Protein AF-A0A1V9Z8K2-F1 (afdb_monomer_lite)

Organism: NCBI:txid74557

Sequence (659 aa):
MKGGQYEQCNQAESNDASEEGISCDDGEYVPLKTPRMVLSVDTNVHLRDEDPQDEQINNQEADTSPLKNSQLEIEASDDVATSSHHYPEVIVQHDFIHRQPSQRDIDMMYTLTWRELLQKHMTSRFGVYLELLNTTFSVMCCVFYLIQLYLPEEYAACHFRNVEMALTCFFAFHYLLQVYTEEDVNQFIISMAGIIDLITIIPSFIMVFFDTHSSKVLTIFRVFRVFRALRILRLYRLIRSRKHGYNYEWFVFTFSIGAVIFAAAGIFQALEDYPDRDRPIYFHDSLYFILVTLATIGYGDIVATTILSELFVMALIVAVVTVVPTQLSRLNALRKPHYSYDDAFHSNPHRGHVIVCGYVAHESFSDFLAEFYHPSRGVVNFDVVVLSSEPPSGSITRLLSNVIYSAKTTYLKGSLFNEKDRTRVQLENAEAVFVLANRNNVSSDAEDASTLLQALSVRNYADSTGRRIRTYLQMISDSHNELSHIIGASQTINASKMKDDIVARGTVCPGACALILNLIQSADEMKYKKYVAGPSQWMQEYVGGMSRQIYAMMFSSSFDGHLYQDVARRVFDGFEVILLAVYRREKDDRHTRVCLCPFGKPILEGDIGFFIAASSHLMHKVLKDYSEFAQNDVIIRARSTSFRQMPLISTMNLLHRQS

pLDDT: mean 72.4, std 22.84, range [22.36, 96.38]

Radius of gyration: 44.29 Å; chains: 1; bounding box: 108×111×128 Å

Secondary structure (DSSP, 8-state):
----------------------------PPP-PPPPPPP------------------------------PPPP--------------------------PPPTTTTTTS----HHHHHHHHHHSHHHHHHHHHHHHHHHHHHHHHHHHHH-HHHHHHSSHHHHHHHHHHHHHHHHHHHHHH-S-HHHHHHSHHHHHHHHHHHHHHHHHHS-S-SSTTHHHHHHGGGGGGGGGGGHHHHTTSS--SHHHHHHHHHHHHHHHHHHHHHHHHHHH--TT-SSPPPHHHHHHHHHHHHTT---SSS---SHHHHHHHHHHHHHHHHHHHHHHHHHHHH-PPP-GGGS-----TT-EEEEEEE---HHHHHHHHHHHT-GGG----EEEEEEESSPPPHHHHHHHHSHHHHTTEEEEE--TTSHHHHHHTTGGGEEEEEEE--TT-S-HHHHHHHHHHHHHHHHHHHHHHT---EEEEEES-STTHHHHHHHT-SEEEEHHHHHHHHHHHHHHSTTHHHHHHHHHSPP-HHHHHHH--SS-HHHHHHHHHHT-EEEEEEPPGGGTT-BHHHHHHHHHHHH--EEEEEE---SS-SS--EEES-TTPBP-TT-EEEEEES-HHHHHHHHHHHHHHHHHHHHHHHHHTTS-PPPPP--TTS-----

Foldseek 3Di:
DDDDDDDDDDDDDDDDDDDDDDDDDDDDDDDDDDDDDDDDDDDDDDDDDDDDDDDDDDDDDDDDDDDDDDDDDDDDDDDDDDDDDDDDDDDDDPDDDPPDDPPVVVVPPDDDDPLNVLLVCCPDVNVLVLLVVLLVLLVVLLVVLQCCQPPVPVCVPDDVLVVLVVNLVSLVVVLVSVCSNDPDNVVCCPDPLNVLSCLLNVLSVVPVPDDDDDDDVVLVSQLSSLSSLSSLQSVLVSLVPDDDALVSLVVSLVSNVVSLLSSQLSNLLSQVCDPPDPDRDGSVNSSVQSVCVLVVNCPVPDDRPDPVSVVSSVVSNVVSVPPNVVSVVVSVVRDDDDDQQAFFDDDDPQAAEEEEEADDDLVVVVQVCCQQCPCQVPDHRYAYEYEYQDDDDPSVVVVCPDPVRVVRYHYHHDALLDPVVCVRHVLVRHQAYEHDFDLPDPDQVVRQVVSLVRLLSSLVVCVVVVHDHAYEYEGADPPCVVVCVVSVHNYYDHPPVVVVVLVVVCVVPPCSNVLVVLQVGADDLVVVVVVPPDDDPVSVVVSVSSLKYKDKDFAAPLQAFPFLVVLQVLCCVPQVKGWFWKFDPDPPDPDGDIGGRPGPDGDHGRIMIIMIDNHPVSVVVCRPCVNVSVVVVVVVCVVPVVDDDDPDDPPPPPDDDDD

InterPro domains:
  IPR003148 Regulator of K+ conductance, N-terminal lobe [PF22614] (351-464)
  IPR003929 Calcium-activated potassium channel BK, alpha subunit [PF03493] (491-582)
  IPR005821 Ion transport domain [PF00520] (129-323)
  IPR027359 Voltage-dependent channel domain superfamily [G3DSA:1.20.120.350] (103-236)
  IPR047871 Calcium-activated potassium channel slowpoke-like [PTHR10027] (84-624)

Structure (mmCIF, N/CA/C/O backbone):
data_AF-A0A1V9Z8K2-F1
#
_entry.id   AF-A0A1V9Z8K2-F1
#
loop_
_atom_site.group_PDB
_atom_site.id
_atom_site.type_symbol
_atom_site.label_atom_id
_atom_site.label_alt_id
_atom_site.label_comp_id
_atom_site.label_asym_id
_atom_site.label_entity_id
_atom_site.label_seq_id
_atom_site.pdbx_PDB_ins_code
_atom_site.Cartn_x
_atom_site.Cartn_y
_atom_site.Cartn_z
_atom_site.occupancy
_atom_site.B_iso_or_equiv
_atom_site.auth_seq_id
_atom_site.auth_comp_id
_atom_site.auth_asym_id
_atom_site.auth_atom_id
_atom_site.pdbx_PDB_model_num
ATOM 1 N N . MET A 1 1 ? -0.582 -59.188 -7.270 1.00 31.53 1 MET A N 1
ATOM 2 C CA . MET A 1 1 ? 0.124 -60.022 -8.266 1.00 31.53 1 MET A CA 1
ATOM 3 C C . MET A 1 1 ? 1.142 -59.143 -8.981 1.00 31.53 1 MET A C 1
ATOM 5 O O . MET A 1 1 ? 0.701 -58.159 -9.547 1.00 31.53 1 MET A O 1
ATOM 9 N N . LYS A 1 2 ? 2.437 -59.505 -8.862 1.00 30.41 2 LYS A N 1
ATOM 10 C CA . LYS A 1 2 ? 3.650 -59.148 -9.654 1.00 30.41 2 LYS A CA 1
ATOM 11 C C . LYS A 1 2 ? 3.784 -57.676 -10.115 1.00 30.41 2 LYS A C 1
ATOM 13 O O . LYS A 1 2 ? 2.966 -57.225 -10.895 1.00 30.41 2 LYS A O 1
ATOM 18 N N . GLY A 1 3 ? 4.762 -56.867 -9.690 1.00 28.16 3 GLY A N 1
ATOM 19 C CA . GLY A 1 3 ? 6.206 -57.101 -9.472 1.00 28.16 3 GLY A CA 1
ATOM 20 C C . GLY A 1 3 ? 6.965 -56.344 -10.581 1.00 28.16 3 GLY A C 1
ATOM 21 O O . GLY A 1 3 ? 6.781 -56.696 -11.737 1.00 28.16 3 GLY A O 1
ATOM 22 N N . GLY A 1 4 ? 7.594 -55.191 -10.320 1.00 30.64 4 GLY A N 1
ATOM 23 C CA . GLY A 1 4 ? 9.021 -54.997 -9.968 1.00 30.64 4 GLY A CA 1
ATOM 24 C C . GLY A 1 4 ? 9.628 -53.953 -10.947 1.00 30.64 4 GLY A C 1
ATOM 25 O O . GLY A 1 4 ? 9.051 -53.766 -12.010 1.00 30.64 4 GLY A O 1
ATOM 26 N N . GLN A 1 5 ? 10.737 -53.236 -10.726 1.00 31.86 5 GLN A N 1
ATOM 27 C CA . GLN A 1 5 ? 11.708 -53.175 -9.631 1.00 31.86 5 GLN A CA 1
ATOM 28 C C . GLN A 1 5 ? 12.801 -52.116 -9.977 1.00 31.86 5 GLN A C 1
ATOM 30 O O . GLN A 1 5 ? 13.122 -51.975 -11.153 1.00 31.86 5 GLN A O 1
ATOM 35 N N . TYR A 1 6 ? 13.396 -51.500 -8.937 1.00 30.08 6 TYR A N 1
ATOM 36 C CA . TYR A 1 6 ? 14.713 -50.805 -8.842 1.00 30.08 6 TYR A CA 1
ATOM 37 C C . TYR A 1 6 ? 14.889 -49.367 -9.394 1.00 30.08 6 TYR A C 1
ATOM 39 O O . TYR A 1 6 ? 14.372 -49.037 -10.448 1.00 30.08 6 TYR A O 1
ATOM 47 N N . GLU A 1 7 ? 15.576 -48.437 -8.701 1.00 26.56 7 GLU A N 1
ATOM 48 C CA . GLU A 1 7 ? 16.835 -48.597 -7.940 1.00 26.56 7 GLU A CA 1
ATOM 49 C C . GLU A 1 7 ? 17.000 -47.592 -6.763 1.00 26.56 7 GLU A C 1
ATOM 51 O O . GLU A 1 7 ? 16.542 -46.452 -6.825 1.00 26.56 7 GLU A O 1
ATOM 56 N N . GLN A 1 8 ? 17.654 -48.045 -5.682 1.00 28.14 8 GLN A N 1
ATOM 57 C CA . GLN A 1 8 ? 18.071 -47.299 -4.480 1.00 28.14 8 GLN A CA 1
ATOM 58 C C . GLN A 1 8 ? 19.543 -46.871 -4.598 1.00 28.14 8 GLN A C 1
ATOM 60 O O . GLN A 1 8 ? 20.333 -47.587 -5.204 1.00 28.14 8 GLN A O 1
ATOM 65 N N . CYS A 1 9 ? 19.949 -45.828 -3.865 1.00 23.80 9 CYS A N 1
ATOM 66 C CA . CYS A 1 9 ? 21.296 -45.771 -3.294 1.00 23.80 9 CYS A CA 1
ATOM 67 C C . CYS A 1 9 ? 21.236 -45.200 -1.866 1.00 23.80 9 CYS A C 1
ATOM 69 O O . CYS A 1 9 ? 20.602 -44.175 -1.625 1.00 23.80 9 CYS A O 1
ATOM 71 N N . ASN A 1 10 ? 21.852 -45.928 -0.936 1.00 26.73 10 ASN A N 1
ATOM 72 C CA . ASN A 1 10 ? 21.879 -45.743 0.515 1.00 26.73 10 ASN A CA 1
ATOM 73 C C . ASN A 1 10 ? 23.349 -45.838 0.959 1.00 26.73 10 ASN A C 1
ATOM 75 O O . ASN A 1 10 ? 24.040 -46.732 0.479 1.00 26.73 10 ASN A O 1
ATOM 79 N N . GLN A 1 11 ? 23.779 -45.000 1.903 1.00 26.41 11 GLN A N 1
ATOM 80 C CA . GLN A 1 11 ? 24.905 -45.184 2.847 1.00 26.41 11 GLN A CA 1
ATOM 81 C C . GLN A 1 11 ? 24.751 -44.028 3.863 1.00 26.41 11 GLN A C 1
ATOM 83 O O . GLN A 1 11 ? 24.782 -42.877 3.449 1.00 26.41 11 GLN A O 1
ATOM 88 N N . ALA A 1 12 ? 24.297 -44.181 5.113 1.00 28.78 12 ALA A N 1
ATOM 89 C CA . ALA A 1 12 ? 24.692 -45.023 6.250 1.00 28.78 12 ALA A CA 1
ATOM 90 C C . ALA A 1 12 ? 26.042 -44.626 6.871 1.00 28.78 12 ALA A C 1
ATOM 92 O O . ALA A 1 12 ? 27.083 -45.013 6.359 1.00 28.78 12 ALA A O 1
ATOM 93 N N . GLU A 1 13 ? 25.985 -43.947 8.022 1.00 25.23 13 GLU A N 1
ATOM 94 C CA . GLU A 1 13 ? 26.882 -44.203 9.153 1.00 25.23 13 GLU A CA 1
ATOM 95 C C . GLU A 1 13 ? 26.180 -43.846 10.476 1.00 25.23 13 GLU A C 1
ATOM 97 O O . GLU A 1 13 ? 25.515 -42.819 10.605 1.00 25.23 13 GLU A O 1
ATOM 102 N N . SER A 1 14 ? 26.273 -44.781 11.415 1.00 26.05 14 SER A N 1
ATOM 103 C CA . SER A 1 14 ? 25.700 -44.817 12.760 1.00 26.05 14 SER A CA 1
ATOM 104 C C . SER A 1 14 ? 26.799 -44.646 13.807 1.00 26.05 14 SER A C 1
ATOM 106 O O . SER A 1 14 ? 27.940 -44.979 13.505 1.00 26.05 14 SER A O 1
ATOM 108 N N . ASN A 1 15 ? 26.426 -44.194 15.012 1.00 26.11 15 ASN A N 1
ATOM 109 C CA . ASN A 1 15 ? 27.003 -44.456 16.353 1.00 26.11 15 ASN A CA 1
ATOM 110 C C . ASN A 1 15 ? 26.541 -43.301 17.274 1.00 26.11 15 ASN A C 1
ATOM 112 O O . ASN A 1 15 ? 26.486 -42.162 16.827 1.00 26.11 15 ASN A O 1
ATOM 116 N N . ASP A 1 16 ? 26.202 -43.438 18.549 1.00 25.72 16 ASP A N 1
ATOM 117 C CA . ASP A 1 16 ? 25.948 -44.570 19.434 1.00 25.72 16 ASP A CA 1
ATOM 118 C C . ASP A 1 16 ? 25.204 -43.999 20.664 1.00 25.72 16 ASP A C 1
ATOM 120 O O . ASP A 1 16 ? 25.170 -42.782 20.871 1.00 25.72 16 ASP A O 1
ATOM 124 N N . ALA A 1 17 ? 24.578 -44.867 21.450 1.00 27.58 17 ALA A N 1
ATOM 125 C CA . ALA A 1 17 ? 23.657 -44.534 22.537 1.00 27.58 17 ALA A CA 1
ATOM 126 C C . ALA A 1 17 ? 24.321 -44.173 23.884 1.00 27.58 17 ALA A C 1
ATOM 128 O O . ALA A 1 17 ? 25.367 -44.719 24.226 1.00 27.58 17 ALA A O 1
ATOM 129 N N . SER A 1 18 ? 23.619 -43.389 24.715 1.00 25.44 18 SER A N 1
ATOM 130 C CA . SER A 1 18 ? 23.522 -43.639 26.166 1.00 25.44 18 SER A CA 1
ATOM 131 C C . SER A 1 18 ? 22.337 -42.896 26.805 1.00 25.44 18 SER A C 1
ATOM 133 O O . SER A 1 18 ? 22.269 -41.669 26.843 1.00 25.44 18 SER A O 1
ATOM 135 N N . GLU A 1 19 ? 21.383 -43.688 27.297 1.00 28.89 19 GLU A N 1
ATOM 136 C CA . GLU A 1 19 ? 20.380 -43.317 28.298 1.00 28.89 19 GLU A CA 1
ATOM 137 C C . GLU A 1 19 ? 21.032 -43.235 29.685 1.00 28.89 19 GLU A C 1
ATOM 139 O O . GLU A 1 19 ? 21.831 -44.100 30.027 1.00 28.89 19 GLU A O 1
ATOM 144 N N . GLU A 1 20 ? 20.609 -42.278 30.512 1.00 25.66 20 GLU A N 1
ATOM 145 C CA . GLU A 1 20 ? 20.488 -42.448 31.966 1.00 25.66 20 GLU A CA 1
ATOM 146 C C . GLU A 1 20 ? 19.433 -41.454 32.486 1.00 25.66 20 GLU A C 1
ATOM 148 O O . GLU A 1 20 ? 19.430 -40.277 32.123 1.00 25.66 20 GLU A O 1
ATOM 153 N N . GLY A 1 21 ? 18.471 -41.958 33.263 1.00 24.28 21 GLY A N 1
ATOM 154 C CA . GLY A 1 21 ? 17.349 -41.196 33.811 1.00 24.28 21 GLY A CA 1
ATOM 155 C C . GLY A 1 21 ? 17.413 -41.008 35.329 1.00 24.28 21 GLY A C 1
ATOM 156 O O . GLY A 1 21 ? 18.352 -41.466 35.972 1.00 24.28 21 GLY A O 1
ATOM 157 N N . ILE A 1 22 ? 16.302 -40.462 35.863 1.00 25.39 22 ILE A N 1
ATOM 158 C CA . ILE A 1 22 ? 15.890 -40.386 37.290 1.00 25.39 22 ILE A CA 1
ATOM 159 C C . ILE A 1 22 ? 16.549 -39.190 38.031 1.00 25.39 22 ILE A C 1
ATOM 161 O O . ILE A 1 22 ? 17.728 -38.946 37.840 1.00 25.39 22 ILE A O 1
ATOM 165 N N . SER A 1 23 ? 15.915 -38.334 38.848 1.00 23.72 23 SER A N 1
ATOM 166 C CA . SER A 1 23 ? 14.653 -38.300 39.618 1.00 23.72 23 SER A CA 1
ATOM 167 C C . SER A 1 23 ? 14.243 -36.847 39.936 1.00 23.72 23 SER A C 1
ATOM 169 O O . SER A 1 23 ? 15.076 -35.943 39.947 1.00 23.72 23 SER A O 1
ATOM 171 N N . CYS A 1 24 ? 12.969 -36.651 40.285 1.00 27.89 24 CYS A N 1
ATOM 172 C CA . CYS A 1 24 ? 12.459 -35.502 41.039 1.00 27.89 24 CYS A CA 1
ATOM 173 C C . CYS A 1 24 ? 12.974 -35.492 42.494 1.00 27.89 24 CYS A C 1
ATOM 175 O O . CYS A 1 24 ? 13.081 -36.568 43.075 1.00 27.89 24 CYS A O 1
ATOM 177 N N . ASP A 1 25 ? 13.227 -34.307 43.065 1.00 25.89 25 ASP A N 1
ATOM 178 C CA . ASP A 1 25 ? 12.671 -33.879 44.365 1.00 25.89 25 ASP A CA 1
ATOM 179 C C . ASP A 1 25 ? 12.976 -32.397 44.691 1.00 25.89 25 ASP A C 1
ATOM 181 O O . ASP A 1 25 ? 14.058 -31.882 44.419 1.00 25.89 25 ASP A O 1
ATOM 185 N N . ASP A 1 26 ? 11.943 -31.747 45.236 1.00 27.23 26 ASP A N 1
ATOM 186 C CA . ASP A 1 26 ? 11.886 -30.703 46.270 1.00 27.23 26 ASP A CA 1
ATOM 187 C C . ASP A 1 26 ? 12.775 -29.435 46.251 1.00 27.23 26 ASP A C 1
ATOM 189 O O . ASP A 1 26 ? 13.940 -29.417 46.625 1.00 27.23 26 ASP A O 1
ATOM 193 N N . GLY A 1 27 ? 12.103 -28.310 45.960 1.00 25.62 27 GLY A N 1
ATOM 194 C CA . GLY A 1 27 ? 11.914 -27.185 46.889 1.00 25.62 27 GLY A CA 1
ATOM 195 C C . GLY A 1 27 ? 13.117 -26.374 47.387 1.00 25.62 27 GLY A C 1
ATOM 196 O O . GLY A 1 27 ? 13.742 -26.746 48.366 1.00 25.62 27 GLY A O 1
ATOM 197 N N . GLU A 1 28 ? 13.260 -25.136 46.891 1.00 24.59 28 GLU A N 1
ATOM 198 C CA . GLU A 1 28 ? 13.550 -23.980 47.759 1.00 24.59 28 GLU A CA 1
ATOM 199 C C . GLU A 1 28 ? 13.182 -22.641 47.086 1.00 24.59 28 GLU A C 1
ATOM 201 O O . GLU A 1 28 ? 13.656 -22.285 46.007 1.00 24.59 28 GLU A O 1
ATOM 206 N N . TYR A 1 29 ? 12.291 -21.891 47.741 1.00 27.69 29 TYR A N 1
ATOM 207 C CA . TYR A 1 29 ? 11.930 -20.513 47.407 1.00 27.69 29 TYR A CA 1
ATOM 208 C C . TYR A 1 29 ? 13.050 -19.563 47.858 1.00 27.69 29 TYR A C 1
ATOM 210 O O . TYR A 1 29 ? 13.294 -19.428 49.056 1.00 27.69 29 TYR A O 1
ATOM 218 N N . VAL A 1 30 ? 13.663 -18.825 46.928 1.00 28.16 30 VAL A N 1
ATOM 219 C CA . VAL A 1 30 ? 14.567 -17.705 47.247 1.00 28.16 30 VAL A CA 1
ATOM 220 C C . VAL A 1 30 ? 13.834 -16.375 47.007 1.00 28.16 30 VAL A C 1
ATOM 222 O O . VAL A 1 30 ? 13.406 -16.114 45.881 1.00 28.16 30 VAL A O 1
ATOM 225 N N . PRO A 1 31 ? 13.668 -15.502 48.021 1.00 27.95 31 PRO A N 1
ATOM 226 C CA . PRO A 1 31 ? 12.997 -14.220 47.849 1.00 27.95 31 PRO A CA 1
ATOM 227 C C . PRO A 1 31 ? 13.953 -13.191 47.228 1.00 27.95 31 PRO A C 1
ATOM 229 O O . PRO A 1 31 ? 14.976 -12.826 47.813 1.00 27.95 31 PRO A O 1
ATOM 232 N N . LEU A 1 32 ? 13.601 -12.677 46.048 1.00 26.80 32 LEU A N 1
ATOM 233 C CA . LEU A 1 32 ? 14.286 -11.546 45.420 1.00 26.80 32 LEU A CA 1
ATOM 234 C C . LEU A 1 32 ? 14.001 -10.256 46.207 1.00 26.80 32 LEU A C 1
ATOM 236 O O . LEU A 1 32 ? 12.885 -9.738 46.227 1.00 26.80 32 LEU A O 1
ATOM 240 N N . LYS A 1 33 ? 15.044 -9.751 46.874 1.00 25.17 33 LYS A N 1
ATOM 241 C CA . LYS A 1 33 ? 15.081 -8.457 47.567 1.00 25.17 33 LYS A CA 1
ATOM 242 C C . LYS A 1 33 ? 14.959 -7.301 46.569 1.00 25.17 33 LYS A C 1
ATOM 244 O O . LYS A 1 33 ? 15.766 -7.171 45.655 1.00 25.17 33 LYS A O 1
ATOM 249 N N . THR A 1 34 ? 14.011 -6.406 46.822 1.00 26.98 34 THR A N 1
ATOM 250 C CA . THR A 1 34 ? 13.931 -5.067 46.224 1.00 26.98 34 THR A CA 1
ATOM 251 C C . THR A 1 34 ? 15.068 -4.165 46.729 1.00 26.98 34 THR A C 1
ATOM 253 O O . THR A 1 34 ? 15.231 -4.066 47.951 1.00 26.98 34 THR A O 1
ATOM 256 N N . PRO A 1 35 ? 15.796 -3.425 45.874 1.00 26.67 35 PRO A N 1
ATOM 257 C CA . PRO A 1 35 ? 16.621 -2.319 46.334 1.00 26.67 35 PRO A CA 1
ATOM 258 C C . PRO A 1 35 ? 15.809 -1.015 46.372 1.00 26.67 35 PRO A C 1
ATOM 260 O O . PRO A 1 35 ? 15.220 -0.587 45.381 1.00 26.67 35 PRO A O 1
ATOM 263 N N . ARG A 1 36 ? 15.793 -0.385 47.552 1.00 23.69 36 ARG A N 1
ATOM 264 C CA . ARG A 1 36 ? 15.383 1.009 47.770 1.00 23.69 36 ARG A CA 1
ATOM 265 C C . ARG A 1 36 ? 16.377 1.940 47.071 1.00 23.69 36 ARG A C 1
ATOM 267 O O . ARG A 1 36 ? 17.574 1.821 47.312 1.00 23.69 36 ARG A O 1
ATOM 274 N N . MET A 1 37 ? 15.882 2.895 46.289 1.00 24.00 37 MET A N 1
ATOM 275 C CA . MET A 1 37 ? 16.680 4.008 45.774 1.00 24.00 37 MET A CA 1
ATOM 276 C C . MET A 1 37 ? 16.507 5.204 46.723 1.00 24.00 37 MET A C 1
ATOM 278 O O . MET A 1 37 ? 15.391 5.674 46.944 1.00 24.00 37 MET A O 1
ATOM 282 N N . VAL A 1 38 ? 17.608 5.626 47.345 1.00 25.42 38 VAL A N 1
ATOM 283 C CA . VAL A 1 38 ? 17.715 6.812 48.204 1.00 25.42 38 VAL A CA 1
ATOM 284 C C . VAL A 1 38 ? 18.303 7.941 47.360 1.00 25.42 38 VAL A C 1
ATOM 286 O O . VAL A 1 38 ? 19.292 7.737 46.662 1.00 25.42 38 VAL A O 1
ATOM 289 N N . LEU A 1 39 ? 17.668 9.111 47.421 1.00 24.95 39 LEU A N 1
ATOM 290 C CA . LEU A 1 39 ? 18.152 10.371 46.860 1.00 24.95 39 LEU A CA 1
ATOM 291 C C . LEU A 1 39 ? 19.426 10.820 47.596 1.00 24.95 39 LEU A C 1
ATOM 293 O O . LEU A 1 39 ? 19.397 10.964 48.818 1.00 24.95 39 LEU A O 1
ATOM 297 N N . SER A 1 40 ? 20.485 11.155 46.864 1.00 23.55 40 SER A N 1
ATOM 298 C CA . SER A 1 40 ? 21.493 12.109 47.336 1.00 23.55 40 SER A CA 1
ATOM 299 C C . SER A 1 40 ? 22.116 12.849 46.156 1.00 23.55 40 SER A C 1
ATOM 301 O O . SER A 1 40 ? 22.647 12.241 45.229 1.00 23.55 40 SER A O 1
ATOM 303 N N . VAL A 1 41 ? 21.987 14.169 46.226 1.00 27.02 41 VAL A N 1
ATOM 304 C CA . VAL A 1 41 ? 22.645 15.195 45.418 1.00 27.02 41 VAL A CA 1
ATOM 305 C C . VAL A 1 41 ? 24.140 15.198 45.748 1.00 27.02 41 VAL A C 1
ATOM 307 O O . VAL A 1 41 ? 24.475 15.042 46.916 1.00 27.02 41 VAL A O 1
ATOM 310 N N . ASP A 1 42 ? 24.998 15.322 44.732 1.00 23.25 42 ASP A N 1
ATOM 311 C CA . ASP A 1 42 ? 26.187 16.197 44.709 1.00 23.25 42 ASP A CA 1
ATOM 312 C C . ASP A 1 42 ? 27.075 15.848 43.501 1.00 23.25 42 ASP A C 1
ATOM 314 O O . ASP A 1 42 ? 27.708 14.795 43.436 1.00 23.25 42 ASP A O 1
ATOM 318 N N . THR A 1 43 ? 27.134 16.757 42.528 1.00 26.59 43 THR A N 1
ATOM 319 C CA . THR A 1 43 ? 28.112 16.742 41.432 1.00 26.59 43 THR A CA 1
ATOM 320 C C . THR A 1 43 ? 29.069 17.911 41.610 1.00 26.59 43 THR A C 1
ATOM 322 O O . THR A 1 43 ? 28.690 19.057 41.389 1.00 26.59 43 THR A O 1
ATOM 325 N N . ASN A 1 44 ? 30.317 17.600 41.958 1.00 22.36 44 ASN A N 1
ATOM 326 C CA . ASN A 1 44 ? 31.488 18.446 41.745 1.00 22.36 44 ASN A CA 1
ATOM 327 C C . ASN A 1 44 ? 32.516 17.586 41.007 1.00 22.36 44 ASN A C 1
ATOM 329 O O . ASN A 1 44 ? 32.987 16.592 41.558 1.00 22.36 44 ASN A O 1
ATOM 333 N N . VAL A 1 45 ? 32.860 17.947 39.769 1.00 27.08 45 VAL A N 1
ATOM 334 C CA . VAL A 1 45 ? 33.974 17.327 39.042 1.00 27.08 45 VAL A CA 1
ATOM 335 C C . VAL A 1 45 ? 34.944 18.415 38.606 1.00 27.08 45 VAL A C 1
ATOM 337 O O . VAL A 1 45 ? 34.590 19.358 37.904 1.00 27.08 45 VAL A O 1
ATOM 340 N N . HIS A 1 46 ? 36.166 18.249 39.105 1.00 25.09 46 HIS A N 1
ATOM 341 C CA . HIS A 1 46 ? 37.358 19.042 38.864 1.00 25.09 46 HIS A CA 1
ATOM 342 C C . HIS A 1 46 ? 37.939 18.816 37.460 1.00 25.09 46 HIS A C 1
ATOM 344 O O . HIS A 1 46 ? 37.971 17.694 36.958 1.00 25.09 46 HIS A O 1
ATOM 350 N N . LEU A 1 47 ? 38.477 19.905 36.912 1.00 25.38 47 LEU A N 1
ATOM 351 C CA . LEU A 1 47 ? 39.395 19.994 35.776 1.00 25.38 47 LEU A CA 1
ATOM 352 C C . LEU A 1 47 ? 40.719 19.250 36.025 1.00 25.38 47 LEU A C 1
ATOM 354 O O . LEU A 1 47 ? 41.233 19.262 37.148 1.00 25.38 47 LEU A O 1
ATOM 358 N N . ARG A 1 48 ? 41.320 18.714 34.954 1.00 23.61 48 ARG A N 1
ATOM 359 C CA . ARG A 1 48 ? 42.773 18.521 34.853 1.00 23.61 48 ARG A CA 1
ATOM 360 C C . ARG A 1 48 ? 43.236 18.485 33.393 1.00 23.61 48 ARG A C 1
ATOM 362 O O . ARG A 1 48 ? 42.708 17.708 32.603 1.00 23.61 48 ARG A O 1
ATOM 369 N N . ASP A 1 49 ? 44.210 19.344 33.114 1.00 25.61 49 ASP A N 1
ATOM 370 C CA . ASP A 1 49 ? 44.954 19.526 31.868 1.00 25.61 49 ASP A CA 1
ATOM 371 C C . ASP A 1 49 ? 46.131 18.537 31.711 1.00 25.61 49 ASP A C 1
ATOM 373 O O . ASP A 1 49 ? 46.532 17.879 32.674 1.00 25.61 49 ASP A O 1
ATOM 377 N N . GLU A 1 50 ? 46.698 18.578 30.495 1.00 25.80 50 GLU A N 1
ATOM 378 C CA . GLU A 1 50 ? 48.079 18.275 30.056 1.00 25.80 50 GLU A CA 1
ATOM 379 C C . GLU A 1 50 ? 48.358 16.984 29.234 1.00 25.80 50 GLU A C 1
ATOM 381 O O . GLU A 1 50 ? 48.610 15.913 29.780 1.00 25.80 50 GLU A O 1
ATOM 386 N N . ASP A 1 51 ? 48.352 17.158 27.896 1.00 25.12 51 ASP A N 1
ATOM 387 C CA . ASP A 1 51 ? 49.539 17.232 26.998 1.00 25.12 51 ASP A CA 1
ATOM 388 C C . ASP A 1 51 ? 50.345 15.967 26.544 1.00 25.12 51 ASP A C 1
ATOM 390 O O . ASP A 1 51 ? 50.174 14.881 27.093 1.00 25.12 51 ASP A O 1
ATOM 394 N N . PRO A 1 52 ? 51.147 16.044 25.442 1.00 48.28 52 PRO A N 1
ATOM 395 C CA . PRO A 1 52 ? 50.891 15.316 24.178 1.00 48.28 52 PRO A CA 1
ATOM 396 C C . PRO A 1 52 ? 52.085 14.468 23.677 1.00 48.28 52 PRO A C 1
ATOM 398 O O . PRO A 1 52 ? 53.191 14.671 24.163 1.00 48.28 52 PRO A O 1
ATOM 401 N N . GLN A 1 53 ? 51.922 13.601 22.654 1.00 25.69 53 GLN A N 1
ATOM 402 C CA . GLN A 1 53 ? 53.043 13.105 21.814 1.00 25.69 53 GLN A CA 1
ATOM 403 C C . GLN A 1 53 ? 52.647 12.740 20.366 1.00 25.69 53 GLN A C 1
ATOM 405 O O . GLN A 1 53 ? 51.544 12.270 20.092 1.00 25.69 53 GLN A O 1
ATOM 410 N N . ASP A 1 54 ? 53.615 13.001 19.486 1.00 25.50 54 ASP A N 1
ATOM 411 C CA . ASP A 1 54 ? 53.670 13.009 18.020 1.00 25.50 54 ASP A CA 1
ATOM 412 C C . ASP A 1 54 ? 53.589 11.648 17.298 1.00 25.50 54 ASP A C 1
ATOM 414 O O . ASP A 1 54 ? 54.049 10.643 17.825 1.00 25.50 54 ASP A O 1
ATOM 418 N N . GLU A 1 55 ? 53.169 11.662 16.018 1.00 27.42 55 GLU A N 1
ATOM 419 C CA . GLU A 1 55 ? 53.914 11.013 14.911 1.00 27.42 55 GLU A CA 1
ATOM 420 C C . GLU A 1 55 ? 53.473 11.517 13.509 1.00 27.42 55 GLU A C 1
ATOM 422 O O . GLU A 1 55 ? 52.542 11.039 12.868 1.00 27.42 55 GLU A O 1
ATOM 427 N N . GLN A 1 56 ? 54.121 12.602 13.084 1.00 24.80 56 GLN A N 1
ATOM 428 C CA . GLN A 1 56 ? 54.857 12.810 11.823 1.00 24.80 56 GLN A CA 1
ATOM 429 C C . GLN A 1 56 ? 54.793 11.764 10.665 1.00 24.80 56 GLN A C 1
ATOM 431 O O . GLN A 1 56 ? 55.236 10.636 10.838 1.00 24.80 56 GLN A O 1
ATOM 436 N N . ILE A 1 57 ? 54.421 12.197 9.435 1.00 27.97 57 ILE A N 1
ATOM 437 C CA . ILE A 1 57 ? 55.304 12.361 8.229 1.00 27.97 57 ILE A CA 1
ATOM 438 C C . ILE A 1 57 ? 54.531 12.470 6.884 1.00 27.97 57 ILE A C 1
ATOM 440 O O . ILE A 1 57 ? 53.881 11.526 6.450 1.00 27.97 57 ILE A O 1
ATOM 444 N N . ASN A 1 58 ? 54.716 13.645 6.244 1.00 25.44 58 ASN A N 1
ATOM 445 C CA . ASN A 1 58 ? 54.997 13.986 4.825 1.00 25.44 58 ASN A CA 1
ATOM 446 C C . ASN A 1 58 ? 54.189 13.386 3.652 1.00 25.44 58 ASN A C 1
ATOM 448 O O . ASN A 1 58 ? 53.880 12.208 3.625 1.00 25.44 58 ASN A O 1
ATOM 452 N N . ASN A 1 59 ? 53.995 14.073 2.519 1.00 25.98 59 ASN A N 1
ATOM 453 C CA . ASN A 1 59 ? 54.241 15.456 2.084 1.00 25.98 59 ASN A CA 1
ATOM 454 C C . ASN A 1 59 ? 53.571 15.650 0.706 1.00 25.98 59 ASN A C 1
ATOM 456 O O . ASN A 1 59 ? 53.560 14.706 -0.076 1.00 25.98 59 ASN A O 1
ATOM 460 N N . GLN A 1 60 ? 53.108 16.886 0.461 1.00 25.69 60 GLN A N 1
ATOM 461 C CA . GLN A 1 60 ? 53.294 17.756 -0.730 1.00 25.69 60 GLN A CA 1
ATOM 462 C C . GLN A 1 60 ? 53.039 17.160 -2.140 1.00 25.69 60 GLN A C 1
ATOM 464 O O . GLN A 1 60 ? 53.491 16.077 -2.469 1.00 25.69 60 GLN A O 1
ATOM 469 N N . GLU A 1 61 ? 52.363 17.845 -3.071 1.00 28.12 61 GLU A N 1
ATOM 470 C CA . GLU A 1 61 ? 52.644 19.223 -3.500 1.00 28.12 61 GLU A CA 1
ATOM 471 C C . GLU A 1 61 ? 51.529 19.794 -4.422 1.00 28.12 61 GLU A C 1
ATOM 473 O O . GLU A 1 61 ? 50.961 19.049 -5.216 1.00 28.12 61 GLU A O 1
ATOM 478 N N . ALA A 1 62 ? 51.282 21.111 -4.270 1.00 26.41 62 ALA A N 1
ATOM 479 C CA . ALA A 1 62 ? 50.896 22.180 -5.227 1.00 26.41 62 ALA A CA 1
ATOM 480 C C . ALA A 1 62 ? 49.788 21.958 -6.312 1.00 26.41 62 ALA A C 1
ATOM 482 O O . ALA A 1 62 ? 49.705 20.914 -6.936 1.00 26.41 62 ALA A O 1
ATOM 483 N N . ASP A 1 63 ? 48.924 22.909 -6.711 1.00 24.20 63 ASP A N 1
ATOM 484 C CA . ASP A 1 63 ? 48.909 24.370 -6.552 1.00 24.20 63 ASP A CA 1
ATOM 485 C C . ASP A 1 63 ? 47.561 25.009 -7.013 1.00 24.20 63 ASP A C 1
ATOM 487 O O . ASP A 1 63 ? 46.861 24.465 -7.866 1.00 24.20 63 ASP A O 1
ATOM 491 N N . THR A 1 64 ? 47.291 26.239 -6.537 1.00 26.98 64 THR A N 1
ATOM 492 C CA . THR A 1 64 ? 46.432 27.328 -7.108 1.00 26.98 64 THR A CA 1
ATOM 493 C C . THR A 1 64 ? 44.875 27.322 -7.035 1.00 26.98 64 THR A C 1
ATOM 495 O O . THR A 1 64 ? 44.186 27.000 -7.992 1.00 26.98 64 THR A O 1
ATOM 498 N N . SER A 1 65 ? 44.331 27.727 -5.869 1.00 29.00 65 SER A N 1
ATOM 499 C CA . SER A 1 65 ? 43.552 28.964 -5.518 1.00 29.00 65 SER A CA 1
ATOM 500 C C . SER A 1 65 ? 42.462 29.60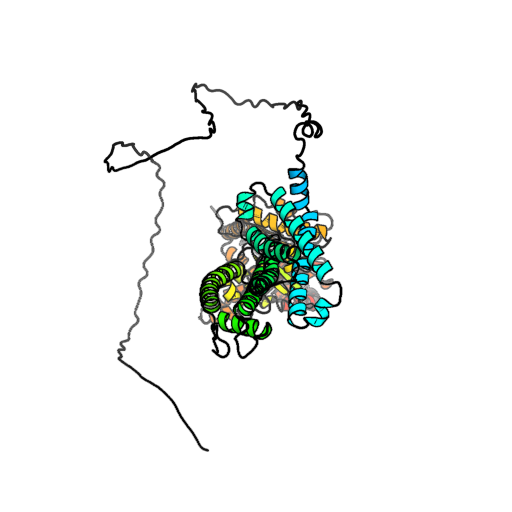8 -6.462 1.00 29.00 65 SER A C 1
ATOM 502 O O . SER A 1 65 ? 42.352 29.264 -7.629 1.00 29.00 65 SER A O 1
ATOM 504 N N . PRO A 1 66 ? 41.608 30.565 -5.990 1.00 41.09 66 PRO A N 1
ATOM 505 C CA . PRO A 1 66 ? 40.322 30.279 -5.322 1.00 41.09 66 PRO A CA 1
ATOM 506 C C . PRO A 1 66 ? 39.128 31.199 -5.734 1.00 41.09 66 PRO A C 1
ATOM 508 O O . PRO A 1 66 ? 39.299 32.260 -6.332 1.00 41.09 66 PRO A O 1
ATOM 511 N N . LEU A 1 67 ? 37.900 30.866 -5.303 1.00 25.72 67 LEU A N 1
ATOM 512 C CA . LEU A 1 67 ? 36.746 31.787 -5.273 1.00 25.72 67 LEU A CA 1
ATOM 513 C C . LEU A 1 67 ? 36.279 32.003 -3.824 1.00 25.72 67 LEU A C 1
ATOM 515 O O . LEU A 1 67 ? 35.973 31.059 -3.100 1.00 25.72 67 LEU A O 1
ATOM 519 N N . LYS A 1 68 ? 36.281 33.277 -3.418 1.00 28.08 68 LYS A N 1
ATOM 520 C CA . LYS A 1 68 ? 35.925 33.811 -2.096 1.00 28.08 68 LYS A CA 1
ATOM 521 C C . LYS A 1 68 ? 34.443 33.595 -1.770 1.00 28.08 68 LYS A C 1
ATOM 523 O O . LYS A 1 68 ? 33.596 34.058 -2.524 1.00 28.08 68 LYS A O 1
ATOM 528 N N . ASN A 1 69 ? 34.156 33.059 -0.585 1.00 27.70 69 ASN A N 1
ATOM 529 C CA . ASN A 1 69 ? 32.935 33.356 0.163 1.00 27.70 69 ASN A CA 1
ATOM 530 C C . ASN A 1 69 ? 33.338 33.921 1.528 1.00 27.70 69 ASN A C 1
ATOM 532 O O . ASN A 1 69 ? 34.049 33.282 2.297 1.00 27.70 69 ASN A O 1
ATOM 536 N N . SER A 1 70 ? 32.915 35.155 1.775 1.00 27.47 70 SER A N 1
ATOM 537 C CA . SER A 1 70 ? 33.119 35.922 2.999 1.00 27.47 70 SER A CA 1
ATOM 538 C C . SER A 1 70 ? 32.177 35.440 4.102 1.00 27.47 70 SER A C 1
ATOM 540 O O . SER A 1 70 ? 30.959 35.572 3.973 1.00 27.47 70 SER A O 1
ATOM 542 N N . GLN A 1 71 ? 32.748 34.920 5.187 1.00 26.11 71 GLN A N 1
ATOM 543 C CA . GLN A 1 71 ? 32.102 34.834 6.495 1.00 26.11 71 GLN A CA 1
ATOM 544 C C . GLN A 1 71 ? 32.222 36.198 7.191 1.00 26.11 71 GLN A C 1
ATOM 546 O O . GLN A 1 71 ? 33.268 36.839 7.120 1.00 26.11 71 GLN A O 1
ATOM 551 N N . LEU A 1 72 ? 31.135 36.646 7.820 1.00 25.11 72 LEU A N 1
ATOM 552 C CA . LEU A 1 72 ? 31.106 37.798 8.719 1.00 25.11 72 LEU A CA 1
ATOM 553 C C . LEU A 1 72 ? 31.268 37.281 10.152 1.00 25.11 72 LEU A C 1
ATOM 555 O O . LEU A 1 72 ? 30.443 36.497 10.621 1.00 25.11 72 LEU A O 1
ATOM 559 N N . GLU A 1 73 ? 32.346 37.711 10.803 1.00 25.42 73 GLU A N 1
ATOM 560 C CA . GLU A 1 73 ? 32.599 37.565 12.236 1.00 25.42 73 GLU A CA 1
ATOM 561 C C . GLU A 1 73 ? 31.641 38.449 13.047 1.00 25.42 73 GLU A C 1
ATOM 563 O O . GLU A 1 73 ? 31.322 39.573 12.658 1.00 25.42 73 GLU A O 1
ATOM 568 N N . ILE A 1 74 ? 31.196 37.927 14.190 1.00 25.84 74 ILE A N 1
ATOM 569 C CA . ILE A 1 74 ? 30.482 38.665 15.232 1.00 25.84 74 ILE A CA 1
ATOM 570 C C . ILE A 1 74 ? 31.438 38.739 16.423 1.00 25.84 74 ILE A C 1
ATOM 572 O O . ILE A 1 74 ? 31.707 37.722 17.059 1.00 25.84 74 ILE A O 1
ATOM 576 N N . GLU A 1 75 ? 31.958 39.933 16.706 1.00 25.62 75 GLU A N 1
ATOM 577 C CA . GLU A 1 75 ? 32.653 40.235 17.958 1.00 25.62 75 GLU A CA 1
ATOM 578 C C . GLU A 1 75 ? 31.630 40.456 19.079 1.00 25.62 75 GLU A C 1
ATOM 580 O O . GLU A 1 75 ? 30.647 41.184 18.924 1.00 25.62 75 GLU A O 1
ATOM 585 N N . ALA A 1 76 ? 31.879 39.807 20.215 1.00 26.56 76 ALA A N 1
ATOM 586 C CA . ALA A 1 76 ? 31.166 40.007 21.465 1.00 26.56 76 ALA A CA 1
ATOM 587 C C . ALA A 1 76 ? 31.861 41.098 22.291 1.00 26.56 76 ALA A C 1
ATOM 589 O O . ALA A 1 76 ? 33.083 41.090 22.436 1.00 26.56 76 ALA A O 1
ATOM 590 N N . SER A 1 77 ? 31.074 41.995 22.882 1.00 25.59 77 SER A N 1
ATOM 591 C CA . SER A 1 77 ? 31.513 42.886 23.954 1.00 25.59 77 SER A CA 1
ATOM 592 C C . SER A 1 77 ? 30.547 42.753 25.127 1.00 25.59 77 SER A C 1
ATOM 594 O O . SER A 1 77 ? 29.358 43.047 24.984 1.00 25.59 77 SER A O 1
ATOM 596 N N . ASP A 1 78 ? 31.074 42.290 26.256 1.00 29.14 78 ASP A N 1
ATOM 597 C CA . ASP A 1 78 ? 30.402 42.237 27.551 1.00 29.14 78 ASP A CA 1
ATOM 598 C C . ASP A 1 78 ? 30.210 43.647 28.120 1.00 29.14 78 ASP A C 1
ATOM 600 O O . ASP A 1 78 ? 31.151 44.436 28.119 1.00 29.14 78 ASP A O 1
ATOM 604 N N . ASP A 1 79 ? 29.024 43.934 28.665 1.00 27.31 79 ASP A N 1
ATOM 605 C CA . ASP A 1 79 ? 28.909 44.722 29.895 1.00 27.31 79 ASP A CA 1
ATOM 606 C C . ASP A 1 79 ? 27.547 44.528 30.588 1.00 27.31 79 ASP A C 1
ATOM 608 O O . ASP A 1 79 ? 26.482 44.405 29.981 1.00 27.31 79 ASP A O 1
ATOM 612 N N . VAL A 1 80 ? 27.632 44.458 31.913 1.00 31.64 80 VAL A N 1
ATOM 613 C CA . VAL A 1 80 ? 26.631 44.024 32.895 1.00 31.64 80 VAL A CA 1
ATOM 614 C C . VAL A 1 80 ? 25.739 45.189 33.346 1.00 31.64 80 VAL A C 1
ATOM 616 O O . VAL A 1 80 ? 26.275 46.223 33.724 1.00 31.64 80 VAL A O 1
ATOM 619 N N . ALA A 1 81 ? 24.410 44.999 33.442 1.00 29.11 81 ALA A N 1
ATOM 620 C CA . ALA A 1 81 ? 23.586 45.434 34.593 1.00 29.11 81 ALA A CA 1
ATOM 621 C C . ALA A 1 81 ? 22.074 45.153 34.432 1.00 29.11 81 ALA A C 1
ATOM 623 O O . ALA A 1 81 ? 21.455 45.347 33.393 1.00 29.11 81 ALA A O 1
ATOM 624 N N . THR A 1 82 ? 21.490 44.741 35.552 1.00 31.59 82 THR A N 1
ATOM 625 C CA . THR A 1 82 ? 20.085 44.468 35.894 1.00 31.59 82 THR A CA 1
ATOM 626 C C . THR A 1 82 ? 19.067 45.578 35.575 1.00 31.59 82 THR A C 1
ATOM 628 O O . THR A 1 82 ? 19.312 46.724 35.941 1.00 31.59 82 THR A O 1
ATOM 631 N N . SER A 1 83 ? 17.862 45.238 35.077 1.00 28.05 83 SER A N 1
ATOM 632 C CA . SER A 1 83 ? 16.554 45.683 35.636 1.00 28.05 83 SER A CA 1
ATOM 633 C C . SER A 1 83 ? 15.320 45.310 34.779 1.00 28.05 83 SER A C 1
ATOM 635 O O . SER A 1 83 ? 15.302 45.471 33.568 1.00 28.05 83 SER A O 1
ATOM 637 N N . SER A 1 84 ? 14.285 44.818 35.476 1.00 29.22 84 SER A N 1
ATOM 638 C CA . SER A 1 84 ? 12.824 44.896 35.237 1.00 29.22 84 SER A CA 1
ATOM 639 C C . SER A 1 84 ? 12.206 44.720 33.835 1.00 29.22 84 SER A C 1
ATOM 641 O O . SER A 1 84 ? 12.365 45.539 32.937 1.00 29.22 84 SER A O 1
ATOM 643 N N . HIS A 1 85 ? 11.306 43.732 33.752 1.00 33.94 85 HIS A N 1
ATOM 644 C CA . HIS A 1 85 ? 10.323 43.522 32.687 1.00 33.94 85 HIS A CA 1
ATOM 645 C C . HIS A 1 85 ? 9.416 44.743 32.419 1.00 33.94 85 HIS A C 1
ATOM 647 O O . HIS A 1 85 ? 8.578 45.119 33.243 1.00 33.94 85 HIS A O 1
ATOM 653 N N . HIS A 1 86 ? 9.499 45.266 31.198 1.00 27.28 86 HIS A N 1
ATOM 654 C CA . HIS A 1 86 ? 8.416 45.959 30.500 1.00 27.28 86 HIS A CA 1
ATOM 655 C C . HIS A 1 86 ? 8.513 45.566 29.024 1.00 27.28 86 HIS A C 1
ATOM 657 O O . HIS A 1 86 ? 9.545 45.790 28.400 1.00 27.28 86 HIS A O 1
ATOM 663 N N . TYR A 1 87 ? 7.474 44.936 28.477 1.00 28.17 87 TYR A N 1
ATOM 664 C CA . TYR A 1 87 ? 7.380 44.685 27.039 1.00 28.17 87 TYR A CA 1
ATOM 665 C C . TYR A 1 87 ? 6.859 45.960 26.363 1.00 28.17 87 TYR A C 1
ATOM 667 O O . TYR A 1 87 ? 5.745 46.369 26.698 1.00 28.17 87 TYR A O 1
ATOM 675 N N . PRO A 1 88 ? 7.587 46.594 25.425 1.00 30.94 88 PRO A N 1
ATOM 676 C CA . PRO A 1 88 ? 6.978 47.552 24.526 1.00 30.94 88 PRO A CA 1
ATOM 677 C C . PRO A 1 88 ? 6.463 46.827 23.279 1.00 30.94 88 PRO A C 1
ATOM 679 O O . PRO A 1 88 ? 7.174 46.094 22.592 1.00 30.94 88 PRO A O 1
ATOM 682 N N . GLU A 1 89 ? 5.186 47.057 23.019 1.00 30.52 89 GLU A N 1
ATOM 683 C CA . GLU A 1 89 ? 4.459 46.757 21.796 1.00 30.52 89 GLU A CA 1
ATOM 684 C C . GLU A 1 89 ? 5.137 47.473 20.611 1.00 30.52 89 GLU A C 1
ATOM 686 O O . GLU A 1 89 ? 5.133 48.701 20.522 1.00 30.52 89 GLU A O 1
ATOM 691 N N . VAL A 1 90 ? 5.772 46.715 19.711 1.00 27.59 90 VAL A N 1
ATOM 692 C CA . VAL A 1 90 ? 6.343 47.265 18.475 1.00 27.59 90 VAL A CA 1
ATOM 693 C C . VAL A 1 90 ? 5.253 47.281 17.410 1.00 27.59 90 VAL A C 1
ATOM 695 O O . VAL A 1 90 ? 4.928 46.265 16.798 1.00 27.59 90 VAL A O 1
ATOM 698 N N . ILE A 1 91 ? 4.699 48.470 17.190 1.00 32.78 91 ILE A N 1
ATOM 699 C CA . ILE A 1 91 ? 3.904 48.810 16.012 1.00 32.78 91 ILE A CA 1
ATOM 700 C C . ILE A 1 91 ? 4.838 48.730 14.797 1.00 32.78 91 ILE A C 1
ATOM 702 O O . ILE A 1 91 ? 5.693 49.593 14.600 1.00 32.78 91 ILE A O 1
ATOM 706 N N . VAL A 1 92 ? 4.690 47.687 13.980 1.00 29.64 92 VAL A N 1
ATOM 707 C CA . VAL A 1 92 ? 5.372 47.598 12.683 1.00 29.64 92 VAL A CA 1
ATOM 708 C C . VAL A 1 92 ? 4.549 48.373 11.657 1.00 29.64 92 VAL A C 1
ATOM 710 O O . VAL A 1 92 ? 3.507 47.921 11.184 1.00 29.64 92 VAL A O 1
ATOM 713 N N . GLN A 1 93 ? 5.025 49.571 11.333 1.00 29.89 93 GLN A N 1
ATOM 714 C CA . GLN A 1 93 ? 4.539 50.396 10.233 1.00 29.89 93 GLN A CA 1
ATOM 715 C C . GLN A 1 93 ? 4.902 49.721 8.900 1.00 29.89 93 GLN A C 1
ATOM 717 O O . GLN A 1 93 ? 6.073 49.613 8.539 1.00 29.89 93 GLN A O 1
ATOM 722 N N . HIS A 1 94 ? 3.895 49.243 8.168 1.00 35.84 94 HIS A N 1
ATOM 723 C CA . HIS A 1 94 ? 4.052 48.756 6.799 1.00 35.84 94 HIS A CA 1
ATOM 724 C C . HIS A 1 94 ? 4.156 49.952 5.843 1.00 35.84 94 HIS A C 1
ATOM 726 O O . HIS A 1 94 ? 3.153 50.393 5.300 1.00 35.84 94 HIS A O 1
ATOM 732 N N . ASP A 1 95 ? 5.367 50.456 5.620 1.00 39.56 95 ASP A N 1
ATOM 733 C CA . ASP A 1 95 ? 5.660 51.349 4.496 1.00 39.56 95 ASP A CA 1
ATOM 734 C C . ASP A 1 95 ? 7.009 50.978 3.877 1.00 39.56 95 ASP A C 1
ATOM 736 O O . ASP A 1 95 ? 8.041 51.580 4.148 1.00 39.56 95 ASP A O 1
ATOM 740 N N . PHE A 1 96 ? 6.993 49.965 3.010 1.00 35.16 96 PHE A N 1
ATOM 741 C CA . PHE A 1 96 ? 7.982 49.840 1.943 1.00 35.16 96 PHE A CA 1
ATOM 742 C C . PHE A 1 96 ? 7.291 49.367 0.666 1.00 35.16 96 PHE A C 1
ATOM 744 O O . PHE A 1 96 ? 6.867 48.221 0.518 1.00 35.16 96 PHE A O 1
ATOM 751 N N . ILE A 1 97 ? 7.178 50.306 -0.269 1.00 37.91 97 ILE A N 1
ATOM 752 C CA . ILE A 1 97 ? 6.771 50.093 -1.652 1.00 37.91 97 ILE A CA 1
ATOM 753 C C . ILE A 1 97 ? 7.825 49.196 -2.313 1.00 37.91 97 ILE A C 1
ATOM 755 O O . ILE A 1 97 ? 8.864 49.671 -2.771 1.00 37.91 97 ILE A O 1
ATOM 759 N N . HIS A 1 98 ? 7.552 47.896 -2.414 1.00 35.72 98 HIS A N 1
ATOM 760 C CA . HIS A 1 98 ? 8.225 47.050 -3.394 1.00 35.72 98 HIS A CA 1
ATOM 761 C C . HIS A 1 98 ? 7.686 47.405 -4.785 1.00 35.72 98 HIS A C 1
ATOM 763 O O . HIS A 1 98 ? 6.726 46.816 -5.280 1.00 35.72 98 HIS A O 1
ATOM 769 N N . ARG A 1 99 ? 8.319 48.381 -5.446 1.00 38.34 99 ARG A N 1
ATOM 770 C CA . ARG A 1 99 ? 8.283 48.454 -6.910 1.00 38.34 99 ARG A CA 1
ATOM 771 C C . ARG A 1 99 ? 8.981 47.197 -7.425 1.00 38.34 99 ARG A C 1
ATOM 773 O O . ARG A 1 99 ? 10.206 47.117 -7.397 1.00 38.34 99 ARG A O 1
ATOM 780 N N . GLN A 1 100 ? 8.207 46.209 -7.868 1.00 39.06 100 GLN A N 1
ATOM 781 C CA . GLN A 1 100 ? 8.739 45.161 -8.734 1.00 39.06 100 GLN A CA 1
ATOM 782 C C . GLN A 1 100 ? 9.342 45.848 -9.969 1.00 39.06 100 GLN A C 1
ATOM 784 O O . GLN A 1 100 ? 8.651 46.674 -10.578 1.00 39.06 100 GLN A O 1
ATOM 789 N N . PRO A 1 101 ? 10.603 45.570 -10.344 1.00 37.34 101 PRO A N 1
ATOM 790 C CA . PRO A 1 101 ? 11.108 46.041 -11.620 1.00 37.34 101 PRO A CA 1
ATOM 791 C C . PRO A 1 101 ? 10.228 45.424 -12.706 1.00 37.34 101 PRO A C 1
ATOM 793 O O . PRO A 1 101 ? 9.953 44.222 -12.702 1.00 37.34 101 PRO A O 1
ATOM 796 N N . SER A 1 102 ? 9.710 46.273 -13.590 1.00 41.00 102 SER A N 1
ATOM 797 C CA . SER A 1 102 ? 8.864 45.815 -14.678 1.00 41.00 102 SER A CA 1
ATOM 798 C C . SER A 1 102 ? 9.684 44.873 -15.558 1.00 41.00 102 SER A C 1
ATOM 800 O O . SER A 1 102 ? 10.821 45.165 -15.920 1.00 41.00 102 SER A O 1
ATOM 802 N N . GLN A 1 103 ? 9.102 43.733 -15.914 1.00 44.19 103 GLN A N 1
ATOM 803 C CA . GLN A 1 103 ? 9.744 42.670 -16.693 1.00 44.19 103 GLN A CA 1
ATOM 804 C C . GLN A 1 103 ? 10.257 43.134 -18.076 1.00 44.19 103 GLN A C 1
ATOM 806 O O . GLN A 1 103 ? 10.964 42.397 -18.750 1.00 44.19 103 GLN A O 1
ATOM 811 N N . ARG A 1 104 ? 9.932 44.370 -18.480 1.00 45.19 104 ARG A N 1
ATOM 812 C CA . ARG A 1 104 ? 10.386 45.024 -19.711 1.00 45.19 104 ARG A CA 1
ATOM 813 C C . ARG A 1 104 ? 11.804 45.595 -19.631 1.00 45.19 104 ARG A C 1
ATOM 815 O O . ARG A 1 104 ? 12.435 45.715 -20.673 1.00 45.19 104 ARG A O 1
ATOM 822 N N . ASP A 1 105 ? 12.316 45.905 -18.440 1.00 39.47 105 ASP A N 1
ATOM 823 C CA . ASP A 1 105 ? 13.639 46.538 -18.301 1.00 39.47 105 ASP A CA 1
ATOM 824 C C . ASP A 1 105 ? 14.796 45.519 -18.303 1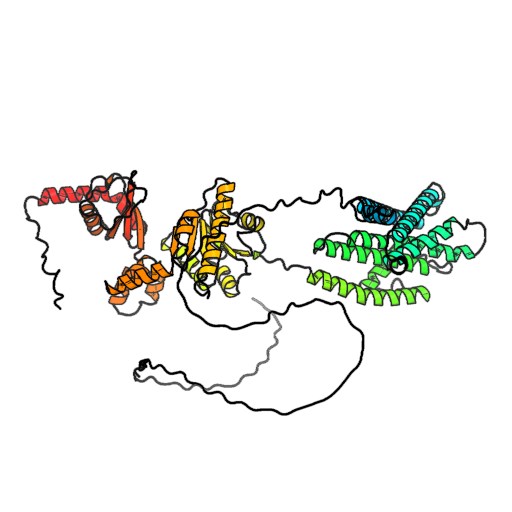.00 39.47 105 ASP A C 1
ATOM 826 O O . ASP A 1 105 ? 15.944 45.884 -18.542 1.00 39.47 105 ASP A O 1
ATOM 830 N N . ILE A 1 106 ? 14.501 44.228 -18.102 1.00 45.31 106 ILE A N 1
ATOM 831 C CA . ILE A 1 106 ? 15.489 43.130 -18.157 1.00 45.31 106 ILE A CA 1
ATOM 832 C C . ILE A 1 106 ? 15.654 42.591 -19.593 1.00 45.31 106 ILE A C 1
ATOM 834 O O . ILE A 1 106 ? 16.725 42.105 -19.952 1.00 45.31 106 ILE A O 1
ATOM 838 N N . ASP A 1 107 ? 14.639 42.744 -20.452 1.00 42.38 107 ASP A N 1
ATOM 839 C CA . ASP A 1 107 ? 14.662 42.281 -21.852 1.00 42.38 107 ASP A CA 1
ATOM 840 C C . ASP A 1 107 ? 15.610 43.097 -22.756 1.00 42.38 107 ASP A C 1
ATOM 842 O O . ASP A 1 107 ? 15.930 42.676 -23.866 1.00 42.38 107 ASP A O 1
ATOM 846 N N . MET A 1 108 ? 16.090 44.260 -22.301 1.00 47.38 108 MET A N 1
ATOM 847 C CA . MET A 1 108 ? 16.845 45.208 -23.132 1.00 47.38 108 MET A CA 1
ATOM 848 C C . MET A 1 108 ? 18.377 45.134 -22.950 1.00 47.38 108 MET A C 1
ATOM 850 O O . MET A 1 108 ? 19.076 46.095 -23.262 1.00 47.38 108 MET A O 1
ATOM 854 N N . MET A 1 109 ? 18.913 44.010 -22.451 1.00 45.97 109 MET A N 1
ATOM 855 C CA . MET A 1 109 ? 20.367 43.796 -22.274 1.00 45.97 109 MET A CA 1
ATOM 856 C C . MET A 1 109 ? 20.917 42.497 -22.893 1.00 45.97 109 MET A C 1
ATOM 858 O O . MET A 1 109 ? 22.129 42.307 -22.899 1.00 45.97 109 MET A O 1
ATOM 862 N N . TYR A 1 110 ? 20.078 41.637 -23.483 1.00 50.91 110 TYR A N 1
ATOM 863 C CA . TYR A 1 110 ? 20.532 40.435 -24.197 1.00 50.91 110 TYR A CA 1
ATOM 864 C C . TYR A 1 110 ? 19.836 40.323 -25.555 1.00 50.91 110 TYR A C 1
ATOM 866 O O . TYR A 1 110 ? 18.727 39.803 -25.669 1.00 50.91 110 TYR A O 1
ATOM 874 N N . THR A 1 111 ? 20.482 40.799 -26.621 1.00 52.19 111 THR A N 1
ATOM 875 C CA . THR A 1 111 ? 20.057 40.442 -27.978 1.00 52.19 111 THR A CA 1
ATOM 876 C C . THR A 1 111 ? 20.436 38.986 -28.215 1.00 52.19 111 THR A C 1
ATOM 878 O O . THR A 1 111 ? 21.618 38.689 -28.374 1.00 52.19 111 THR A O 1
ATOM 881 N N . LEU A 1 112 ? 19.450 38.083 -28.217 1.00 57.09 112 LEU A N 1
ATOM 882 C CA . LEU A 1 112 ? 19.680 36.671 -28.524 1.00 57.09 112 LEU A CA 1
ATOM 883 C C . LEU A 1 112 ? 20.384 36.532 -29.876 1.00 57.09 112 LEU A C 1
ATOM 885 O O . LEU A 1 112 ? 19.882 36.980 -30.912 1.00 57.09 112 LEU A O 1
ATOM 889 N N . THR A 1 113 ? 21.536 35.877 -29.866 1.00 73.38 113 THR A N 1
ATOM 890 C CA . THR A 1 113 ? 22.290 35.571 -31.079 1.00 73.38 113 THR A CA 1
ATOM 891 C C . THR A 1 113 ? 21.490 34.584 -31.947 1.00 73.38 113 THR A C 1
ATOM 893 O O . THR A 1 113 ? 20.786 33.719 -31.422 1.00 73.38 113 THR A O 1
ATOM 896 N N . TRP A 1 114 ? 21.600 34.640 -33.284 1.00 72.00 114 TRP A N 1
ATOM 897 C CA . TRP A 1 114 ? 20.908 33.689 -34.185 1.00 72.00 114 TRP A CA 1
ATOM 898 C C . TRP A 1 114 ? 21.173 32.216 -33.822 1.00 72.00 114 TRP A C 1
ATOM 900 O O . TRP A 1 114 ? 20.285 31.375 -33.960 1.00 72.00 114 TRP A O 1
ATOM 910 N N . ARG A 1 115 ? 22.366 31.924 -33.289 1.00 76.56 115 ARG A N 1
ATOM 911 C CA . ARG A 1 115 ? 22.764 30.615 -32.755 1.00 76.56 115 ARG A CA 1
ATOM 912 C C . ARG A 1 115 ? 21.901 30.172 -31.569 1.00 76.56 115 ARG A C 1
ATOM 914 O O . ARG A 1 115 ? 21.395 29.057 -31.582 1.00 76.56 115 ARG A O 1
ATOM 921 N N . GLU A 1 116 ? 21.660 31.050 -30.598 1.00 73.00 116 GLU A N 1
ATOM 922 C CA . GLU A 1 116 ? 20.857 30.757 -29.399 1.00 73.00 116 GLU A CA 1
ATOM 923 C C . GLU A 1 116 ? 19.369 30.598 -29.732 1.00 73.00 116 GLU A C 1
ATOM 925 O O . GLU A 1 116 ? 18.680 29.749 -29.167 1.00 73.00 116 GLU A O 1
ATOM 930 N N . LEU A 1 117 ? 18.862 31.366 -30.702 1.00 75.31 117 LEU A N 1
ATOM 931 C CA . LEU A 1 117 ? 17.499 31.212 -31.225 1.00 75.31 117 LEU A CA 1
ATOM 932 C C . LEU A 1 117 ? 17.290 29.846 -31.890 1.00 75.31 117 LEU A C 1
ATOM 934 O O . LEU A 1 117 ? 16.261 29.197 -31.665 1.00 75.31 117 LEU A O 1
ATOM 938 N N . LEU A 1 118 ? 18.274 29.406 -32.677 1.00 76.44 118 LEU A N 1
ATOM 939 C CA . LEU A 1 118 ? 18.304 28.083 -33.296 1.00 76.44 118 LEU A CA 1
ATOM 940 C C . LEU A 1 118 ? 18.451 26.973 -32.249 1.00 76.44 118 LEU A C 1
ATOM 942 O O . LEU A 1 118 ? 17.686 26.014 -32.288 1.00 76.44 118 LEU A O 1
ATOM 946 N N . GLN A 1 119 ? 19.336 27.127 -31.265 1.00 78.25 119 GLN A N 1
ATOM 947 C CA . GLN A 1 119 ? 19.502 26.187 -30.148 1.00 78.25 119 GLN A CA 1
ATOM 948 C C . GLN A 1 119 ? 18.205 26.053 -29.334 1.00 78.25 119 GLN A C 1
ATOM 950 O O . GLN A 1 119 ? 17.763 24.945 -29.021 1.00 78.25 119 GLN A O 1
ATOM 955 N N . LYS A 1 120 ? 17.505 27.165 -29.083 1.00 76.25 120 LYS A N 1
ATOM 956 C CA . LYS A 1 120 ? 16.181 27.178 -28.444 1.00 76.25 120 LYS A CA 1
ATOM 957 C C . LYS A 1 120 ? 15.107 26.488 -29.293 1.00 76.25 120 LYS A C 1
ATOM 959 O O . LYS A 1 120 ? 14.219 25.835 -28.751 1.00 76.25 120 LYS A O 1
ATOM 964 N N . HIS A 1 121 ? 15.165 26.599 -30.621 1.00 78.69 121 HIS A N 1
ATOM 965 C CA . HIS A 1 121 ? 14.242 25.885 -31.516 1.00 78.69 121 HIS A CA 1
ATOM 966 C C . HIS A 1 121 ? 14.547 24.383 -31.606 1.00 78.69 121 HIS A C 1
ATOM 968 O O . HIS A 1 121 ? 13.614 23.576 -31.618 1.00 78.69 121 HIS A O 1
ATOM 974 N N . MET A 1 122 ? 15.825 24.000 -31.604 1.00 74.06 122 MET A N 1
ATOM 975 C CA . MET A 1 122 ? 16.272 22.601 -31.617 1.00 74.06 122 MET A CA 1
ATOM 976 C C . MET A 1 122 ? 16.017 21.884 -30.286 1.00 74.06 122 MET A C 1
ATOM 978 O O . MET A 1 122 ? 15.773 20.685 -30.275 1.00 74.06 122 MET A O 1
ATOM 982 N N . THR A 1 123 ? 15.990 22.604 -29.165 1.00 73.06 123 THR A N 1
ATOM 983 C CA . THR A 1 123 ? 15.596 22.054 -27.851 1.00 73.06 123 THR A CA 1
ATOM 984 C C . THR A 1 123 ? 14.079 22.073 -27.615 1.00 73.06 123 THR A C 1
ATOM 986 O O . THR A 1 123 ? 13.573 21.430 -26.695 1.00 73.06 123 THR A O 1
ATOM 989 N N . SER A 1 124 ? 13.324 22.781 -28.459 1.00 79.69 124 SER A N 1
ATOM 990 C CA . SER A 1 124 ? 11.860 22.841 -28.422 1.00 79.69 124 SER A CA 1
ATOM 991 C C . SER A 1 124 ? 11.211 21.627 -29.111 1.00 79.69 124 SER A C 1
ATOM 993 O O . SER A 1 124 ? 11.865 20.743 -29.662 1.00 79.69 124 SER A O 1
ATOM 995 N N . ARG A 1 125 ? 9.872 21.588 -29.136 1.00 79.25 125 ARG A N 1
ATOM 996 C CA . ARG A 1 125 ? 9.077 20.561 -29.839 1.00 79.25 125 ARG A CA 1
ATOM 997 C C . ARG A 1 125 ? 9.460 20.428 -31.316 1.00 79.25 125 ARG A C 1
ATOM 999 O O . ARG A 1 125 ? 9.329 19.345 -31.873 1.00 79.25 125 ARG A O 1
ATOM 1006 N N . PHE A 1 126 ? 9.929 21.512 -31.936 1.00 82.06 126 PHE A N 1
ATOM 1007 C CA . PHE A 1 126 ? 10.385 21.519 -33.324 1.00 82.06 126 PHE A CA 1
ATOM 1008 C C . PHE A 1 126 ? 11.591 20.597 -33.548 1.00 82.06 126 PHE A C 1
ATOM 1010 O O . PHE A 1 126 ? 11.560 19.785 -34.470 1.00 82.06 126 PHE A O 1
ATOM 1017 N N . GLY A 1 127 ? 12.596 20.639 -32.668 1.00 79.69 127 GLY A N 1
ATOM 1018 C CA . GLY A 1 127 ? 13.725 19.712 -32.736 1.00 79.69 127 GLY A CA 1
ATOM 1019 C C . GLY A 1 127 ? 13.302 18.250 -32.614 1.00 79.69 127 GLY A C 1
ATOM 1020 O O . GLY A 1 127 ? 13.772 17.412 -33.373 1.00 79.69 127 GLY A O 1
ATOM 1021 N N . VAL A 1 128 ? 12.314 17.949 -31.764 1.00 78.06 128 VAL A N 1
ATOM 1022 C CA . VAL A 1 128 ? 11.754 16.590 -31.649 1.00 78.06 128 VAL A CA 1
ATOM 1023 C C . VAL A 1 128 ? 11.110 16.120 -32.959 1.00 78.06 128 VAL A C 1
ATOM 1025 O O . VAL A 1 128 ? 11.293 14.969 -33.355 1.00 78.06 128 VAL A O 1
ATOM 1028 N N . TYR A 1 129 ? 10.363 16.985 -33.652 1.00 83.88 129 TYR A N 1
ATOM 1029 C CA . TYR A 1 129 ? 9.802 16.647 -34.966 1.00 83.88 129 TYR A CA 1
ATOM 1030 C C . TYR A 1 129 ? 10.895 16.417 -36.011 1.00 83.88 129 TYR A C 1
ATOM 1032 O O . TYR A 1 129 ? 10.795 15.491 -36.815 1.00 83.88 129 TYR A O 1
ATOM 1040 N N . LEU A 1 130 ? 11.946 17.231 -35.977 1.00 83.88 130 LEU A N 1
ATOM 1041 C CA . LEU A 1 130 ? 13.083 17.137 -36.882 1.00 83.88 130 LEU A CA 1
ATOM 1042 C C . LEU A 1 130 ? 13.896 15.847 -36.636 1.00 83.88 130 LEU A C 1
ATOM 1044 O O . LEU A 1 130 ? 14.241 15.162 -37.598 1.00 83.88 130 LEU A O 1
ATOM 1048 N N . GLU A 1 131 ? 14.091 15.431 -35.380 1.00 81.50 131 GLU A N 1
ATOM 1049 C CA . GLU A 1 131 ? 14.695 14.135 -35.023 1.00 81.50 131 GLU A CA 1
ATOM 1050 C C . GLU A 1 131 ? 13.825 12.935 -35.436 1.00 81.50 131 GLU A C 1
ATOM 1052 O O . GLU A 1 131 ? 14.343 11.923 -35.923 1.00 81.50 131 GLU A O 1
ATOM 1057 N N . LEU A 1 132 ? 12.501 13.035 -35.275 1.00 83.25 132 LEU A N 1
ATOM 1058 C CA . LEU A 1 132 ? 11.555 12.000 -35.704 1.00 83.25 132 LEU A CA 1
ATOM 1059 C C . LEU A 1 132 ? 11.560 11.834 -37.231 1.00 83.25 132 LEU A C 1
ATOM 1061 O O . LEU A 1 132 ? 11.558 10.713 -37.746 1.00 83.25 132 LEU A O 1
ATOM 1065 N N . LEU A 1 133 ? 11.606 12.945 -37.963 1.00 86.69 133 LEU A N 1
ATOM 1066 C CA . LEU A 1 133 ? 11.672 12.954 -39.420 1.00 86.69 133 LEU A CA 1
ATOM 1067 C C . LEU A 1 133 ? 13.019 12.398 -39.910 1.00 86.69 133 LEU A C 1
ATOM 1069 O O . LEU A 1 133 ? 13.038 11.522 -40.773 1.00 86.69 133 LEU A O 1
ATOM 1073 N N . ASN A 1 134 ? 14.132 12.801 -39.286 1.00 84.50 134 ASN A N 1
ATOM 1074 C CA . ASN A 1 134 ? 15.465 12.247 -39.549 1.00 84.50 134 ASN A CA 1
ATOM 1075 C C . ASN A 1 134 ? 15.514 10.726 -39.325 1.00 84.50 134 ASN A C 1
ATOM 1077 O O . ASN A 1 134 ? 16.061 9.977 -40.138 1.00 84.50 134 ASN A O 1
ATOM 1081 N N . THR A 1 135 ? 14.884 10.253 -38.252 1.00 80.88 135 THR A N 1
ATOM 1082 C CA . THR A 1 135 ? 14.745 8.824 -37.953 1.00 80.88 135 THR A CA 1
ATOM 1083 C C . THR A 1 135 ? 13.947 8.096 -39.032 1.00 80.88 135 THR A C 1
ATOM 1085 O O . THR A 1 135 ? 14.390 7.070 -39.546 1.00 80.88 135 THR A O 1
ATOM 1088 N N . THR A 1 136 ? 12.788 8.638 -39.405 1.00 85.12 136 THR A N 1
ATOM 1089 C CA . THR A 1 136 ? 11.895 8.035 -40.404 1.00 85.12 136 THR A CA 1
ATOM 1090 C C . THR A 1 136 ? 12.601 7.905 -41.752 1.00 85.12 136 THR A C 1
ATOM 1092 O O . THR A 1 136 ? 12.585 6.844 -42.373 1.00 85.12 136 THR A O 1
ATOM 1095 N N . PHE A 1 137 ? 13.313 8.952 -42.169 1.00 87.38 137 PHE A N 1
ATOM 1096 C CA . PHE A 1 137 ? 14.126 8.934 -43.382 1.00 87.38 137 PHE A CA 1
ATOM 1097 C C . PHE A 1 137 ? 15.312 7.971 -43.288 1.00 87.38 137 PHE A C 1
ATOM 1099 O O . PHE A 1 137 ? 15.653 7.334 -44.281 1.00 87.38 137 PHE A O 1
ATOM 1106 N N . SER A 1 138 ? 15.916 7.804 -42.110 1.00 83.94 138 SER A N 1
ATOM 1107 C CA . SER A 1 138 ? 17.004 6.838 -41.907 1.00 83.94 138 SER A CA 1
ATOM 1108 C C . SER A 1 138 ? 16.518 5.394 -42.074 1.00 83.94 138 SER A C 1
ATOM 1110 O O . SER A 1 138 ? 17.177 4.606 -42.754 1.00 83.94 138 SER A O 1
ATOM 1112 N N . VAL A 1 139 ? 15.336 5.061 -41.540 1.00 83.81 139 VAL A N 1
ATOM 1113 C CA . VAL A 1 139 ? 14.682 3.755 -41.754 1.00 83.81 139 VAL A CA 1
ATOM 1114 C C . VAL A 1 139 ? 14.315 3.571 -43.228 1.00 83.81 139 VAL A C 1
ATOM 1116 O O . VAL A 1 139 ? 14.620 2.530 -43.805 1.00 83.81 139 VAL A O 1
ATOM 1119 N N . MET A 1 140 ? 13.745 4.595 -43.870 1.00 84.31 140 MET A N 1
ATOM 1120 C CA . MET A 1 140 ? 13.405 4.560 -45.297 1.00 84.31 140 MET A CA 1
ATOM 1121 C C . MET A 1 140 ? 14.639 4.310 -46.179 1.00 84.31 140 MET A C 1
ATOM 1123 O O . MET A 1 140 ? 14.581 3.507 -47.106 1.00 84.31 140 MET A O 1
ATOM 1127 N N . CYS A 1 141 ? 15.789 4.912 -45.856 1.00 81.00 141 CYS A N 1
ATOM 1128 C CA . CYS A 1 141 ? 17.050 4.623 -46.542 1.00 81.00 141 CYS A CA 1
ATOM 1129 C C . CYS A 1 141 ? 17.534 3.183 -46.341 1.00 81.00 141 CYS A C 1
ATOM 1131 O O . CYS A 1 141 ? 18.103 2.612 -47.267 1.00 81.00 141 CYS A O 1
ATOM 1133 N N . CYS A 1 142 ? 17.319 2.590 -45.164 1.00 79.75 142 CYS A N 1
ATOM 1134 C CA . CYS A 1 142 ? 17.653 1.183 -44.931 1.00 79.75 142 CYS A CA 1
ATOM 1135 C C . CYS A 1 142 ? 16.752 0.258 -45.761 1.00 79.75 142 CYS A C 1
ATOM 1137 O O . CYS A 1 142 ? 17.236 -0.711 -46.338 1.00 79.75 142 CYS A O 1
ATOM 1139 N N . VAL A 1 143 ? 15.463 0.587 -45.894 1.00 82.44 143 VAL A N 1
ATOM 1140 C CA . VAL A 1 143 ? 14.534 -0.142 -46.774 1.00 82.44 143 VAL A CA 1
ATOM 1141 C C . VAL A 1 143 ? 14.961 -0.020 -48.237 1.00 82.44 143 VAL A C 1
ATOM 1143 O O . VAL A 1 143 ? 15.012 -1.024 -48.939 1.00 82.44 143 VAL A O 1
ATOM 1146 N N . PHE A 1 144 ? 15.344 1.174 -48.694 1.00 80.12 144 PHE A N 1
ATOM 1147 C CA . PHE A 1 144 ? 15.866 1.353 -50.052 1.00 80.12 144 PHE A CA 1
ATOM 1148 C C . PHE A 1 144 ? 17.177 0.609 -50.291 1.00 80.12 144 PHE A C 1
ATOM 1150 O O . PHE A 1 144 ? 17.359 0.064 -51.373 1.00 80.12 144 PHE A O 1
ATOM 1157 N N . TYR A 1 145 ? 18.053 0.521 -49.289 1.00 78.62 145 TYR A N 1
ATOM 1158 C CA . TYR A 1 145 ? 19.247 -0.319 -49.361 1.00 78.62 145 TYR A CA 1
ATOM 1159 C C . TYR A 1 145 ? 18.890 -1.805 -49.538 1.00 78.62 145 TYR A C 1
ATOM 1161 O O . TYR A 1 145 ? 19.465 -2.470 -50.397 1.00 78.62 145 TYR A O 1
ATOM 1169 N N . LEU A 1 146 ? 17.900 -2.317 -48.796 1.00 79.12 146 LEU A N 1
ATOM 1170 C CA . LEU A 1 146 ? 17.423 -3.695 -48.962 1.00 79.12 146 LEU A CA 1
ATOM 1171 C C . LEU A 1 146 ? 16.804 -3.924 -50.349 1.00 79.12 146 LEU A C 1
ATOM 1173 O O . LEU A 1 146 ? 17.118 -4.917 -50.997 1.00 79.12 146 LEU A O 1
ATOM 1177 N N . ILE A 1 147 ? 15.973 -2.998 -50.835 1.00 79.19 147 ILE A N 1
ATOM 1178 C CA . ILE A 1 147 ? 15.370 -3.086 -52.175 1.00 79.19 147 ILE A CA 1
ATOM 1179 C C . ILE A 1 147 ? 16.455 -3.067 -53.257 1.00 79.19 147 ILE A C 1
ATOM 1181 O O . ILE A 1 147 ? 16.424 -3.897 -54.158 1.00 79.19 147 ILE A O 1
ATOM 1185 N N . GLN A 1 148 ? 17.448 -2.181 -53.136 1.00 76.31 148 GLN A N 1
ATOM 1186 C CA . GLN A 1 148 ? 18.585 -2.111 -54.056 1.00 76.31 148 GLN A CA 1
ATOM 1187 C C . GLN A 1 148 ? 19.362 -3.433 -54.119 1.00 76.31 148 GLN A C 1
ATOM 1189 O O . GLN A 1 148 ? 19.894 -3.780 -55.173 1.00 76.31 148 GLN A O 1
ATOM 1194 N N . LEU A 1 149 ? 19.443 -4.154 -53.000 1.00 74.75 149 LEU A N 1
ATOM 1195 C CA . LEU A 1 149 ? 20.174 -5.407 -52.922 1.00 74.75 149 LEU A CA 1
ATOM 1196 C C . LEU A 1 149 ? 19.425 -6.582 -53.572 1.00 74.75 149 LEU A C 1
ATOM 1198 O O . LEU A 1 149 ? 20.057 -7.406 -54.227 1.00 74.75 149 LEU A O 1
ATOM 1202 N N . TYR A 1 150 ? 18.103 -6.667 -53.401 1.00 77.00 150 TYR A N 1
ATOM 1203 C CA . TYR A 1 150 ? 17.301 -7.766 -53.957 1.00 77.00 150 TYR A CA 1
ATOM 1204 C C . TYR A 1 150 ? 16.818 -7.509 -55.396 1.00 77.00 150 TYR A C 1
ATOM 1206 O O . TYR A 1 150 ? 16.660 -8.461 -56.155 1.00 77.00 150 TYR A O 1
ATOM 1214 N N . LEU A 1 151 ? 16.590 -6.247 -55.784 1.00 77.31 151 LEU A N 1
ATOM 1215 C CA . LEU A 1 151 ? 16.013 -5.842 -57.076 1.00 77.31 151 LEU A CA 1
ATOM 1216 C C . LEU A 1 151 ? 16.864 -4.740 -57.751 1.00 77.31 151 LEU A C 1
ATOM 1218 O O . LEU A 1 151 ? 16.446 -3.581 -57.838 1.00 77.31 151 LEU A O 1
ATOM 1222 N N . PRO A 1 152 ? 18.074 -5.070 -58.245 1.00 69.56 152 PRO A N 1
ATOM 1223 C CA . PRO A 1 152 ? 18.997 -4.078 -58.799 1.00 69.56 152 PRO A CA 1
ATOM 1224 C C . PRO A 1 152 ? 18.515 -3.452 -60.120 1.00 69.56 152 PRO A C 1
ATOM 1226 O O . PRO A 1 152 ? 18.805 -2.281 -60.371 1.00 69.56 152 PRO A O 1
ATOM 1229 N N . GLU A 1 153 ? 17.774 -4.193 -60.954 1.00 63.91 153 GLU A N 1
ATOM 1230 C CA . GLU A 1 153 ? 17.298 -3.701 -62.259 1.00 63.91 153 GLU A CA 1
ATOM 1231 C C . GLU A 1 153 ? 16.140 -2.695 -62.136 1.00 63.91 153 GLU A C 1
ATOM 1233 O O . GLU A 1 153 ? 16.131 -1.682 -62.835 1.00 63.91 153 GLU A O 1
ATOM 1238 N N . GLU A 1 154 ? 15.213 -2.893 -61.192 1.00 61.56 154 GLU A N 1
ATOM 1239 C CA . GLU A 1 154 ? 14.120 -1.940 -60.936 1.00 61.56 154 GLU A CA 1
ATOM 1240 C C . GLU A 1 154 ? 14.616 -0.650 -60.261 1.00 61.56 154 GLU A C 1
ATOM 1242 O O . GLU A 1 154 ? 14.113 0.440 -60.548 1.00 61.56 154 GLU A O 1
ATOM 1247 N N . TYR A 1 155 ? 15.660 -0.738 -59.425 1.00 65.38 155 TYR A N 1
ATOM 1248 C CA . TYR A 1 155 ? 16.278 0.426 -58.777 1.00 65.38 155 TYR A CA 1
ATOM 1249 C C . TYR A 1 155 ? 16.893 1.409 -59.790 1.00 65.38 155 TYR A C 1
ATOM 1251 O O . TYR A 1 155 ? 16.896 2.624 -59.570 1.00 65.38 155 TYR A O 1
ATOM 1259 N N . ALA A 1 156 ? 17.406 0.894 -60.912 1.00 61.66 156 ALA A N 1
ATOM 1260 C CA . ALA A 1 156 ? 18.012 1.693 -61.975 1.00 61.66 156 ALA A CA 1
ATOM 1261 C C . ALA A 1 156 ? 16.978 2.380 -62.894 1.00 61.66 156 ALA A C 1
ATOM 1263 O O . ALA A 1 156 ? 17.309 3.379 -63.534 1.00 61.66 156 ALA A O 1
ATOM 1264 N N . ALA A 1 157 ? 15.737 1.881 -62.947 1.00 58.41 157 ALA A N 1
ATOM 1265 C CA . ALA A 1 157 ? 14.751 2.252 -63.964 1.00 58.41 157 ALA A CA 1
ATOM 1266 C C . ALA A 1 157 ? 13.872 3.477 -63.624 1.00 58.41 157 ALA A C 1
ATOM 1268 O O . ALA A 1 157 ? 13.304 4.082 -64.533 1.00 58.41 157 ALA A O 1
ATOM 1269 N N . CYS A 1 158 ? 13.740 3.892 -62.356 1.00 55.94 158 CYS A N 1
ATOM 1270 C CA . CYS A 1 158 ? 12.862 5.019 -62.005 1.00 55.94 158 CYS A CA 1
ATOM 1271 C C . CYS A 1 158 ? 13.232 5.695 -60.679 1.00 55.94 158 CYS A C 1
ATOM 1273 O O . CYS A 1 158 ? 13.333 5.009 -59.678 1.00 55.94 158 CYS A O 1
ATOM 1275 N N . HIS A 1 159 ? 13.365 7.031 -60.674 1.00 66.75 159 HIS A N 1
ATOM 1276 C CA . HIS A 1 159 ? 13.295 8.014 -59.562 1.00 66.75 159 HIS A CA 1
ATOM 1277 C C . HIS A 1 159 ? 14.002 7.773 -58.196 1.00 66.75 159 HIS A C 1
ATOM 1279 O O . HIS A 1 159 ? 14.245 8.754 -57.488 1.00 66.75 159 HIS A O 1
ATOM 1285 N N . PHE A 1 160 ? 14.412 6.560 -57.820 1.00 71.69 160 PHE A N 1
ATOM 1286 C CA . PHE A 1 160 ? 15.026 6.221 -56.532 1.00 71.69 160 PHE A CA 1
ATOM 1287 C C . PHE A 1 160 ? 16.376 6.909 -56.322 1.00 71.69 160 PHE A C 1
ATOM 1289 O O . PHE A 1 160 ? 16.651 7.378 -55.221 1.00 71.69 160 PHE A O 1
ATOM 1296 N N . ARG A 1 161 ? 17.173 7.091 -57.386 1.00 71.62 161 ARG A N 1
ATOM 1297 C CA . ARG A 1 161 ? 18.425 7.870 -57.331 1.00 71.62 161 ARG A CA 1
ATOM 1298 C C . ARG A 1 161 ? 18.188 9.333 -56.936 1.00 71.62 161 ARG A C 1
ATOM 1300 O O . ARG A 1 161 ? 18.952 9.887 -56.151 1.00 71.62 161 ARG A O 1
ATOM 1307 N N . ASN A 1 162 ? 17.111 9.946 -57.432 1.00 79.25 162 ASN A N 1
ATOM 1308 C CA . ASN A 1 162 ? 16.768 11.335 -57.105 1.00 79.25 162 ASN A CA 1
ATOM 1309 C C . ASN A 1 162 ? 16.270 11.456 -55.659 1.00 79.25 162 ASN A C 1
ATOM 1311 O O . ASN A 1 162 ? 16.630 12.400 -54.960 1.00 79.25 162 ASN A O 1
ATOM 1315 N N . VAL A 1 163 ? 15.481 10.480 -55.200 1.00 81.94 163 VAL A N 1
ATOM 1316 C CA . VAL A 1 163 ? 15.017 10.402 -53.807 1.00 81.94 163 VAL A CA 1
ATOM 1317 C C . VAL A 1 163 ? 16.198 10.194 -52.855 1.00 81.94 163 VAL A C 1
ATOM 1319 O O . VAL A 1 163 ? 16.304 10.879 -51.843 1.00 81.94 163 VAL A O 1
ATOM 1322 N N . GLU A 1 164 ? 17.136 9.313 -53.193 1.00 78.56 164 GLU A N 1
ATOM 1323 C CA . GLU A 1 164 ? 18.350 9.077 -52.411 1.00 78.56 164 GLU A CA 1
ATOM 1324 C C . GLU A 1 164 ? 19.249 10.320 -52.319 1.00 78.56 164 GLU A C 1
ATOM 1326 O O . GLU A 1 164 ? 19.778 10.635 -51.246 1.00 78.56 164 GLU A O 1
ATOM 1331 N N . MET A 1 165 ? 19.389 11.056 -53.422 1.00 81.56 165 MET A N 1
ATOM 1332 C CA . MET A 1 165 ? 20.096 12.332 -53.440 1.00 81.56 165 MET A CA 1
ATOM 1333 C C . MET A 1 165 ? 19.409 13.354 -52.525 1.00 81.56 165 MET A C 1
ATOM 1335 O O . MET A 1 165 ? 20.073 13.949 -51.679 1.00 81.56 165 MET A O 1
ATOM 1339 N N . ALA A 1 166 ? 18.083 13.498 -52.618 1.00 86.94 166 ALA A N 1
ATOM 1340 C CA . ALA A 1 166 ? 17.315 14.407 -51.766 1.00 86.94 166 ALA A CA 1
ATOM 1341 C C . ALA A 1 166 ? 17.462 14.072 -50.270 1.00 86.94 166 ALA A C 1
ATOM 1343 O O . ALA A 1 166 ? 17.685 14.966 -49.454 1.00 86.94 166 ALA A O 1
ATOM 1344 N N . LEU A 1 167 ? 17.415 12.785 -49.907 1.00 85.94 167 LEU A N 1
ATOM 1345 C CA . LEU A 1 167 ? 17.615 12.326 -48.527 1.00 85.94 167 LEU A CA 1
ATOM 1346 C C . LEU A 1 167 ? 19.047 12.578 -48.040 1.00 85.94 167 LEU A C 1
ATOM 1348 O O . LEU A 1 167 ? 19.249 13.000 -46.904 1.00 85.94 167 LEU A O 1
ATOM 1352 N N . THR A 1 168 ? 20.049 12.370 -48.896 1.00 84.38 168 THR A N 1
ATOM 1353 C CA . THR A 1 168 ? 21.457 12.634 -48.556 1.00 84.38 168 THR A CA 1
ATOM 1354 C C . THR A 1 168 ? 21.702 14.130 -48.340 1.00 84.38 168 THR A C 1
ATOM 1356 O O . THR A 1 168 ? 22.351 14.500 -47.361 1.00 84.38 168 THR A O 1
ATOM 1359 N N . CYS A 1 169 ? 21.122 14.997 -49.178 1.00 88.06 169 CYS A N 1
ATOM 1360 C CA . CYS A 1 169 ? 21.142 16.447 -48.977 1.00 88.06 169 CYS A CA 1
ATOM 1361 C C . CYS A 1 169 ? 20.433 16.857 -47.680 1.00 88.06 169 CYS A C 1
ATOM 1363 O O . CYS A 1 169 ? 20.958 17.683 -46.936 1.00 88.06 169 CYS A O 1
ATOM 1365 N N . PHE A 1 170 ? 19.284 16.248 -47.370 1.00 90.12 170 PHE A N 1
ATOM 1366 C CA . PHE A 1 170 ? 18.572 16.483 -46.114 1.00 90.12 170 PHE A CA 1
ATOM 1367 C C . PHE A 1 170 ? 19.432 16.119 -44.892 1.00 90.12 170 PHE A C 1
ATOM 1369 O O . PHE A 1 170 ? 19.534 16.908 -43.955 1.00 90.12 170 PHE A O 1
ATOM 1376 N N . PHE A 1 171 ? 20.103 14.963 -44.904 1.00 87.25 171 PHE A N 1
ATOM 1377 C CA . PHE A 1 171 ? 20.978 14.556 -43.801 1.00 87.25 171 PHE A CA 1
ATOM 1378 C C . PHE A 1 171 ? 22.217 15.437 -43.661 1.00 87.25 171 PHE A C 1
ATOM 1380 O O . PHE A 1 171 ? 22.618 15.734 -42.538 1.00 87.25 171 PHE A O 1
ATOM 1387 N N . ALA A 1 172 ? 22.811 15.868 -44.775 1.00 88.12 172 ALA A N 1
ATOM 1388 C CA . ALA A 1 172 ? 23.921 16.815 -44.757 1.00 88.12 172 ALA A CA 1
ATOM 1389 C C . ALA A 1 172 ? 23.488 18.158 -44.152 1.00 88.12 172 ALA A C 1
ATOM 1391 O O . ALA A 1 172 ? 24.169 18.682 -43.274 1.00 88.12 172 ALA A O 1
ATOM 1392 N N . PHE A 1 173 ? 22.322 18.674 -44.551 1.00 89.88 173 PHE A N 1
ATOM 1393 C CA . PHE A 1 173 ? 21.748 19.890 -43.977 1.00 89.88 173 PHE A CA 1
ATOM 1394 C C . PHE A 1 173 ? 21.485 19.747 -42.474 1.00 89.88 173 PHE A C 1
ATOM 1396 O O . PHE A 1 173 ? 21.886 20.603 -41.691 1.00 89.88 173 PHE A O 1
ATOM 1403 N N . HIS A 1 174 ? 20.867 18.642 -42.060 1.00 87.62 174 HIS A N 1
ATOM 1404 C CA . HIS A 1 174 ? 20.599 18.349 -40.655 1.00 87.62 174 HIS A CA 1
ATOM 1405 C C . HIS A 1 174 ? 21.889 18.278 -39.820 1.00 87.62 174 HIS A C 1
ATOM 1407 O O . HIS A 1 174 ? 21.945 18.836 -38.727 1.00 87.62 174 HIS A O 1
ATOM 1413 N N . TYR A 1 175 ? 22.934 17.622 -40.333 1.00 87.06 175 TYR A N 1
ATOM 1414 C CA . TYR A 1 175 ? 24.235 17.542 -39.667 1.00 87.06 175 TYR A CA 1
ATOM 1415 C C . TYR A 1 175 ? 24.900 18.918 -39.537 1.00 87.06 175 TYR A C 1
ATOM 1417 O O . TYR A 1 175 ? 25.359 19.272 -38.456 1.00 87.06 175 TYR A O 1
ATOM 1425 N N . LEU A 1 176 ? 24.894 19.729 -40.601 1.00 88.69 176 LEU A N 1
ATOM 1426 C CA . LEU A 1 176 ? 25.426 21.096 -40.566 1.00 88.69 176 LEU A CA 1
ATOM 1427 C C . LEU A 1 176 ? 24.671 21.982 -39.572 1.00 88.69 176 LEU A C 1
ATOM 1429 O O . LEU A 1 176 ? 25.288 22.765 -38.854 1.00 88.69 176 LEU A O 1
ATOM 1433 N N . LEU A 1 177 ? 23.347 21.835 -39.505 1.00 86.06 177 LEU A N 1
ATOM 1434 C CA . LEU A 1 177 ? 22.520 22.575 -38.562 1.00 86.06 177 LEU A CA 1
ATOM 1435 C C . LEU A 1 177 ? 22.868 22.197 -37.116 1.00 86.06 177 LEU A C 1
ATOM 1437 O O . LEU A 1 177 ? 22.995 23.088 -36.285 1.00 86.06 177 LEU A O 1
ATOM 1441 N N . GLN A 1 178 ? 23.114 20.914 -36.832 1.00 82.25 178 GLN A N 1
ATOM 1442 C CA . GLN A 1 178 ? 23.561 20.460 -35.509 1.00 82.25 178 GLN A CA 1
ATOM 1443 C C . GLN A 1 178 ? 24.964 20.949 -35.147 1.00 82.25 178 GLN A C 1
ATOM 1445 O O . GLN A 1 178 ? 25.167 21.441 -34.041 1.00 82.25 178 GLN A O 1
ATOM 1450 N N . VAL A 1 179 ? 25.908 20.883 -36.090 1.00 86.31 179 VAL A N 1
ATOM 1451 C CA . VAL A 1 179 ? 27.262 21.430 -35.915 1.00 86.31 179 VAL A CA 1
ATOM 1452 C C . VAL A 1 179 ? 27.212 22.930 -35.610 1.00 86.31 179 VAL A C 1
ATOM 1454 O O . VAL A 1 179 ? 27.970 23.408 -34.777 1.00 86.31 179 VAL A O 1
ATOM 1457 N N . TYR A 1 180 ? 26.311 23.677 -36.252 1.00 85.88 180 TYR A N 1
ATOM 1458 C CA . TYR A 1 180 ? 26.154 25.110 -36.007 1.00 85.88 180 TYR A CA 1
ATOM 1459 C C . TYR A 1 180 ? 25.516 25.423 -34.643 1.00 85.88 180 TYR A C 1
ATOM 1461 O O . TYR A 1 180 ? 25.867 26.423 -34.011 1.00 85.88 180 TYR A O 1
ATOM 1469 N N . THR A 1 181 ? 24.575 24.593 -34.182 1.00 81.75 181 THR A N 1
ATOM 1470 C CA . THR A 1 181 ? 23.894 24.804 -32.897 1.00 81.75 181 THR A CA 1
ATOM 1471 C C . THR A 1 181 ? 24.694 24.363 -31.683 1.00 81.75 181 THR A C 1
ATOM 1473 O O . THR A 1 181 ? 24.462 24.914 -30.612 1.00 81.75 181 THR A O 1
ATOM 1476 N N . GLU A 1 182 ? 25.604 23.397 -31.816 1.00 82.56 182 GLU A N 1
ATOM 1477 C CA . GLU A 1 182 ? 26.371 22.913 -30.667 1.00 82.56 182 GLU A CA 1
ATOM 1478 C C . GLU A 1 182 ? 27.390 23.954 -30.199 1.00 82.56 182 GLU A C 1
ATOM 1480 O O . GLU A 1 182 ? 28.037 24.589 -31.031 1.00 82.56 182 GLU A O 1
ATOM 1485 N N . GLU A 1 183 ? 27.560 24.112 -28.883 1.00 77.19 183 GLU A N 1
ATOM 1486 C CA . GLU A 1 183 ? 28.515 25.042 -28.265 1.00 77.19 183 GLU A CA 1
ATOM 1487 C C . GLU A 1 183 ? 29.970 24.692 -28.627 1.00 77.19 183 GLU A C 1
ATOM 1489 O O . GLU A 1 183 ? 30.695 25.566 -29.115 1.00 77.19 183 GLU A O 1
ATOM 1494 N N . ASP A 1 184 ? 30.326 23.403 -28.536 1.00 83.19 184 ASP A N 1
ATOM 1495 C CA . ASP A 1 184 ? 31.655 22.858 -28.831 1.00 83.19 184 ASP A CA 1
ATOM 1496 C C . ASP A 1 184 ? 31.663 21.963 -30.081 1.00 83.19 184 ASP A C 1
ATOM 1498 O O . ASP A 1 184 ? 31.532 20.735 -30.030 1.00 83.19 184 ASP A O 1
ATOM 1502 N N . VAL A 1 185 ? 31.897 22.587 -31.238 1.00 84.12 185 VAL A N 1
ATOM 1503 C CA . VAL A 1 185 ? 31.912 21.927 -32.558 1.00 84.12 185 VAL A CA 1
ATOM 1504 C C . VAL A 1 185 ? 32.858 20.721 -32.606 1.00 84.12 185 VAL A C 1
ATOM 1506 O O . VAL A 1 185 ? 32.495 19.655 -33.104 1.00 84.12 185 VAL A O 1
ATOM 1509 N N . ASN A 1 186 ? 34.070 20.861 -32.067 1.00 84.75 186 ASN A N 1
ATOM 1510 C CA . ASN A 1 186 ? 35.082 19.803 -32.121 1.00 84.75 186 ASN A CA 1
ATOM 1511 C C . ASN A 1 186 ? 34.677 18.585 -31.283 1.00 84.75 186 ASN A C 1
ATOM 1513 O O . ASN A 1 186 ? 34.861 17.444 -31.712 1.00 84.75 186 ASN A O 1
ATOM 1517 N N . GLN A 1 187 ? 34.082 18.821 -30.113 1.00 85.75 187 GLN A N 1
ATOM 1518 C CA . GLN A 1 187 ? 33.595 17.753 -29.248 1.00 85.75 187 GLN A CA 1
ATOM 1519 C C . GLN A 1 187 ? 32.408 17.027 -29.889 1.00 85.75 187 GLN A C 1
ATOM 1521 O O . GLN A 1 187 ? 32.329 15.799 -29.827 1.00 85.75 187 GLN A O 1
ATOM 1526 N N . PHE A 1 188 ? 31.522 17.761 -30.569 1.00 83.69 188 PHE A N 1
ATOM 1527 C CA . PHE A 1 188 ? 30.404 17.172 -31.297 1.00 83.69 188 PHE A CA 1
ATOM 1528 C C . PHE A 1 188 ? 30.852 16.294 -32.464 1.00 83.69 188 PHE A C 1
ATOM 1530 O O . PHE A 1 188 ? 30.360 15.174 -32.606 1.00 83.69 188 PHE A O 1
ATOM 1537 N N . ILE A 1 189 ? 31.802 16.760 -33.279 1.00 85.31 189 ILE A N 1
ATOM 1538 C CA . ILE A 1 189 ? 32.302 15.996 -34.432 1.00 85.31 189 ILE A CA 1
ATOM 1539 C C . ILE A 1 189 ? 32.944 14.677 -33.976 1.00 85.31 189 ILE A C 1
ATOM 1541 O O . ILE A 1 189 ? 32.737 13.648 -34.616 1.00 85.31 189 ILE A O 1
ATOM 1545 N N . ILE A 1 190 ? 33.666 14.690 -32.849 1.00 85.19 190 ILE A N 1
ATOM 1546 C CA . ILE A 1 190 ? 34.322 13.506 -32.263 1.00 85.19 190 ILE A CA 1
ATOM 1547 C C . ILE A 1 190 ? 33.333 12.630 -31.465 1.00 85.19 190 ILE A C 1
ATOM 1549 O O . ILE A 1 190 ? 33.632 11.485 -31.121 1.00 85.19 190 ILE A O 1
ATOM 1553 N N . SER A 1 191 ? 32.120 13.115 -31.189 1.00 83.38 191 SER A N 1
ATOM 1554 C CA . SER A 1 191 ? 31.100 12.321 -30.505 1.00 83.38 191 SER A CA 1
ATOM 1555 C C . SER A 1 191 ? 30.670 11.113 -31.347 1.00 83.38 191 SER A C 1
ATOM 1557 O O . SER A 1 191 ? 30.625 11.171 -32.574 1.00 83.38 191 SER A O 1
ATOM 1559 N N . MET A 1 192 ? 30.261 10.019 -30.693 1.00 77.06 192 MET A N 1
ATOM 1560 C CA . MET A 1 192 ? 29.756 8.817 -31.384 1.00 77.06 192 MET A CA 1
ATOM 1561 C C . MET A 1 192 ? 28.635 9.143 -32.376 1.00 77.06 192 MET A C 1
ATOM 1563 O O . MET A 1 192 ? 28.559 8.573 -33.460 1.00 77.06 192 MET A O 1
ATOM 1567 N N . ALA A 1 193 ? 27.772 10.090 -32.015 1.00 76.75 193 ALA A N 1
ATOM 1568 C CA . ALA A 1 193 ? 26.652 10.499 -32.840 1.00 76.75 193 ALA A CA 1
ATOM 1569 C C . ALA A 1 193 ? 27.115 11.314 -34.066 1.00 76.75 193 ALA A C 1
ATOM 1571 O O . ALA A 1 193 ? 26.614 11.082 -35.166 1.00 76.75 193 ALA A O 1
ATOM 1572 N N . GLY A 1 194 ? 28.100 12.201 -33.885 1.00 83.12 194 GLY A N 1
ATOM 1573 C CA . GLY A 1 194 ? 28.728 12.968 -34.960 1.00 83.12 194 GLY A CA 1
ATOM 1574 C C . GLY A 1 194 ? 29.527 12.094 -35.928 1.00 83.12 194 GLY A C 1
ATOM 1575 O O . GLY A 1 194 ? 29.392 12.255 -37.139 1.00 83.12 194 GLY A O 1
ATOM 1576 N N . ILE A 1 195 ? 30.274 11.109 -35.417 1.00 83.75 195 ILE A N 1
ATOM 1577 C CA . ILE A 1 195 ? 31.024 10.137 -36.228 1.00 83.75 195 ILE A CA 1
ATOM 1578 C C . ILE A 1 195 ? 30.074 9.280 -37.072 1.00 83.75 195 ILE A C 1
ATOM 1580 O O . ILE A 1 195 ? 30.317 9.104 -38.266 1.00 83.75 195 ILE A O 1
ATOM 1584 N N . ILE A 1 196 ? 28.980 8.771 -36.488 1.00 81.31 196 ILE A N 1
ATOM 1585 C CA . ILE A 1 196 ? 27.970 7.995 -37.229 1.00 81.31 196 ILE A CA 1
ATOM 1586 C C . ILE A 1 196 ? 27.343 8.850 -38.338 1.00 81.31 196 ILE A C 1
ATOM 1588 O O . ILE A 1 196 ? 27.127 8.368 -39.450 1.00 81.31 196 ILE A O 1
ATOM 1592 N N . ASP A 1 197 ? 27.069 10.129 -38.095 1.00 82.06 197 ASP A N 1
ATOM 1593 C CA . ASP A 1 197 ? 26.531 10.996 -39.144 1.00 82.06 197 ASP A CA 1
ATOM 1594 C C . ASP A 1 197 ? 27.558 11.244 -40.253 1.00 82.06 197 ASP A C 1
ATOM 1596 O O . ASP A 1 197 ? 27.232 11.112 -41.435 1.00 82.06 197 ASP A O 1
ATOM 1600 N N . LEU A 1 198 ? 28.814 11.488 -39.884 1.00 84.69 198 LEU A N 1
ATOM 1601 C CA . LEU A 1 198 ? 29.904 11.740 -40.817 1.00 84.69 198 LEU A CA 1
ATOM 1602 C C . LEU A 1 198 ? 30.201 10.524 -41.711 1.00 84.69 198 LEU A C 1
ATOM 1604 O O . LEU A 1 198 ? 30.228 10.649 -42.938 1.00 84.69 198 LEU A O 1
ATOM 1608 N N . ILE A 1 199 ? 30.346 9.334 -41.114 1.00 81.31 199 ILE A N 1
ATOM 1609 C CA . ILE A 1 199 ? 30.670 8.086 -41.827 1.00 81.31 199 ILE A CA 1
ATOM 1610 C C . ILE A 1 199 ? 29.550 7.656 -42.783 1.00 81.31 199 ILE A C 1
ATOM 1612 O O . ILE A 1 199 ? 29.801 6.968 -43.766 1.00 81.31 199 ILE A O 1
ATOM 1616 N N . THR A 1 200 ? 28.310 8.082 -42.534 1.00 79.38 200 THR A N 1
ATOM 1617 C CA . THR A 1 200 ? 27.156 7.742 -43.378 1.00 79.38 200 THR A CA 1
ATOM 1618 C C . THR A 1 200 ? 26.855 8.788 -44.458 1.00 79.38 200 THR A C 1
ATOM 1620 O O . THR A 1 200 ? 26.287 8.438 -45.501 1.00 79.38 200 THR A O 1
ATOM 1623 N N . ILE A 1 201 ? 27.246 10.052 -44.253 1.00 83.62 201 ILE A N 1
ATOM 1624 C CA . ILE A 1 201 ? 27.040 11.155 -45.209 1.00 83.62 201 ILE A CA 1
ATOM 1625 C C . ILE A 1 201 ? 28.173 11.219 -46.237 1.00 83.62 201 ILE A C 1
ATOM 1627 O O . ILE A 1 201 ? 27.881 11.251 -47.433 1.00 83.62 201 ILE A O 1
ATOM 1631 N N . ILE A 1 202 ? 29.441 11.187 -45.802 1.00 83.88 202 ILE A N 1
ATOM 1632 C CA . ILE A 1 202 ? 30.603 11.387 -46.689 1.00 83.88 202 ILE A CA 1
ATOM 1633 C C . ILE A 1 202 ? 30.601 10.409 -47.873 1.00 83.88 202 ILE A C 1
ATOM 1635 O O . ILE A 1 202 ? 30.642 10.871 -49.015 1.00 83.88 202 ILE A O 1
ATOM 1639 N N . PRO A 1 203 ? 30.494 9.080 -47.671 1.00 79.62 203 PRO A N 1
ATOM 1640 C CA . PRO A 1 203 ? 30.575 8.144 -48.788 1.00 79.62 203 PRO A CA 1
ATOM 1641 C C . PRO A 1 203 ? 29.387 8.287 -49.741 1.00 79.62 203 PRO A C 1
ATOM 1643 O O . PRO A 1 203 ? 29.537 8.135 -50.949 1.00 79.62 203 PRO A O 1
ATOM 1646 N N . SER A 1 204 ? 28.212 8.641 -49.210 1.00 76.00 204 SER A N 1
ATOM 1647 C CA . SER A 1 204 ? 27.000 8.869 -50.004 1.00 76.00 204 SER A CA 1
ATOM 1648 C C . SER A 1 204 ? 27.124 10.112 -50.883 1.00 76.00 204 SER A C 1
ATOM 1650 O O . SER A 1 204 ? 26.677 10.091 -52.023 1.00 76.00 204 SER A O 1
ATOM 1652 N N . PHE A 1 205 ? 27.763 11.167 -50.375 1.00 77.25 205 PHE A N 1
ATOM 1653 C CA . PHE A 1 205 ? 28.067 12.369 -51.144 1.00 77.25 205 PHE A CA 1
ATOM 1654 C C . PHE A 1 205 ? 29.092 12.054 -52.240 1.00 77.25 205 PHE A C 1
ATOM 1656 O O . PHE A 1 205 ? 28.848 12.354 -53.402 1.00 77.25 205 PHE A O 1
ATOM 1663 N N . ILE A 1 206 ? 30.174 11.336 -51.916 1.00 78.06 206 ILE A N 1
ATOM 1664 C CA . ILE A 1 206 ? 31.187 10.915 -52.898 1.00 78.06 206 ILE A CA 1
ATOM 1665 C C . ILE A 1 206 ? 30.550 10.112 -54.051 1.00 78.06 206 ILE A C 1
ATOM 1667 O O . ILE A 1 206 ? 30.836 10.402 -55.209 1.00 78.06 206 ILE A O 1
ATOM 1671 N N . MET A 1 207 ? 29.618 9.186 -53.778 1.00 72.88 207 MET A N 1
ATOM 1672 C CA . MET A 1 207 ? 28.896 8.455 -54.842 1.00 72.88 207 MET A CA 1
ATOM 1673 C C . MET A 1 207 ? 28.104 9.348 -55.794 1.00 72.88 207 MET A C 1
ATOM 1675 O O . MET A 1 207 ? 27.898 8.977 -56.943 1.00 72.88 207 MET A O 1
ATOM 1679 N N . VAL A 1 208 ? 27.587 10.475 -55.304 1.00 71.12 208 VAL A N 1
ATOM 1680 C CA . VAL A 1 208 ? 26.743 11.378 -56.095 1.00 71.12 208 VAL A CA 1
ATOM 1681 C C . VAL A 1 208 ? 27.592 12.251 -57.022 1.00 71.12 208 VAL A C 1
ATOM 1683 O O . VAL A 1 208 ? 27.159 12.540 -58.132 1.00 71.12 208 VAL A O 1
ATOM 1686 N N . PHE A 1 209 ? 28.799 12.648 -56.599 1.00 69.19 209 PHE A N 1
ATOM 1687 C CA . PHE A 1 209 ? 29.689 13.500 -57.402 1.00 69.19 209 PHE A CA 1
ATOM 1688 C C . PHE A 1 209 ? 30.546 12.728 -58.411 1.00 69.19 209 PHE A C 1
ATOM 1690 O O . PHE A 1 209 ? 30.912 13.286 -59.444 1.00 69.19 209 PHE A O 1
ATOM 1697 N N . PHE A 1 210 ? 30.863 11.460 -58.141 1.00 69.00 210 PHE A N 1
ATOM 1698 C CA . PHE A 1 210 ? 31.624 10.615 -59.062 1.00 69.00 210 PHE A CA 1
ATOM 1699 C C . PHE A 1 210 ? 30.672 9.772 -59.921 1.00 69.00 210 PHE A C 1
ATOM 1701 O O . PHE A 1 210 ? 30.380 8.619 -59.601 1.00 69.00 210 PHE A O 1
ATOM 1708 N N . ASP A 1 211 ? 30.174 10.362 -61.014 1.00 56.59 211 ASP A N 1
ATOM 1709 C CA . ASP A 1 211 ? 29.323 9.652 -61.973 1.00 56.59 211 ASP A CA 1
ATOM 1710 C C . ASP A 1 211 ? 30.109 8.594 -62.770 1.00 56.59 211 ASP A C 1
ATOM 1712 O O . ASP A 1 211 ? 31.298 8.711 -63.084 1.00 56.59 211 ASP A O 1
ATOM 1716 N N . THR A 1 212 ? 29.410 7.504 -63.045 1.00 58.72 212 THR A N 1
ATOM 1717 C CA . THR A 1 212 ? 29.927 6.179 -63.369 1.00 58.72 212 THR A CA 1
ATOM 1718 C C . THR A 1 212 ? 30.166 6.044 -64.868 1.00 58.72 212 THR A C 1
ATOM 1720 O O . THR A 1 212 ? 29.249 5.669 -65.587 1.00 58.72 212 THR A O 1
ATOM 1723 N N . HIS A 1 213 ? 31.390 6.278 -65.357 1.00 48.31 213 HIS A N 1
ATOM 1724 C CA . HIS A 1 213 ? 31.719 5.904 -66.744 1.00 48.31 213 HIS A CA 1
ATOM 1725 C C . HIS A 1 213 ? 33.090 5.275 -67.013 1.00 48.31 213 HIS A C 1
ATOM 1727 O O . HIS A 1 213 ? 33.313 4.857 -68.148 1.00 48.31 213 HIS A O 1
ATOM 1733 N N . SER A 1 214 ? 33.996 5.093 -66.041 1.00 44.47 214 SER A N 1
ATOM 1734 C CA . SER A 1 214 ? 35.195 4.290 -66.336 1.00 44.47 214 SER A CA 1
ATOM 1735 C C . SER A 1 214 ? 35.956 3.731 -65.132 1.00 44.47 214 SER A C 1
ATOM 1737 O O . SER A 1 214 ? 36.396 4.463 -64.250 1.00 44.47 214 SER A O 1
ATOM 1739 N N . SER A 1 215 ? 36.242 2.427 -65.224 1.00 49.62 215 SER A N 1
ATOM 1740 C CA . SER A 1 215 ? 37.349 1.687 -64.594 1.00 49.62 215 SER A CA 1
ATOM 1741 C C . SER A 1 215 ? 37.247 1.259 -63.113 1.00 49.62 215 SER A C 1
ATOM 1743 O O . SER A 1 215 ? 36.427 1.725 -62.328 1.00 49.62 215 SER A O 1
ATOM 1745 N N . LYS A 1 216 ? 38.114 0.292 -62.770 1.00 51.62 216 LYS A N 1
ATOM 1746 C CA . LYS A 1 216 ? 38.198 -0.594 -61.583 1.00 51.62 216 LYS A CA 1
ATOM 1747 C C . LYS A 1 216 ? 38.121 0.072 -60.194 1.00 51.62 216 LYS A C 1
ATOM 1749 O O . LYS A 1 216 ? 38.010 -0.627 -59.193 1.00 51.62 216 LYS A O 1
ATOM 1754 N N . VAL A 1 217 ? 38.118 1.402 -60.123 1.00 53.03 217 VAL A N 1
ATOM 1755 C CA . VAL A 1 217 ? 37.887 2.190 -58.898 1.00 53.03 217 VAL A CA 1
ATOM 1756 C C . VAL A 1 217 ? 36.458 1.976 -58.349 1.00 53.03 217 VAL A C 1
ATOM 1758 O O . VAL A 1 217 ? 36.214 2.108 -57.152 1.00 53.03 217 VAL A O 1
ATOM 1761 N N . LEU A 1 218 ? 35.519 1.539 -59.198 1.00 54.31 218 LEU A N 1
ATOM 1762 C CA . LE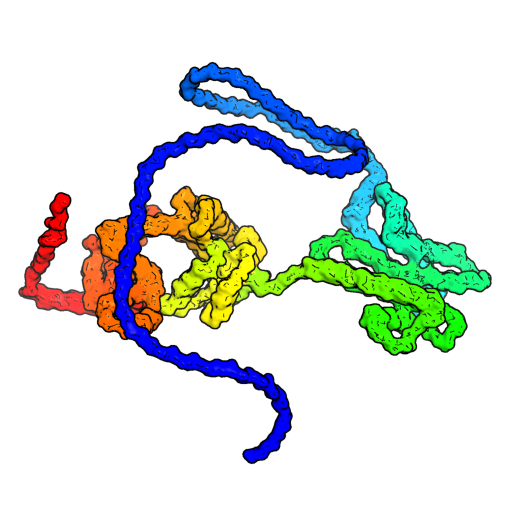U A 1 218 ? 34.116 1.277 -58.848 1.00 54.31 218 LEU A CA 1
ATOM 1763 C C . LEU A 1 218 ? 33.895 0.142 -57.829 1.00 54.31 218 LEU A C 1
ATOM 1765 O O . LEU A 1 218 ? 32.860 0.141 -57.168 1.00 54.31 218 LEU A O 1
ATOM 1769 N N . THR A 1 219 ? 34.824 -0.805 -57.664 1.00 56.22 219 THR A N 1
ATOM 1770 C CA . THR A 1 219 ? 34.638 -1.931 -56.725 1.00 56.22 219 THR A CA 1
ATOM 1771 C C . THR A 1 219 ? 34.778 -1.486 -55.267 1.00 56.22 219 THR A C 1
ATOM 1773 O O . THR A 1 219 ? 33.957 -1.858 -54.435 1.00 56.22 219 THR A O 1
ATOM 1776 N N . ILE A 1 220 ? 35.732 -0.596 -54.962 1.00 57.56 220 ILE A N 1
ATOM 1777 C CA . ILE A 1 220 ? 35.900 -0.015 -53.613 1.00 57.56 220 ILE A CA 1
ATOM 1778 C C . ILE A 1 220 ? 34.693 0.863 -53.255 1.00 57.56 220 ILE A C 1
ATOM 1780 O O . ILE A 1 220 ? 34.196 0.841 -52.131 1.00 57.56 220 ILE A O 1
ATOM 1784 N N . PHE A 1 221 ? 34.152 1.580 -54.241 1.00 60.78 221 PHE A N 1
ATOM 1785 C CA . PHE A 1 221 ? 32.958 2.398 -54.070 1.00 60.78 221 PHE A CA 1
ATOM 1786 C C . PHE A 1 221 ? 31.672 1.572 -53.829 1.00 60.78 221 PHE A C 1
ATOM 1788 O O . PHE A 1 221 ? 30.730 2.057 -53.206 1.00 60.78 221 PHE A O 1
ATOM 1795 N N . ARG A 1 222 ? 31.610 0.293 -54.215 1.00 62.62 222 ARG A N 1
ATOM 1796 C CA . ARG A 1 222 ? 30.462 -0.565 -53.852 1.00 62.62 222 ARG A CA 1
ATOM 1797 C C . ARG A 1 222 ? 30.397 -0.832 -52.349 1.00 62.62 222 ARG A C 1
ATOM 1799 O O . ARG A 1 222 ? 29.310 -0.756 -51.783 1.00 62.62 222 ARG A O 1
ATOM 1806 N N . VAL A 1 223 ? 31.547 -1.004 -51.695 1.00 64.75 223 VAL A N 1
ATOM 1807 C CA . VAL A 1 223 ? 31.652 -1.221 -50.239 1.00 64.75 223 VAL A CA 1
ATOM 1808 C C . VAL A 1 223 ? 31.103 -0.024 -49.456 1.00 64.75 223 VAL A C 1
ATOM 1810 O O . VAL A 1 223 ? 30.449 -0.177 -48.429 1.00 64.75 223 VAL A O 1
ATOM 1813 N N . PHE A 1 224 ? 31.257 1.193 -49.977 1.00 69.44 224 PHE A N 1
ATOM 1814 C CA . PHE A 1 224 ? 30.731 2.407 -49.346 1.00 69.44 224 PHE A CA 1
ATOM 1815 C C . PHE A 1 224 ? 29.199 2.487 -49.294 1.00 69.44 224 PHE A C 1
ATOM 1817 O O . PHE A 1 224 ? 28.656 3.254 -48.495 1.00 69.44 224 PHE A O 1
ATOM 1824 N N . ARG A 1 225 ? 28.478 1.677 -50.082 1.00 69.81 225 ARG A N 1
ATOM 1825 C CA . ARG A 1 225 ? 27.011 1.576 -49.990 1.00 69.81 225 ARG A CA 1
ATOM 1826 C C . ARG A 1 225 ? 26.564 1.004 -48.650 1.00 69.81 225 ARG A C 1
ATOM 1828 O O . ARG A 1 225 ? 25.461 1.293 -48.205 1.00 69.81 225 ARG A O 1
ATOM 1835 N N . VAL A 1 226 ? 27.434 0.273 -47.969 1.00 68.69 226 VAL A N 1
ATOM 1836 C CA . VAL A 1 226 ? 27.117 -0.389 -46.704 1.00 68.69 226 VAL A CA 1
ATOM 1837 C C . VAL A 1 226 ? 27.115 0.560 -45.519 1.00 68.69 226 VAL A C 1
ATOM 1839 O O . VAL A 1 226 ? 26.357 0.363 -44.571 1.00 68.69 226 VAL A O 1
ATOM 1842 N N . PHE A 1 227 ? 27.816 1.690 -45.621 1.00 73.00 227 PHE A N 1
ATOM 1843 C CA . PHE A 1 227 ? 27.642 2.776 -44.662 1.00 73.00 227 PHE A CA 1
ATOM 1844 C C . PHE A 1 227 ? 26.195 3.307 -44.640 1.00 73.00 227 PHE A C 1
ATOM 1846 O O . PHE A 1 227 ? 25.776 3.899 -43.651 1.00 73.00 227 PHE A O 1
ATOM 1853 N N . ARG A 1 228 ? 25.367 3.038 -45.663 1.00 72.38 228 ARG A N 1
ATOM 1854 C CA . ARG A 1 228 ? 23.928 3.358 -45.629 1.00 72.38 228 ARG A CA 1
ATOM 1855 C C . ARG A 1 228 ? 23.170 2.507 -44.606 1.00 72.38 228 ARG A C 1
ATOM 1857 O O . ARG A 1 228 ? 22.264 3.037 -43.969 1.00 72.38 228 ARG A O 1
ATOM 1864 N N . ALA A 1 229 ? 23.572 1.251 -44.391 1.00 69.12 229 ALA A N 1
ATOM 1865 C CA . ALA A 1 229 ? 22.982 0.380 -43.374 1.00 69.12 229 ALA A CA 1
ATOM 1866 C C . ALA A 1 229 ? 23.264 0.882 -41.945 1.00 69.12 229 ALA A C 1
ATOM 1868 O O . ALA A 1 229 ? 22.434 0.695 -41.061 1.00 69.12 229 ALA A O 1
ATOM 1869 N N . LEU A 1 230 ? 24.366 1.616 -41.722 1.00 72.56 230 LEU A N 1
ATOM 1870 C CA . LEU A 1 230 ? 24.688 2.227 -40.422 1.00 72.56 230 LEU A CA 1
ATOM 1871 C C . LEU A 1 230 ? 23.746 3.370 -40.024 1.00 72.56 230 LEU A C 1
ATOM 1873 O O . LEU A 1 230 ? 23.723 3.761 -38.858 1.00 72.56 230 LEU A O 1
ATOM 1877 N N . ARG A 1 231 ? 22.930 3.899 -40.950 1.00 76.06 231 ARG A N 1
ATOM 1878 C CA . ARG A 1 231 ? 21.961 4.966 -40.643 1.00 76.06 231 ARG A CA 1
ATOM 1879 C C . ARG A 1 231 ? 20.916 4.519 -39.619 1.00 76.06 231 ARG A C 1
ATOM 1881 O O . ARG A 1 231 ? 20.388 5.366 -38.904 1.00 76.06 231 ARG A O 1
ATOM 1888 N N . ILE A 1 232 ? 20.671 3.212 -39.480 1.00 75.19 232 ILE A N 1
ATOM 1889 C CA . ILE A 1 232 ? 19.795 2.664 -38.436 1.00 75.19 232 ILE A CA 1
ATOM 1890 C C 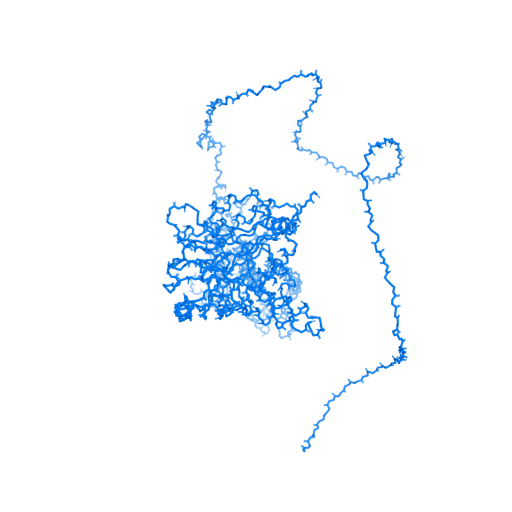. ILE A 1 232 ? 20.289 3.002 -37.018 1.00 75.19 232 ILE A C 1
ATOM 1892 O O . ILE A 1 232 ? 19.480 3.188 -36.111 1.00 75.19 232 ILE A O 1
ATOM 1896 N N . LEU A 1 233 ? 21.603 3.188 -36.830 1.00 72.25 233 LEU A N 1
ATOM 1897 C CA . LEU A 1 233 ? 22.196 3.565 -35.544 1.00 72.25 233 LEU A CA 1
ATOM 1898 C C . LEU A 1 233 ? 21.818 4.991 -35.117 1.00 72.25 233 LEU A C 1
ATOM 1900 O O . LEU A 1 233 ? 21.886 5.309 -33.934 1.00 72.25 233 LEU A O 1
ATOM 1904 N N . ARG A 1 234 ? 21.351 5.852 -36.035 1.00 74.62 234 ARG A N 1
ATOM 1905 C CA . ARG A 1 234 ? 20.867 7.203 -35.694 1.00 74.62 234 ARG A CA 1
ATOM 1906 C C . ARG A 1 234 ? 19.599 7.179 -34.846 1.00 74.62 234 ARG A C 1
ATOM 1908 O O . ARG A 1 234 ? 19.373 8.104 -34.068 1.00 74.62 234 ARG A O 1
ATOM 1915 N N . LEU A 1 235 ? 18.808 6.109 -34.938 1.00 71.44 235 LEU A N 1
ATOM 1916 C CA . LEU A 1 235 ? 17.588 5.947 -34.148 1.00 71.44 235 LEU A CA 1
ATOM 1917 C C . LEU A 1 235 ? 17.893 5.767 -32.646 1.00 71.44 235 LEU A C 1
ATOM 1919 O O . LEU A 1 235 ? 17.079 6.141 -31.805 1.00 71.44 235 LEU A O 1
ATOM 1923 N N . TYR A 1 236 ? 19.124 5.381 -32.284 1.00 69.50 236 TYR A N 1
ATOM 1924 C CA . TYR A 1 236 ? 19.608 5.450 -30.899 1.00 69.50 236 TYR A CA 1
ATOM 1925 C C . TYR A 1 236 ? 19.518 6.867 -30.296 1.00 69.50 236 TYR A C 1
ATOM 1927 O O . TYR A 1 236 ? 19.275 7.007 -29.100 1.00 69.50 236 TYR A O 1
ATOM 1935 N N . ARG A 1 237 ? 19.664 7.933 -31.102 1.00 70.56 237 ARG A N 1
ATOM 1936 C CA . ARG A 1 237 ? 19.622 9.326 -30.617 1.00 70.56 237 ARG A CA 1
ATOM 1937 C C . ARG A 1 237 ? 18.214 9.748 -30.188 1.00 70.56 237 ARG A C 1
ATOM 1939 O O . ARG A 1 237 ? 18.050 10.268 -29.087 1.00 70.56 237 ARG A O 1
ATOM 1946 N N . LEU A 1 238 ? 17.201 9.435 -31.002 1.00 67.75 238 LEU A N 1
ATOM 1947 C CA . LEU A 1 238 ? 15.785 9.684 -30.685 1.00 67.75 238 LEU A CA 1
ATOM 1948 C C . LEU A 1 238 ? 15.351 8.912 -29.431 1.00 67.75 238 LEU A C 1
ATOM 1950 O O . LEU A 1 238 ? 14.564 9.390 -28.616 1.00 67.75 238 LEU A O 1
ATOM 1954 N N . ILE A 1 239 ? 15.892 7.704 -29.282 1.00 64.56 239 ILE A N 1
ATOM 1955 C CA . ILE A 1 239 ? 15.609 6.822 -28.158 1.00 64.56 239 ILE A CA 1
ATOM 1956 C C . ILE A 1 239 ? 16.483 7.160 -26.939 1.00 64.56 239 ILE A C 1
ATOM 1958 O O . ILE A 1 239 ? 16.362 6.493 -25.932 1.00 64.56 239 ILE A O 1
ATOM 1962 N N . ARG A 1 240 ? 17.347 8.185 -26.958 1.00 64.69 240 ARG A N 1
ATOM 1963 C CA . ARG A 1 240 ? 18.047 8.674 -25.750 1.00 64.69 240 ARG A CA 1
ATOM 1964 C C . ARG A 1 240 ? 17.495 10.010 -25.241 1.00 64.69 240 ARG A C 1
ATOM 1966 O O . ARG A 1 240 ? 17.630 10.295 -24.053 1.00 64.69 240 ARG A O 1
ATOM 1973 N N . SER A 1 241 ? 16.817 10.787 -26.088 1.00 61.34 241 SER A N 1
ATOM 1974 C CA . SER A 1 241 ? 16.296 12.123 -25.757 1.00 61.34 241 SER A CA 1
ATOM 1975 C C . SER A 1 241 ? 14.986 12.137 -24.944 1.00 61.34 241 SER A C 1
ATOM 1977 O O . SER A 1 241 ? 14.512 13.203 -24.548 1.00 61.34 241 SER A O 1
ATOM 1979 N N . ARG A 1 242 ? 14.377 10.980 -24.650 1.00 61.16 242 ARG A N 1
ATOM 1980 C CA . ARG A 1 242 ? 13.103 10.858 -23.914 1.00 61.16 242 ARG A CA 1
ATOM 1981 C C . ARG A 1 242 ? 13.272 10.278 -22.494 1.00 61.16 242 ARG A C 1
ATOM 1983 O O . ARG A 1 242 ? 14.332 9.811 -22.093 1.00 61.16 242 ARG A O 1
ATOM 1990 N N . LYS A 1 243 ? 12.208 10.426 -21.694 1.00 57.09 243 LYS A N 1
ATOM 1991 C CA . LYS A 1 243 ? 12.146 10.211 -20.233 1.00 57.09 243 LYS A CA 1
ATOM 1992 C C . LYS A 1 243 ? 12.752 8.881 -19.761 1.00 57.09 243 LYS A C 1
ATOM 1994 O O . LYS A 1 243 ? 12.491 7.847 -20.356 1.00 57.09 243 LYS A O 1
ATOM 1999 N N . HIS A 1 244 ? 13.440 8.936 -18.619 1.00 61.09 244 HIS A N 1
ATOM 2000 C CA . HIS A 1 244 ? 14.011 7.786 -17.912 1.00 61.09 244 HIS A CA 1
ATOM 2001 C C . HIS A 1 244 ? 12.914 6.910 -17.283 1.00 61.09 244 HIS A C 1
ATOM 2003 O O . HIS A 1 244 ? 12.069 7.421 -16.538 1.00 61.09 244 HIS A O 1
ATOM 2009 N N . GLY A 1 245 ? 12.923 5.601 -17.537 1.00 70.06 245 GLY A N 1
ATOM 2010 C CA . GLY A 1 245 ? 12.057 4.633 -16.860 1.00 70.06 245 GLY A CA 1
ATOM 2011 C C . GLY A 1 245 ? 11.986 3.288 -17.582 1.00 70.06 245 GLY A C 1
ATOM 2012 O O . GLY A 1 245 ? 11.725 3.267 -18.772 1.00 70.06 245 GLY A O 1
ATOM 2013 N N . TYR A 1 246 ? 12.111 2.173 -16.852 1.00 77.69 246 TYR A N 1
ATOM 2014 C CA . TYR A 1 246 ? 12.316 0.794 -17.347 1.00 77.69 246 TYR A CA 1
ATOM 2015 C C . TYR A 1 246 ? 11.811 0.446 -18.764 1.00 77.69 246 TYR A C 1
ATOM 2017 O O . TYR A 1 246 ? 12.579 -0.085 -19.561 1.00 77.69 246 TYR A O 1
ATOM 2025 N N . ASN A 1 247 ? 10.544 0.730 -19.096 1.00 76.69 247 ASN A N 1
ATOM 2026 C CA . ASN A 1 247 ? 9.969 0.428 -20.416 1.00 76.69 247 ASN A CA 1
ATOM 2027 C C . ASN A 1 247 ? 10.710 1.131 -21.565 1.00 76.69 247 ASN A C 1
ATOM 2029 O O . ASN A 1 247 ? 10.855 0.573 -22.650 1.00 76.69 247 ASN A O 1
ATOM 2033 N N . TYR A 1 248 ? 11.175 2.353 -21.324 1.00 76.75 248 TYR A N 1
ATOM 2034 C CA . TYR A 1 248 ? 11.979 3.116 -22.260 1.00 76.75 248 TYR A CA 1
ATOM 2035 C C . TYR A 1 248 ? 13.377 2.516 -22.400 1.00 76.75 248 TYR A C 1
ATOM 2037 O O . TYR A 1 248 ? 13.759 2.182 -23.515 1.00 76.75 248 TYR A O 1
ATOM 2045 N N . GLU A 1 249 ? 14.109 2.284 -21.304 1.00 77.69 249 GLU A N 1
ATOM 2046 C CA . GLU A 1 249 ? 15.435 1.649 -21.348 1.00 77.69 249 GLU A CA 1
ATOM 2047 C C . GLU A 1 249 ? 15.405 0.245 -21.961 1.00 77.69 249 GLU A C 1
ATOM 2049 O O . GLU A 1 249 ? 16.335 -0.131 -22.675 1.00 77.69 249 GLU A O 1
ATOM 2054 N N . TRP A 1 250 ? 14.319 -0.505 -21.770 1.00 82.06 250 TRP A N 1
ATOM 2055 C CA . TRP A 1 250 ? 14.104 -1.791 -22.430 1.00 82.06 250 TRP A CA 1
ATOM 2056 C C . TRP A 1 250 ? 13.950 -1.648 -23.950 1.00 82.06 250 TRP A C 1
ATOM 2058 O O . TRP A 1 250 ? 14.554 -2.405 -24.718 1.00 82.06 250 TRP A O 1
ATOM 2068 N N . PHE A 1 251 ? 13.182 -0.650 -24.399 1.00 80.31 251 PHE A N 1
ATOM 2069 C CA . PHE A 1 251 ? 13.030 -0.340 -25.819 1.00 80.31 251 PHE A CA 1
ATOM 2070 C C . PHE A 1 251 ? 14.349 0.156 -26.432 1.00 80.31 251 PHE A C 1
ATOM 2072 O O . PHE A 1 251 ? 14.717 -0.290 -27.517 1.00 80.31 251 PHE A O 1
ATOM 2079 N N . VAL A 1 252 ? 15.102 1.001 -25.712 1.00 78.19 252 VAL A N 1
ATOM 2080 C CA . VAL A 1 252 ? 16.452 1.458 -26.096 1.00 78.19 252 VAL A CA 1
ATOM 2081 C C . VAL A 1 252 ? 17.377 0.272 -26.314 1.00 78.19 252 VAL A C 1
ATOM 2083 O O . VAL A 1 252 ? 18.021 0.183 -27.355 1.00 78.19 252 VAL A O 1
ATOM 2086 N N . PHE A 1 253 ? 17.435 -0.638 -25.343 1.00 82.50 253 PHE A N 1
ATOM 2087 C CA . PHE A 1 253 ? 18.288 -1.818 -25.376 1.00 82.50 253 PHE A CA 1
ATOM 2088 C C . PHE A 1 253 ? 17.958 -2.718 -26.571 1.00 82.50 253 PHE A C 1
ATOM 2090 O O . PHE A 1 253 ? 18.831 -3.018 -27.385 1.00 82.50 253 PHE A O 1
ATOM 2097 N N . THR A 1 254 ? 16.680 -3.078 -26.721 1.00 84.06 254 THR A N 1
ATOM 2098 C CA . THR A 1 254 ? 16.206 -3.964 -27.795 1.00 84.06 254 THR A CA 1
ATOM 2099 C C . THR A 1 254 ? 16.467 -3.357 -29.170 1.00 84.06 254 THR A C 1
ATOM 2101 O O . THR A 1 254 ? 17.001 -4.018 -30.062 1.00 84.06 254 THR A O 1
ATOM 2104 N N . PHE A 1 255 ? 16.138 -2.075 -29.338 1.00 80.12 255 PHE A N 1
ATOM 2105 C CA . PHE A 1 255 ? 16.337 -1.377 -30.597 1.00 80.12 255 PHE A CA 1
ATOM 2106 C C . PHE A 1 255 ? 17.829 -1.198 -30.928 1.00 80.12 255 PHE A C 1
ATOM 2108 O O . PHE A 1 255 ? 18.240 -1.438 -32.061 1.00 80.12 255 PHE A O 1
ATOM 2115 N N . SER A 1 256 ? 18.651 -0.813 -29.947 1.00 78.00 256 SER A N 1
ATOM 2116 C CA . SER A 1 256 ? 20.098 -0.621 -30.112 1.00 78.00 256 SER A CA 1
ATOM 2117 C C . SER A 1 256 ? 20.798 -1.915 -30.534 1.00 78.00 256 SER A C 1
ATOM 2119 O O . SER A 1 256 ? 21.566 -1.914 -31.495 1.00 78.00 256 SER A O 1
ATOM 2121 N N . ILE A 1 257 ? 20.471 -3.042 -29.892 1.00 83.69 257 ILE A N 1
ATOM 2122 C CA . ILE A 1 257 ? 21.007 -4.356 -30.274 1.00 83.69 257 ILE A CA 1
ATOM 2123 C C . ILE A 1 257 ? 20.563 -4.734 -31.689 1.00 83.69 257 ILE A C 1
ATOM 2125 O O . ILE A 1 257 ? 21.403 -5.116 -32.501 1.00 83.69 257 ILE A O 1
ATOM 2129 N N . GLY A 1 258 ? 19.278 -4.572 -32.023 1.00 84.88 258 GLY A N 1
ATOM 2130 C CA . GLY A 1 258 ? 18.783 -4.834 -33.378 1.00 84.88 258 GLY A CA 1
ATOM 2131 C C . GLY A 1 258 ? 19.485 -3.985 -34.446 1.00 84.88 258 GLY A C 1
ATOM 2132 O O . GLY A 1 258 ? 19.854 -4.493 -35.504 1.00 84.88 258 GLY A O 1
ATOM 2133 N N . ALA A 1 259 ? 19.742 -2.711 -34.146 1.00 79.81 259 ALA A N 1
ATOM 2134 C CA . ALA A 1 259 ? 20.460 -1.789 -35.018 1.00 79.81 259 ALA A CA 1
ATOM 2135 C C . ALA A 1 259 ? 21.933 -2.196 -35.219 1.00 79.81 259 ALA A C 1
ATOM 2137 O O . ALA A 1 259 ? 22.422 -2.159 -36.348 1.00 79.81 259 ALA A O 1
ATOM 2138 N N . VAL A 1 260 ? 22.625 -2.634 -34.159 1.00 82.94 260 VAL A N 1
ATOM 2139 C CA . VAL A 1 260 ? 24.002 -3.159 -34.238 1.00 82.94 260 VAL A CA 1
ATOM 2140 C C . VAL A 1 260 ? 24.059 -4.450 -35.057 1.00 82.94 260 VAL A C 1
ATOM 2142 O O . VAL A 1 260 ? 24.942 -4.580 -35.900 1.00 82.94 260 VAL A O 1
ATOM 2145 N N . ILE A 1 261 ? 23.104 -5.369 -34.876 1.00 87.88 261 ILE A N 1
ATOM 2146 C CA . ILE A 1 261 ? 23.010 -6.613 -35.663 1.00 87.88 261 ILE A CA 1
ATOM 2147 C C . ILE A 1 261 ? 22.825 -6.298 -37.148 1.00 87.88 261 ILE A C 1
ATOM 2149 O O . ILE A 1 261 ? 23.549 -6.828 -37.987 1.00 87.88 261 ILE A O 1
ATOM 2153 N N . PHE A 1 262 ? 21.887 -5.408 -37.480 1.00 85.31 262 PHE A N 1
ATOM 2154 C CA . PHE A 1 262 ? 21.610 -5.013 -38.862 1.00 85.31 262 PHE A CA 1
ATOM 2155 C C . PHE A 1 262 ? 22.822 -4.335 -39.520 1.00 85.31 262 PHE A C 1
ATOM 2157 O O . PHE A 1 262 ? 23.189 -4.657 -40.650 1.00 85.31 262 PHE A O 1
ATOM 2164 N N . ALA A 1 263 ? 23.476 -3.427 -38.791 1.00 81.62 263 ALA A N 1
ATOM 2165 C CA . ALA A 1 263 ? 24.706 -2.766 -39.212 1.00 81.62 263 ALA A CA 1
ATOM 2166 C C . ALA A 1 263 ? 25.847 -3.766 -39.458 1.00 81.62 263 ALA A C 1
ATOM 2168 O O . ALA A 1 263 ? 26.507 -3.708 -40.496 1.00 81.62 263 ALA A O 1
ATOM 2169 N N . ALA A 1 264 ? 26.058 -4.697 -38.526 1.00 86.88 264 ALA A N 1
ATOM 2170 C CA . ALA A 1 264 ? 27.098 -5.712 -38.625 1.00 86.88 264 ALA A CA 1
ATOM 2171 C C . ALA A 1 264 ? 26.841 -6.699 -39.769 1.00 86.88 264 ALA A C 1
ATOM 2173 O O . ALA A 1 264 ? 27.780 -7.043 -40.479 1.00 86.88 264 ALA A O 1
ATOM 2174 N N . ALA A 1 265 ? 25.584 -7.090 -40.000 1.00 87.69 265 ALA A N 1
ATOM 2175 C CA . ALA A 1 265 ? 25.194 -7.916 -41.141 1.00 87.69 265 ALA A CA 1
ATOM 2176 C C . ALA A 1 265 ? 25.470 -7.205 -42.471 1.00 87.69 265 ALA A C 1
ATOM 2178 O O . ALA A 1 265 ? 26.003 -7.817 -43.392 1.00 87.69 265 ALA A O 1
ATOM 2179 N N . GLY A 1 266 ? 25.179 -5.902 -42.551 1.00 82.94 266 GLY A N 1
ATOM 2180 C CA . GLY A 1 266 ? 25.517 -5.083 -43.713 1.00 82.94 266 GLY A CA 1
ATOM 2181 C C . GLY A 1 266 ? 27.024 -5.024 -43.966 1.00 82.94 266 GLY A C 1
ATOM 2182 O O . GLY A 1 266 ? 27.452 -5.255 -45.093 1.00 82.94 266 GLY A O 1
ATOM 2183 N N . ILE A 1 267 ? 27.830 -4.750 -42.929 1.00 83.19 267 ILE A N 1
ATOM 2184 C CA . ILE A 1 267 ? 29.304 -4.722 -43.022 1.00 83.19 267 ILE A CA 1
ATOM 2185 C C . ILE A 1 267 ? 29.852 -6.083 -43.436 1.00 83.19 267 ILE A C 1
ATOM 2187 O O . ILE A 1 267 ? 30.649 -6.149 -44.365 1.00 83.19 267 ILE A O 1
ATOM 2191 N N . PHE A 1 268 ? 29.401 -7.161 -42.799 1.00 87.00 268 PHE A N 1
ATOM 2192 C CA . PHE A 1 268 ? 29.843 -8.511 -43.127 1.00 87.00 268 PHE A CA 1
ATOM 2193 C C . PHE A 1 268 ? 29.535 -8.864 -44.583 1.00 87.00 268 PHE A C 1
ATOM 2195 O O . PHE A 1 268 ? 30.436 -9.278 -45.306 1.00 87.00 268 PHE A O 1
ATOM 2202 N N . GLN A 1 269 ? 28.309 -8.599 -45.043 1.00 84.38 269 GLN A N 1
ATOM 2203 C CA . GLN A 1 269 ? 27.939 -8.809 -46.439 1.00 84.38 269 GLN A CA 1
ATOM 2204 C C . GLN A 1 269 ? 28.857 -8.027 -47.392 1.00 84.38 269 GLN A C 1
ATOM 2206 O O . GLN A 1 269 ? 29.299 -8.566 -48.397 1.00 84.38 269 GLN A O 1
ATOM 2211 N N . ALA A 1 270 ? 29.180 -6.772 -47.069 1.00 77.25 270 ALA A N 1
ATOM 2212 C CA . ALA A 1 270 ? 30.032 -5.911 -47.894 1.00 77.25 270 ALA A CA 1
ATOM 2213 C C . ALA A 1 270 ? 31.462 -6.411 -48.046 1.00 77.25 270 ALA A C 1
ATOM 2215 O O . ALA A 1 270 ? 32.057 -6.296 -49.114 1.00 77.25 270 ALA A O 1
ATOM 2216 N N . LEU A 1 271 ? 32.033 -6.867 -46.931 1.00 80.31 271 LEU A N 1
ATOM 2217 C CA . LEU A 1 271 ? 33.406 -7.354 -46.874 1.00 80.31 271 LEU A CA 1
ATOM 2218 C C . LEU A 1 271 ? 33.559 -8.655 -47.657 1.00 80.31 271 LEU A C 1
ATOM 2220 O O . LEU A 1 271 ? 34.646 -8.965 -48.135 1.00 80.31 271 LEU A O 1
ATOM 2224 N N . GLU A 1 272 ? 32.453 -9.373 -47.800 1.00 80.31 272 GLU A N 1
ATOM 2225 C CA . GLU A 1 272 ? 32.413 -10.712 -48.343 1.00 80.31 272 GLU A CA 1
ATOM 2226 C C . GLU A 1 272 ? 31.833 -10.777 -49.776 1.00 80.31 272 GLU A C 1
ATOM 2228 O O . GLU A 1 272 ? 31.961 -11.803 -50.446 1.00 80.31 272 GLU A O 1
ATOM 2233 N N . ASP A 1 273 ? 31.272 -9.670 -50.283 1.00 71.75 273 ASP A N 1
ATOM 2234 C CA . ASP A 1 273 ? 30.805 -9.456 -51.669 1.00 71.75 273 ASP A CA 1
ATOM 2235 C C . ASP A 1 273 ? 31.985 -9.237 -52.649 1.00 71.75 273 ASP A C 1
ATOM 2237 O O . ASP A 1 273 ? 32.059 -8.254 -53.394 1.00 71.75 273 ASP A O 1
ATOM 2241 N N . TYR A 1 274 ? 32.971 -10.139 -52.603 1.00 64.81 274 TYR A N 1
ATOM 2242 C CA . TYR A 1 274 ? 34.164 -10.114 -53.453 1.00 64.81 274 TYR A CA 1
ATOM 2243 C C . TYR A 1 274 ? 33.950 -10.963 -54.725 1.00 64.81 274 TYR A C 1
ATOM 2245 O O . TYR A 1 274 ? 33.414 -12.069 -54.630 1.00 64.81 274 TYR A O 1
ATOM 2253 N N . PRO A 1 275 ? 34.381 -10.498 -55.918 1.00 58.22 275 PRO A N 1
ATOM 2254 C CA . PRO A 1 275 ? 34.041 -11.118 -57.208 1.00 58.22 275 PRO A CA 1
ATOM 2255 C C . PRO A 1 275 ? 34.552 -12.553 -57.423 1.00 58.22 275 PRO A C 1
ATOM 2257 O O . PRO A 1 275 ? 34.060 -13.219 -58.329 1.00 58.22 275 PRO A O 1
ATOM 2260 N N . ASP A 1 276 ? 35.494 -13.034 -56.609 1.00 60.16 276 ASP A N 1
ATOM 2261 C CA . ASP A 1 276 ? 36.151 -14.339 -56.782 1.00 60.16 276 ASP A CA 1
ATOM 2262 C C . ASP A 1 276 ? 35.550 -15.468 -55.910 1.00 60.16 276 ASP A C 1
ATOM 2264 O O . ASP A 1 276 ? 36.179 -16.512 -55.738 1.00 60.16 276 ASP A O 1
ATOM 2268 N N . ARG A 1 277 ? 34.350 -15.290 -55.329 1.00 64.56 277 ARG A N 1
ATOM 2269 C CA . ARG A 1 277 ? 33.694 -16.313 -54.486 1.00 64.56 277 ARG A CA 1
ATOM 2270 C C . ARG A 1 277 ? 32.699 -17.182 -55.269 1.00 64.56 277 ARG A C 1
ATOM 2272 O O . ARG A 1 277 ? 31.809 -16.671 -55.939 1.00 64.56 277 ARG A O 1
ATOM 2279 N N . ASP A 1 278 ? 32.763 -18.500 -55.060 1.00 60.97 278 ASP A N 1
ATOM 2280 C CA . ASP A 1 278 ? 31.898 -19.499 -55.720 1.00 60.97 278 ASP A CA 1
ATOM 2281 C C . ASP A 1 278 ? 30.402 -19.418 -55.351 1.00 60.97 278 ASP A C 1
ATOM 2283 O O . ASP A 1 278 ? 29.548 -19.915 -56.089 1.00 60.97 278 ASP A O 1
ATOM 2287 N N . ARG A 1 279 ? 30.058 -18.833 -54.194 1.00 68.88 279 ARG A N 1
ATOM 2288 C CA . ARG A 1 279 ? 28.670 -18.666 -53.731 1.00 68.88 279 ARG A CA 1
ATOM 2289 C C . ARG A 1 279 ? 28.411 -17.216 -53.317 1.00 68.88 279 ARG A C 1
ATOM 2291 O O . ARG A 1 279 ? 29.085 -16.753 -52.394 1.00 68.88 279 ARG A O 1
ATOM 2298 N N . PRO A 1 280 ? 27.437 -16.519 -53.931 1.00 72.25 280 PRO A N 1
ATOM 2299 C CA . PRO A 1 280 ? 27.040 -15.193 -53.480 1.00 72.25 280 PRO A CA 1
ATOM 2300 C C . PRO A 1 280 ? 26.357 -15.297 -52.111 1.00 72.25 280 PRO A C 1
ATOM 2302 O O . PRO A 1 280 ? 25.484 -16.142 -51.918 1.00 72.25 280 PRO A O 1
ATOM 2305 N N . ILE A 1 281 ? 26.757 -14.444 -51.167 1.00 78.50 281 ILE A N 1
ATOM 2306 C CA . ILE A 1 281 ? 26.112 -14.330 -49.854 1.00 78.50 281 ILE A CA 1
ATOM 2307 C C . ILE A 1 281 ? 25.046 -13.241 -49.924 1.00 78.50 281 ILE A C 1
ATOM 2309 O O . ILE A 1 281 ? 25.343 -12.073 -50.191 1.00 78.50 281 ILE A O 1
ATOM 2313 N N . TYR A 1 282 ? 23.799 -13.607 -49.637 1.00 84.25 282 TYR A N 1
ATOM 2314 C CA . TYR A 1 282 ? 22.720 -12.633 -49.526 1.00 84.25 282 TYR A CA 1
ATOM 2315 C C . TYR A 1 282 ? 22.717 -11.966 -48.140 1.00 84.25 282 TYR A C 1
ATOM 2317 O O . TYR A 1 282 ? 23.306 -12.449 -47.170 1.00 84.25 282 TYR A O 1
ATOM 2325 N N . PHE A 1 283 ? 22.007 -10.842 -48.003 1.00 84.50 283 PHE A N 1
ATOM 2326 C CA . PHE A 1 283 ? 21.916 -10.135 -46.717 1.00 84.50 283 PHE A CA 1
ATOM 2327 C C . PHE A 1 283 ? 21.301 -10.985 -45.602 1.00 84.50 283 PHE A C 1
ATOM 2329 O O . PHE A 1 283 ? 21.710 -10.869 -44.450 1.00 84.50 283 PHE A O 1
ATOM 2336 N N . HIS A 1 284 ? 20.337 -11.854 -45.923 1.00 87.38 284 HIS A N 1
ATOM 2337 C CA . HIS A 1 284 ? 19.726 -12.735 -44.926 1.00 87.38 284 HIS A CA 1
ATOM 2338 C C . HIS A 1 284 ? 20.707 -13.793 -44.403 1.00 87.38 284 HIS A C 1
ATOM 2340 O O . HIS A 1 284 ? 20.700 -14.063 -43.205 1.00 87.38 284 HIS A O 1
ATOM 2346 N N . ASP A 1 285 ? 21.596 -14.309 -45.254 1.00 88.38 285 ASP A N 1
ATOM 2347 C CA . ASP A 1 285 ? 22.667 -15.233 -44.861 1.00 88.38 285 ASP A CA 1
ATOM 2348 C C . ASP A 1 285 ? 23.678 -14.543 -43.935 1.00 88.38 285 ASP A C 1
ATOM 2350 O O . ASP A 1 285 ? 24.093 -15.095 -42.917 1.00 88.38 285 ASP A O 1
ATOM 2354 N N . SER A 1 286 ? 24.013 -13.284 -44.240 1.00 89.00 286 SER A N 1
ATOM 2355 C CA . SER A 1 286 ? 24.869 -12.444 -43.390 1.00 89.00 286 SER A CA 1
ATOM 2356 C C . SER A 1 286 ? 24.215 -12.134 -42.043 1.00 89.00 286 SER A C 1
ATOM 2358 O O . SER A 1 286 ? 24.867 -12.187 -41.001 1.00 89.00 286 SER A O 1
ATOM 2360 N N . LEU A 1 287 ? 22.913 -11.839 -42.040 1.00 90.19 287 LEU A N 1
ATOM 2361 C CA . LEU A 1 287 ? 22.147 -11.593 -40.821 1.00 90.19 287 LEU A CA 1
ATOM 2362 C C . LEU A 1 287 ? 22.051 -12.851 -39.953 1.00 90.19 287 LEU A C 1
ATOM 2364 O O . LEU A 1 287 ? 22.230 -12.763 -38.739 1.00 90.19 287 LEU A O 1
ATOM 2368 N N . TYR A 1 288 ? 21.828 -14.011 -40.570 1.00 92.38 288 TYR A N 1
ATOM 2369 C CA . TYR A 1 288 ? 21.854 -15.304 -39.897 1.00 92.38 288 TYR A CA 1
ATOM 2370 C C . TYR A 1 288 ? 23.231 -15.586 -39.277 1.00 92.38 288 TYR A C 1
ATOM 2372 O O . TYR A 1 288 ? 23.303 -15.870 -38.081 1.00 92.38 288 TYR A O 1
ATOM 2380 N N . PHE A 1 289 ? 24.320 -15.412 -40.035 1.00 91.81 289 PHE A N 1
ATOM 2381 C CA . PHE A 1 289 ? 25.685 -15.605 -39.538 1.00 91.81 289 PHE A CA 1
ATOM 2382 C C . PHE A 1 289 ? 25.995 -14.716 -38.324 1.00 91.81 289 PHE A C 1
ATOM 2384 O O . PHE A 1 289 ? 26.471 -15.207 -37.296 1.00 91.81 289 PHE A O 1
ATOM 2391 N N . ILE A 1 290 ? 25.675 -13.419 -38.399 1.00 92.12 290 ILE A N 1
ATOM 2392 C CA . ILE A 1 290 ? 25.875 -12.488 -37.281 1.00 92.12 290 ILE A CA 1
ATOM 2393 C C . ILE A 1 290 ? 25.022 -12.894 -36.076 1.00 92.12 290 ILE A C 1
ATOM 2395 O O . ILE A 1 290 ? 25.534 -12.932 -34.961 1.00 92.12 290 ILE A O 1
ATOM 2399 N N . LEU A 1 291 ? 23.752 -13.255 -36.267 1.00 92.00 291 LEU A N 1
ATOM 2400 C CA . LEU A 1 291 ? 22.871 -13.650 -35.167 1.00 92.00 291 LEU A CA 1
ATOM 2401 C C . LEU A 1 291 ? 23.369 -14.918 -34.454 1.00 92.00 291 LEU A C 1
ATOM 2403 O O . LEU A 1 291 ? 23.428 -14.941 -33.227 1.00 92.00 291 LEU A O 1
ATOM 2407 N N . VAL A 1 292 ? 23.792 -15.937 -35.206 1.00 92.62 292 VAL A N 1
ATOM 2408 C CA . VAL A 1 292 ? 24.370 -17.188 -34.677 1.00 92.62 292 VAL A CA 1
ATOM 2409 C C . VAL A 1 292 ? 25.684 -16.935 -33.933 1.00 92.62 292 VAL A C 1
ATOM 2411 O O . VAL A 1 292 ? 25.927 -17.536 -32.884 1.00 92.62 292 VAL A O 1
ATOM 2414 N N . THR A 1 293 ? 26.513 -16.025 -34.447 1.00 91.75 293 THR A N 1
ATOM 2415 C CA . THR A 1 293 ? 27.798 -15.649 -33.839 1.00 91.75 293 THR A CA 1
ATOM 2416 C C . THR A 1 293 ? 27.598 -14.883 -32.531 1.00 91.75 293 THR A C 1
ATOM 2418 O O . THR A 1 293 ? 28.216 -15.209 -31.521 1.00 91.75 293 THR A O 1
ATOM 2421 N N . LEU A 1 294 ? 26.687 -13.905 -32.509 1.00 89.25 294 LEU A N 1
ATOM 2422 C CA . LEU A 1 294 ? 26.368 -13.120 -31.310 1.00 89.25 294 LEU A CA 1
ATOM 2423 C C . LEU A 1 294 ? 25.652 -13.946 -30.241 1.00 89.25 294 LEU A C 1
ATOM 2425 O O . LEU A 1 294 ? 25.844 -13.710 -29.051 1.00 89.25 294 LEU A O 1
ATOM 2429 N N . ALA A 1 295 ? 24.858 -14.934 -30.660 1.00 89.44 295 ALA A N 1
ATOM 2430 C CA . ALA A 1 295 ? 24.257 -15.917 -29.768 1.00 89.44 295 ALA A CA 1
ATOM 2431 C C . ALA A 1 295 ? 25.275 -16.934 -29.220 1.00 89.44 295 ALA A C 1
ATOM 2433 O O . ALA A 1 295 ? 24.898 -17.787 -28.421 1.00 89.44 295 ALA A O 1
ATOM 2434 N N . THR A 1 296 ? 26.550 -16.862 -29.625 1.00 89.94 296 THR A N 1
ATOM 2435 C CA . THR A 1 296 ? 27.630 -17.788 -29.237 1.00 89.94 296 THR A CA 1
ATOM 2436 C C . THR A 1 296 ? 27.387 -19.248 -29.648 1.00 89.94 296 THR A C 1
ATOM 2438 O O . THR A 1 296 ? 27.993 -20.153 -29.087 1.00 89.94 296 THR A O 1
ATOM 2441 N N . ILE A 1 297 ? 26.513 -19.488 -30.637 1.00 92.94 297 ILE A N 1
ATOM 2442 C CA . ILE A 1 297 ? 26.172 -20.840 -31.111 1.00 92.94 297 ILE A CA 1
ATOM 2443 C C . ILE A 1 297 ? 27.234 -21.349 -32.091 1.00 92.94 297 ILE A C 1
ATOM 2445 O O . ILE A 1 297 ? 27.749 -22.447 -31.918 1.00 92.94 297 ILE A O 1
ATOM 2449 N N . GLY A 1 298 ? 27.561 -20.549 -33.113 1.00 88.56 298 GLY A N 1
ATOM 2450 C CA . GLY A 1 298 ? 28.639 -20.840 -34.065 1.00 88.56 298 GLY A CA 1
ATOM 2451 C C . GLY A 1 298 ? 28.500 -22.164 -34.830 1.00 88.56 298 GLY A C 1
ATOM 2452 O O . GLY A 1 298 ? 29.393 -22.998 -34.752 1.00 88.56 298 GLY A O 1
ATOM 2453 N N . TYR A 1 299 ? 27.420 -22.353 -35.601 1.00 89.31 299 TYR A N 1
ATOM 2454 C CA . TYR A 1 299 ? 27.194 -23.590 -36.374 1.00 89.31 299 TYR A CA 1
ATOM 2455 C C . TYR A 1 299 ? 28.312 -23.933 -37.377 1.00 89.31 299 TYR A C 1
ATOM 2457 O O . TYR A 1 299 ? 28.489 -25.105 -37.706 1.00 89.31 299 TYR A O 1
ATOM 2465 N N . GLY A 1 300 ? 29.063 -22.935 -37.858 1.00 85.19 300 GLY A N 1
ATOM 2466 C CA . GLY A 1 300 ? 30.179 -23.128 -38.793 1.00 85.19 300 GLY A CA 1
ATOM 2467 C C . GLY A 1 300 ? 29.757 -23.435 -40.235 1.00 85.19 300 GLY A C 1
ATOM 2468 O O . GLY A 1 300 ? 30.584 -23.837 -41.046 1.00 85.19 300 GLY A O 1
ATOM 2469 N N . ASP A 1 301 ? 28.479 -23.248 -40.560 1.00 86.81 301 ASP A N 1
ATOM 2470 C CA . ASP A 1 301 ? 27.904 -23.385 -41.900 1.00 86.81 301 ASP A CA 1
ATOM 2471 C C . ASP A 1 301 ? 28.250 -22.202 -42.819 1.00 86.81 301 ASP A C 1
ATOM 2473 O O . ASP A 1 301 ? 28.475 -22.382 -44.018 1.00 86.81 301 ASP A O 1
ATOM 2477 N N . ILE A 1 302 ? 28.345 -21.003 -42.246 1.00 87.50 302 ILE A N 1
ATOM 2478 C CA . ILE A 1 302 ? 28.880 -19.799 -42.881 1.00 87.50 302 ILE A CA 1
ATOM 2479 C C . ILE A 1 302 ? 30.087 -19.336 -42.065 1.00 87.50 302 ILE A C 1
ATOM 2481 O O . ILE A 1 302 ? 30.015 -19.233 -40.842 1.00 87.50 302 ILE A O 1
ATOM 2485 N N . VAL A 1 303 ? 31.203 -19.060 -42.743 1.00 87.00 303 VAL A N 1
ATOM 2486 C CA . VAL A 1 303 ? 32.456 -18.607 -42.125 1.00 87.00 303 VAL A CA 1
ATOM 2487 C C . VAL A 1 303 ? 33.004 -17.419 -42.916 1.00 87.00 303 VAL A C 1
ATOM 2489 O O . VAL A 1 303 ? 32.836 -17.348 -44.137 1.00 87.00 303 VAL A O 1
ATOM 2492 N N . ALA A 1 304 ? 33.636 -16.486 -42.203 1.00 87.06 304 ALA A N 1
ATOM 2493 C CA . ALA A 1 304 ? 34.414 -15.392 -42.773 1.00 87.06 304 ALA A CA 1
ATOM 2494 C C . ALA A 1 304 ? 35.603 -15.959 -43.565 1.00 87.06 304 ALA A C 1
ATOM 2496 O O . ALA A 1 304 ? 36.390 -16.717 -43.009 1.00 87.06 304 ALA A O 1
ATOM 2497 N N . THR A 1 305 ? 35.721 -15.632 -44.853 1.00 84.06 305 THR A N 1
ATOM 2498 C CA . THR A 1 305 ? 36.826 -16.129 -45.698 1.00 84.06 305 THR A CA 1
ATOM 2499 C C . THR A 1 305 ? 37.891 -15.071 -45.968 1.00 84.06 305 THR A C 1
ATOM 2501 O O . THR A 1 305 ? 39.029 -15.396 -46.306 1.00 84.06 305 THR A O 1
ATOM 2504 N N . THR A 1 306 ? 37.536 -13.792 -45.827 1.00 84.94 306 THR A N 1
ATOM 2505 C CA . THR A 1 306 ? 38.439 -12.665 -46.068 1.00 84.94 306 THR A CA 1
ATOM 2506 C C . THR A 1 306 ? 39.116 -12.204 -44.772 1.00 84.94 306 THR A C 1
ATOM 2508 O O . THR A 1 306 ? 38.464 -12.057 -43.743 1.00 84.94 306 THR A O 1
ATOM 2511 N N . ILE A 1 307 ? 40.411 -11.861 -44.825 1.00 87.50 307 ILE A N 1
ATOM 2512 C CA . ILE A 1 307 ? 41.176 -11.360 -43.655 1.00 87.50 307 ILE A CA 1
ATOM 2513 C C . ILE A 1 307 ? 40.466 -10.167 -42.983 1.00 87.50 307 ILE A C 1
ATOM 2515 O O . ILE A 1 307 ? 40.472 -10.016 -41.761 1.00 87.50 307 ILE A O 1
ATOM 2519 N N . LEU A 1 308 ? 39.831 -9.307 -43.787 1.00 84.94 308 LEU A N 1
ATOM 2520 C CA . LEU A 1 308 ? 39.120 -8.129 -43.299 1.00 84.94 308 LEU A CA 1
ATOM 2521 C C . LEU A 1 308 ? 37.801 -8.489 -42.591 1.00 84.94 308 LEU A C 1
ATOM 2523 O O . LEU A 1 308 ? 37.481 -7.863 -41.579 1.00 84.94 308 LEU A O 1
ATOM 2527 N N . SER A 1 309 ? 37.056 -9.494 -43.074 1.00 87.06 309 SER A N 1
ATOM 2528 C CA . SER A 1 309 ? 35.846 -9.975 -42.393 1.00 87.06 309 SER A CA 1
ATOM 2529 C C . SER A 1 309 ? 36.178 -10.780 -41.135 1.00 87.06 309 SER A C 1
ATOM 2531 O O . SER A 1 309 ? 35.494 -10.611 -40.129 1.00 87.06 309 SER A O 1
ATOM 2533 N N . GLU A 1 310 ? 37.265 -11.559 -41.126 1.00 89.75 310 GLU A N 1
ATOM 2534 C CA . GLU A 1 310 ? 37.754 -12.258 -39.929 1.00 89.75 310 GLU A CA 1
ATOM 2535 C C . GLU A 1 310 ? 38.109 -11.274 -38.806 1.00 89.75 310 GLU A C 1
ATOM 2537 O O . GLU A 1 310 ? 37.641 -11.416 -37.673 1.00 89.75 310 GLU A O 1
ATOM 2542 N N . LEU A 1 311 ? 38.882 -10.227 -39.123 1.00 91.75 311 LEU A N 1
ATOM 2543 C CA . LEU A 1 311 ? 39.238 -9.186 -38.157 1.00 91.75 311 LEU A CA 1
ATOM 2544 C C . LEU A 1 311 ? 38.001 -8.425 -37.662 1.00 91.75 311 LEU A C 1
ATOM 2546 O O . LEU A 1 311 ? 37.890 -8.134 -36.469 1.00 91.75 311 LEU A O 1
ATOM 2550 N N . PHE A 1 312 ? 37.052 -8.134 -38.557 1.00 89.75 312 PHE A N 1
ATOM 2551 C CA . PHE A 1 312 ? 35.788 -7.496 -38.195 1.00 89.75 312 PHE A CA 1
ATOM 2552 C C . PHE A 1 312 ? 34.963 -8.357 -37.231 1.00 89.75 312 PHE A C 1
ATOM 2554 O O . PHE A 1 312 ? 34.500 -7.849 -36.211 1.00 89.75 312 PHE A O 1
ATOM 2561 N N . VAL A 1 313 ? 34.806 -9.654 -37.513 1.00 91.12 313 VAL A N 1
ATOM 2562 C CA . VAL A 1 313 ? 34.054 -10.582 -36.656 1.00 91.12 313 VAL A CA 1
ATOM 2563 C C . VAL A 1 313 ? 34.735 -10.735 -35.294 1.00 91.12 313 VAL A C 1
ATOM 2565 O O . VAL A 1 313 ? 34.050 -10.676 -34.273 1.00 91.12 313 VAL A O 1
ATOM 2568 N N . MET A 1 314 ? 36.070 -10.829 -35.244 1.00 91.19 314 MET A N 1
ATOM 2569 C CA . MET A 1 314 ? 36.814 -10.839 -33.977 1.00 91.19 314 MET A CA 1
ATOM 2570 C C . MET A 1 314 ? 36.550 -9.574 -33.147 1.00 91.19 314 MET A C 1
ATOM 2572 O O . MET A 1 314 ? 36.216 -9.667 -31.963 1.00 91.19 314 MET A O 1
ATOM 2576 N N . ALA A 1 315 ? 36.638 -8.392 -33.763 1.00 90.75 315 ALA A N 1
ATOM 2577 C CA . ALA A 1 315 ? 36.360 -7.127 -33.084 1.00 90.75 315 ALA A CA 1
ATOM 2578 C C . ALA A 1 315 ? 34.894 -7.019 -32.625 1.00 90.75 315 ALA A C 1
ATOM 2580 O O . ALA A 1 315 ? 34.621 -6.544 -31.520 1.00 90.75 315 ALA A O 1
ATOM 2581 N N . LEU A 1 316 ? 33.951 -7.495 -33.444 1.00 89.62 316 LEU A N 1
ATOM 2582 C CA . LEU A 1 316 ? 32.522 -7.498 -33.140 1.00 89.62 316 LEU A CA 1
ATOM 2583 C C . LEU A 1 316 ? 32.203 -8.365 -31.916 1.00 89.62 316 LEU A C 1
ATOM 2585 O O . LEU A 1 316 ? 31.460 -7.919 -31.042 1.00 89.62 316 LEU A O 1
ATOM 2589 N N . ILE A 1 317 ? 32.779 -9.569 -31.825 1.00 91.12 317 ILE A N 1
ATOM 2590 C CA . ILE A 1 317 ? 32.587 -10.467 -30.677 1.00 91.12 317 ILE A CA 1
ATOM 2591 C C . ILE A 1 317 ? 33.065 -9.783 -29.390 1.00 91.12 317 ILE A C 1
ATOM 2593 O O . ILE A 1 317 ? 32.318 -9.728 -28.413 1.00 91.12 317 ILE A O 1
ATOM 2597 N N . VAL A 1 318 ? 34.264 -9.187 -29.396 1.00 91.81 318 VAL A N 1
ATOM 2598 C CA . VAL A 1 318 ? 34.805 -8.456 -28.233 1.00 91.81 318 VAL A CA 1
ATOM 2599 C C . VAL A 1 318 ? 33.899 -7.283 -27.839 1.00 91.81 318 VAL A C 1
ATOM 2601 O O . VAL A 1 318 ? 33.590 -7.096 -26.658 1.00 91.81 318 VAL A O 1
ATOM 2604 N N . ALA A 1 319 ? 33.427 -6.505 -28.814 1.00 87.06 319 ALA A N 1
ATOM 2605 C CA . ALA A 1 319 ? 32.537 -5.374 -28.563 1.00 87.06 319 ALA A CA 1
ATOM 2606 C C . ALA A 1 319 ? 31.191 -5.813 -27.961 1.00 87.06 319 ALA A C 1
ATOM 2608 O O . ALA A 1 319 ? 30.692 -5.196 -27.024 1.00 87.06 319 ALA A O 1
ATOM 2609 N N . VAL A 1 320 ? 30.600 -6.902 -28.448 1.00 88.06 320 VAL A N 1
ATOM 2610 C CA . VAL A 1 320 ? 29.291 -7.375 -27.973 1.00 88.06 320 VAL A CA 1
ATOM 2611 C C . VAL A 1 320 ? 29.395 -7.986 -26.581 1.00 88.06 320 VAL A C 1
ATOM 2613 O O . VAL A 1 320 ? 28.586 -7.654 -25.712 1.00 88.06 320 VAL A O 1
ATOM 2616 N N . VAL A 1 321 ? 30.414 -8.814 -26.341 1.00 89.06 321 VAL A N 1
ATOM 2617 C CA . VAL A 1 321 ? 30.660 -9.440 -25.033 1.00 89.06 321 VAL A CA 1
ATOM 2618 C C . VAL A 1 321 ? 30.912 -8.388 -23.946 1.00 89.06 321 VAL A C 1
ATOM 2620 O O . VAL A 1 321 ? 30.547 -8.602 -22.795 1.00 89.06 321 VAL A O 1
ATOM 2623 N N . THR A 1 322 ? 31.470 -7.225 -24.287 1.00 87.06 322 THR A N 1
ATOM 2624 C CA . THR A 1 322 ? 31.691 -6.129 -23.326 1.00 87.06 322 THR A CA 1
ATOM 2625 C C . THR A 1 322 ? 30.470 -5.212 -23.164 1.00 87.06 322 THR A C 1
ATOM 2627 O O . THR A 1 322 ? 30.117 -4.825 -22.046 1.00 87.06 322 THR A O 1
ATOM 2630 N N . VAL A 1 323 ? 29.779 -4.869 -24.253 1.00 85.50 323 VAL A N 1
ATOM 2631 C CA . VAL A 1 323 ? 28.684 -3.883 -24.236 1.00 85.50 323 VAL A CA 1
ATOM 2632 C C . VAL A 1 323 ? 27.348 -4.481 -23.785 1.00 85.50 323 VAL A C 1
ATOM 2634 O O . VAL A 1 323 ? 26.623 -3.841 -23.023 1.00 85.50 323 VAL A O 1
ATOM 2637 N N . VAL A 1 324 ? 26.991 -5.698 -24.206 1.00 87.19 324 VAL A N 1
ATOM 2638 C CA . VAL A 1 324 ? 25.665 -6.270 -23.900 1.00 87.19 324 VAL A CA 1
ATOM 2639 C C . VAL A 1 324 ? 25.469 -6.530 -22.397 1.00 87.19 324 VAL A C 1
ATOM 2641 O O . VAL A 1 324 ? 24.443 -6.091 -21.866 1.00 87.19 324 VAL A O 1
ATOM 2644 N N . PRO A 1 325 ? 26.420 -7.142 -21.657 1.00 88.88 325 PRO A N 1
ATOM 2645 C CA . PRO A 1 325 ? 26.245 -7.375 -20.221 1.00 88.88 325 PRO A CA 1
ATOM 2646 C C . PRO A 1 325 ? 26.125 -6.083 -19.408 1.00 88.88 325 PRO A C 1
ATOM 2648 O O . PRO A 1 325 ? 25.333 -6.011 -18.467 1.00 88.88 325 PRO A O 1
ATOM 2651 N N . THR A 1 326 ? 26.867 -5.036 -19.782 1.00 85.75 326 THR A N 1
ATOM 2652 C CA . THR A 1 326 ? 26.813 -3.743 -19.081 1.00 85.75 326 THR A CA 1
ATOM 2653 C C . THR A 1 326 ? 25.466 -3.047 -19.278 1.00 85.75 326 THR A C 1
ATOM 2655 O O . THR A 1 326 ? 24.913 -2.500 -18.320 1.00 85.75 326 THR A O 1
ATOM 2658 N N . GLN A 1 327 ? 24.886 -3.114 -20.480 1.00 83.75 327 GLN A N 1
ATOM 2659 C CA . GLN A 1 327 ? 23.540 -2.597 -20.733 1.00 83.75 327 GLN A CA 1
ATOM 2660 C C . GLN A 1 327 ? 22.455 -3.424 -20.025 1.00 83.75 327 GLN A C 1
ATOM 2662 O O . GLN A 1 327 ? 21.543 -2.847 -19.432 1.00 83.75 327 GLN A O 1
ATOM 2667 N N . LEU A 1 328 ? 22.577 -4.756 -20.016 1.00 86.88 328 LEU A N 1
ATOM 2668 C CA . LEU A 1 328 ? 21.632 -5.642 -19.329 1.00 86.88 328 LEU A CA 1
ATOM 2669 C C . LEU A 1 328 ? 21.646 -5.436 -17.806 1.00 86.88 328 LEU A C 1
ATOM 2671 O O . LEU A 1 328 ? 20.590 -5.405 -17.177 1.00 86.88 328 LEU A O 1
ATOM 2675 N N . SER A 1 329 ? 22.823 -5.236 -17.208 1.00 87.31 329 SER A N 1
ATOM 2676 C CA . SER A 1 329 ? 22.957 -4.919 -15.779 1.00 87.31 329 SER A CA 1
ATOM 2677 C C . SER A 1 329 ? 22.260 -3.601 -15.418 1.00 87.31 329 SER A C 1
ATOM 2679 O O . SER A 1 329 ? 21.486 -3.548 -14.462 1.00 87.31 329 SER A O 1
ATOM 2681 N N . ARG A 1 330 ? 22.432 -2.554 -16.240 1.00 83.25 330 ARG A N 1
ATOM 2682 C CA . ARG A 1 330 ? 21.713 -1.276 -16.073 1.00 83.25 330 ARG A CA 1
ATOM 2683 C C . ARG A 1 330 ? 20.198 -1.450 -16.175 1.00 83.25 330 ARG A C 1
ATOM 2685 O O . ARG A 1 330 ? 19.467 -0.904 -15.355 1.00 83.25 330 ARG A O 1
ATOM 2692 N N . LEU A 1 331 ? 19.728 -2.233 -17.145 1.00 84.69 331 LEU A N 1
ATOM 2693 C CA . LEU A 1 331 ? 18.307 -2.539 -17.308 1.00 84.69 331 LEU A CA 1
ATOM 2694 C C . LEU A 1 331 ? 17.743 -3.292 -16.090 1.00 84.69 331 LEU A C 1
ATOM 2696 O O . LEU A 1 331 ? 16.656 -2.964 -15.616 1.00 84.69 331 LEU A O 1
ATOM 2700 N N . ASN A 1 332 ? 18.490 -4.260 -15.553 1.00 84.25 332 ASN A N 1
ATOM 2701 C CA . ASN A 1 332 ? 18.108 -4.994 -14.347 1.00 84.25 332 ASN A CA 1
ATOM 2702 C C . ASN A 1 332 ? 18.094 -4.100 -13.101 1.00 84.25 332 ASN A C 1
ATOM 2704 O O . ASN A 1 332 ? 17.190 -4.235 -12.285 1.00 84.25 332 ASN A O 1
ATOM 2708 N N . ALA A 1 333 ? 19.020 -3.146 -12.979 1.00 82.12 333 ALA A N 1
ATOM 2709 C CA . ALA A 1 333 ? 19.011 -2.168 -11.890 1.00 82.12 333 ALA A CA 1
ATOM 2710 C C . ALA A 1 333 ? 17.783 -1.237 -11.935 1.00 82.12 333 ALA A C 1
ATOM 2712 O O . ALA A 1 333 ? 17.295 -0.794 -10.897 1.00 82.12 333 ALA A O 1
ATOM 2713 N N . LEU A 1 334 ? 17.254 -0.959 -13.132 1.00 81.19 334 LEU A N 1
ATOM 2714 C CA . LEU A 1 334 ? 16.027 -0.176 -13.322 1.00 81.19 334 LEU A CA 1
ATOM 2715 C C . LEU A 1 334 ? 14.748 -1.007 -13.182 1.00 81.19 334 LEU A C 1
ATOM 2717 O O . LEU A 1 334 ? 13.656 -0.442 -13.051 1.00 81.19 334 LEU A O 1
ATOM 2721 N N . ARG A 1 335 ? 14.858 -2.339 -13.219 1.00 81.50 335 ARG A N 1
ATOM 2722 C CA . ARG A 1 335 ? 13.722 -3.236 -13.040 1.00 81.50 335 ARG A CA 1
ATOM 2723 C C . ARG A 1 335 ? 13.285 -3.174 -11.584 1.00 81.50 335 ARG A C 1
ATOM 2725 O O . ARG A 1 335 ? 13.864 -3.820 -10.716 1.00 81.50 335 ARG A O 1
ATOM 2732 N N . LYS A 1 336 ? 12.220 -2.420 -11.316 1.00 71.62 336 LYS A N 1
ATOM 2733 C CA . LYS A 1 336 ? 11.552 -2.490 -10.018 1.00 71.62 336 LYS A CA 1
ATOM 2734 C C . LYS A 1 336 ? 10.957 -3.895 -9.872 1.00 71.62 336 LYS A C 1
ATOM 2736 O O . LYS A 1 336 ? 10.168 -4.286 -10.737 1.00 71.62 336 LYS A O 1
ATOM 2741 N N . PRO A 1 337 ? 11.337 -4.672 -8.844 1.00 71.12 337 PRO A N 1
ATOM 2742 C CA . PRO A 1 337 ? 10.643 -5.916 -8.551 1.00 71.12 337 PRO A CA 1
ATOM 2743 C C . PRO A 1 337 ? 9.168 -5.594 -8.298 1.00 71.12 337 PRO A C 1
ATOM 2745 O O . PRO A 1 337 ? 8.856 -4.679 -7.539 1.00 71.12 337 PRO A O 1
ATOM 2748 N N . HIS A 1 338 ? 8.282 -6.294 -9.000 1.00 75.38 338 HIS A N 1
ATOM 2749 C CA . HIS A 1 338 ? 6.844 -6.167 -8.810 1.00 75.38 338 HIS A CA 1
ATOM 2750 C C . HIS A 1 338 ? 6.430 -7.153 -7.724 1.00 75.38 338 HIS A C 1
ATOM 2752 O O . HIS A 1 338 ? 6.608 -8.361 -7.893 1.00 75.38 338 HIS A O 1
ATOM 2758 N N . TYR A 1 339 ? 5.931 -6.638 -6.606 1.00 80.50 339 TYR A N 1
ATOM 2759 C CA . TYR A 1 339 ? 5.476 -7.456 -5.489 1.00 80.50 339 TYR A CA 1
ATOM 2760 C C . TYR A 1 339 ? 3.953 -7.430 -5.379 1.00 80.50 339 TYR A C 1
ATOM 2762 O O . TYR A 1 339 ? 3.313 -6.464 -5.783 1.00 80.50 339 TYR A O 1
ATOM 2770 N N . SER A 1 340 ? 3.360 -8.451 -4.754 1.00 77.44 340 SER A N 1
ATOM 2771 C CA . SER A 1 340 ? 1.903 -8.531 -4.556 1.00 77.44 340 SER A CA 1
ATOM 2772 C C . SER A 1 340 ? 1.316 -7.343 -3.777 1.00 77.44 340 SER A C 1
ATOM 2774 O O . SER A 1 340 ? 0.148 -7.024 -3.948 1.00 77.44 340 SER A O 1
ATOM 2776 N N . TYR A 1 341 ? 2.113 -6.654 -2.951 1.00 85.69 341 TYR A N 1
ATOM 2777 C CA . TYR A 1 341 ? 1.684 -5.453 -2.220 1.00 85.69 341 TYR A CA 1
ATOM 2778 C C . TYR A 1 341 ? 1.738 -4.153 -3.046 1.00 85.69 341 TYR A C 1
ATOM 2780 O O . TYR A 1 341 ? 1.327 -3.097 -2.556 1.00 85.69 341 TYR A O 1
ATOM 2788 N N . ASP A 1 342 ? 2.267 -4.198 -4.273 1.00 84.56 342 ASP A N 1
ATOM 2789 C CA . ASP A 1 342 ? 2.257 -3.070 -5.215 1.00 84.56 342 ASP A CA 1
ATOM 2790 C C . ASP A 1 342 ? 0.972 -3.037 -6.062 1.00 84.56 342 ASP A C 1
ATOM 2792 O O . ASP A 1 342 ? 0.730 -2.066 -6.780 1.00 84.56 342 ASP A O 1
ATOM 2796 N N . ASP A 1 343 ? 0.130 -4.066 -5.950 1.00 86.12 343 ASP A N 1
ATOM 2797 C CA . ASP A 1 343 ? -1.122 -4.189 -6.695 1.00 86.12 343 ASP A CA 1
ATOM 2798 C C . ASP A 1 343 ? -2.250 -3.310 -6.107 1.00 86.12 343 ASP A C 1
ATOM 2800 O O . ASP A 1 343 ? -2.048 -2.559 -5.144 1.00 86.12 343 ASP A O 1
ATOM 2804 N N . ALA A 1 344 ? -3.437 -3.343 -6.708 1.00 89.38 344 ALA A N 1
ATOM 2805 C CA . ALA A 1 344 ? -4.646 -2.707 -6.192 1.00 89.38 344 ALA A CA 1
ATOM 2806 C C . ALA A 1 344 ? -5.530 -3.706 -5.427 1.00 89.38 344 ALA A C 1
ATOM 2808 O O . ALA A 1 344 ? -5.525 -4.907 -5.686 1.00 89.38 344 ALA A O 1
ATOM 2809 N N . PHE A 1 345 ? -6.323 -3.202 -4.482 1.00 91.94 345 PHE A N 1
ATOM 2810 C CA . PHE A 1 345 ? -7.339 -4.002 -3.812 1.00 91.94 345 PHE A CA 1
ATOM 2811 C C . PHE A 1 345 ? -8.528 -4.230 -4.748 1.00 91.94 345 PHE A C 1
ATOM 2813 O O . PHE A 1 345 ? -9.060 -3.293 -5.349 1.00 91.94 345 PHE A O 1
ATOM 2820 N N . HIS A 1 346 ? -8.972 -5.481 -4.826 1.00 87.75 346 HIS A N 1
ATOM 2821 C CA . HIS A 1 346 ? -10.160 -5.871 -5.570 1.00 87.75 346 HIS A CA 1
ATOM 2822 C C . HIS A 1 346 ? -11.297 -6.174 -4.595 1.00 87.75 346 HIS A C 1
ATOM 2824 O O . HIS A 1 346 ? -11.315 -7.228 -3.961 1.00 87.75 346 HIS A O 1
ATOM 2830 N N . SER A 1 347 ? -12.246 -5.241 -4.479 1.00 82.81 347 SER A N 1
ATOM 2831 C CA . SER A 1 347 ? -13.439 -5.438 -3.656 1.00 82.81 347 SER A CA 1
ATOM 2832 C C . SER A 1 347 ? -14.335 -6.541 -4.218 1.00 82.81 347 SER A C 1
ATOM 2834 O O . SER A 1 347 ? -14.632 -6.601 -5.415 1.00 82.81 347 SER A O 1
ATOM 2836 N N . ASN A 1 348 ? -14.804 -7.398 -3.314 1.00 84.06 348 ASN A N 1
ATOM 2837 C CA . ASN A 1 348 ? -15.854 -8.359 -3.594 1.00 84.06 348 ASN A CA 1
ATOM 2838 C C . ASN A 1 348 ? -17.220 -7.668 -3.454 1.00 84.06 348 ASN A C 1
ATOM 2840 O O . ASN A 1 348 ? -17.514 -7.144 -2.385 1.00 84.06 348 ASN A O 1
ATOM 2844 N N . PRO A 1 349 ? -18.130 -7.742 -4.441 1.00 79.75 349 PRO A N 1
ATOM 2845 C CA . PRO A 1 349 ? -19.412 -7.024 -4.392 1.00 79.75 349 PRO A CA 1
ATOM 2846 C C . PRO A 1 349 ? -20.334 -7.456 -3.238 1.00 79.75 349 PRO A C 1
ATOM 2848 O O . PRO A 1 349 ? -21.268 -6.742 -2.886 1.00 79.75 349 PRO A O 1
ATOM 2851 N N . HIS A 1 350 ? -20.090 -8.627 -2.643 1.00 83.06 350 HIS A N 1
ATOM 2852 C CA . HIS A 1 350 ? -20.850 -9.146 -1.505 1.00 83.06 350 HIS A CA 1
ATOM 2853 C C . HIS A 1 350 ? -20.205 -8.859 -0.142 1.00 83.06 350 HIS A C 1
ATOM 2855 O O . HIS A 1 350 ? -20.777 -9.260 0.872 1.00 83.06 350 HIS A O 1
ATOM 2861 N N . ARG A 1 351 ? -19.033 -8.211 -0.090 1.00 85.31 351 ARG A N 1
ATOM 2862 C CA . ARG A 1 351 ? -18.321 -7.876 1.152 1.00 85.31 351 ARG A CA 1
ATOM 2863 C C . ARG A 1 351 ? -17.949 -6.403 1.176 1.00 85.31 351 ARG A C 1
ATOM 2865 O O . ARG A 1 351 ? -17.434 -5.873 0.200 1.00 85.31 351 ARG A O 1
ATOM 2872 N N . GLY A 1 352 ? -18.173 -5.754 2.313 1.00 90.56 352 GLY A N 1
ATOM 2873 C CA . GLY A 1 352 ? -17.552 -4.454 2.554 1.00 90.56 352 GLY A CA 1
ATOM 2874 C C . GLY A 1 352 ? -16.062 -4.628 2.837 1.00 90.56 352 GLY A C 1
ATOM 2875 O O . GLY A 1 352 ? -15.604 -5.733 3.134 1.00 90.56 352 GLY A O 1
ATOM 2876 N N . HIS A 1 353 ? -15.305 -3.539 2.827 1.00 95.00 353 HIS A N 1
ATOM 2877 C CA . HIS A 1 353 ? -13.934 -3.557 3.325 1.00 95.00 353 HIS A CA 1
ATOM 2878 C C . HIS A 1 353 ? -13.665 -2.423 4.303 1.00 95.00 353 HIS A C 1
ATOM 2880 O O . HIS A 1 353 ? -14.336 -1.387 4.323 1.00 95.00 353 HIS A O 1
ATOM 2886 N N . VAL A 1 354 ? -12.670 -2.668 5.142 1.00 95.56 354 VAL A N 1
ATOM 2887 C CA . VAL A 1 354 ? -12.170 -1.752 6.157 1.00 95.56 354 VAL A CA 1
ATOM 2888 C C . VAL A 1 354 ? -10.694 -1.518 5.892 1.00 95.56 354 VAL A C 1
ATOM 2890 O O . VAL A 1 354 ? -9.960 -2.457 5.583 1.00 95.56 354 VAL A O 1
ATOM 2893 N N . ILE A 1 355 ? -10.251 -0.273 6.033 1.00 96.38 355 ILE A N 1
ATOM 2894 C CA . ILE A 1 355 ? -8.853 0.100 5.823 1.00 96.38 355 ILE A CA 1
ATOM 2895 C C . ILE A 1 355 ? -8.168 0.268 7.180 1.00 96.38 355 ILE A C 1
ATOM 2897 O O . ILE A 1 355 ? -8.699 0.939 8.061 1.00 96.38 355 ILE A O 1
ATOM 2901 N N . VAL A 1 356 ? -6.981 -0.309 7.340 1.00 96.06 356 VAL A N 1
ATOM 2902 C CA . VAL A 1 356 ? -6.107 -0.121 8.505 1.00 96.06 356 VAL A CA 1
ATOM 2903 C C . VAL A 1 356 ? -4.820 0.546 8.034 1.00 96.06 356 VAL A C 1
ATOM 2905 O O . VAL A 1 356 ? -4.118 0.005 7.181 1.00 96.06 356 VAL A O 1
ATOM 2908 N N . CYS A 1 357 ? -4.508 1.722 8.569 1.00 94.44 357 CYS A N 1
ATOM 2909 C CA . CYS A 1 357 ? -3.317 2.495 8.224 1.00 94.44 357 CYS A CA 1
ATOM 2910 C C . CYS A 1 357 ? -2.628 3.070 9.469 1.00 94.44 357 CYS A C 1
ATOM 2912 O O . CYS A 1 357 ? -3.057 2.839 10.600 1.00 94.44 357 CYS A O 1
ATOM 2914 N N . GLY A 1 358 ? -1.542 3.815 9.261 1.00 90.12 358 GLY A N 1
ATOM 2915 C CA . GLY A 1 358 ? -0.692 4.322 10.338 1.00 90.12 358 GLY A CA 1
ATOM 2916 C C . GLY A 1 358 ? 0.435 3.343 10.654 1.00 90.12 358 GLY A C 1
ATOM 2917 O O . GLY A 1 358 ? 1.030 2.765 9.742 1.00 90.12 358 GLY A O 1
ATOM 2918 N N . TYR A 1 359 ? 0.734 3.152 11.936 1.00 90.38 359 TYR A N 1
ATOM 2919 C CA . TYR A 1 359 ? 1.773 2.230 12.382 1.00 90.38 359 TYR A CA 1
ATOM 2920 C C . TYR A 1 359 ? 1.239 0.800 12.532 1.00 90.38 359 TYR A C 1
ATOM 2922 O O . TYR A 1 359 ? 0.624 0.433 13.537 1.00 90.38 359 TYR A O 1
ATOM 2930 N N . VAL A 1 360 ? 1.494 -0.028 11.517 1.00 91.12 360 VAL A N 1
ATOM 2931 C CA . VAL A 1 360 ? 1.036 -1.423 11.473 1.00 91.12 360 VAL A CA 1
ATOM 2932 C C . VAL A 1 360 ? 2.193 -2.371 11.789 1.00 91.12 360 VAL A C 1
ATOM 2934 O O . VAL A 1 360 ? 2.920 -2.812 10.901 1.00 91.12 360 VAL A O 1
ATOM 2937 N N . ALA A 1 361 ? 2.357 -2.689 13.073 1.00 91.19 361 ALA A N 1
ATOM 2938 C CA . ALA A 1 361 ? 3.297 -3.697 13.555 1.00 91.19 361 ALA A CA 1
ATOM 2939 C C . ALA A 1 361 ? 2.611 -5.059 13.737 1.00 91.19 361 ALA A C 1
ATOM 2941 O O . ALA A 1 361 ? 1.388 -5.151 13.817 1.00 91.19 361 ALA A O 1
ATOM 2942 N N . HIS A 1 362 ? 3.403 -6.132 13.829 1.00 92.19 362 HIS A N 1
ATOM 2943 C CA . HIS A 1 362 ? 2.866 -7.486 13.999 1.00 92.19 362 HIS A CA 1
ATOM 2944 C C . HIS A 1 362 ? 1.986 -7.613 15.251 1.00 92.19 362 HIS A C 1
ATOM 2946 O O . HIS A 1 362 ? 0.891 -8.148 15.147 1.00 92.19 362 HIS A O 1
ATOM 2952 N N . GLU A 1 363 ? 2.439 -7.109 16.404 1.00 89.94 363 GLU A N 1
ATOM 2953 C CA . GLU A 1 363 ? 1.703 -7.210 17.674 1.00 89.94 363 GLU A CA 1
ATOM 2954 C C . GLU A 1 363 ? 0.337 -6.521 17.581 1.00 89.94 363 GLU A C 1
ATOM 2956 O O . GLU A 1 363 ? -0.694 -7.190 17.656 1.00 89.94 363 GLU A O 1
ATOM 2961 N N . SER A 1 364 ? 0.325 -5.217 17.280 1.00 90.12 364 SER A N 1
ATOM 2962 C CA . SER A 1 364 ? -0.906 -4.423 17.193 1.00 90.12 364 SER A CA 1
ATOM 2963 C C . SER A 1 364 ? -1.871 -4.934 16.125 1.00 90.12 364 SER A C 1
ATOM 2965 O O . SER A 1 364 ? -3.082 -4.953 16.344 1.00 90.12 364 SER A O 1
ATOM 2967 N N . PHE A 1 365 ? -1.354 -5.378 14.978 1.00 92.62 365 PHE A N 1
ATOM 2968 C CA . PHE A 1 365 ? -2.191 -5.898 13.905 1.00 92.62 365 PHE A CA 1
ATOM 2969 C C . PHE A 1 365 ? -2.727 -7.302 14.205 1.00 92.62 365 PHE A C 1
ATOM 2971 O O . PHE A 1 365 ? -3.865 -7.608 13.854 1.00 92.62 365 PHE A O 1
ATOM 2978 N N . SER A 1 366 ? -1.950 -8.150 14.885 1.00 92.88 366 SER A N 1
ATOM 2979 C CA . SER A 1 366 ? -2.413 -9.473 15.313 1.00 92.88 366 SER A CA 1
ATOM 2980 C C . SER A 1 366 ? -3.539 -9.378 16.340 1.00 92.88 366 SER A C 1
ATOM 2982 O O . SER A 1 366 ? -4.546 -10.070 16.186 1.00 92.88 366 SER A O 1
ATOM 2984 N N . ASP A 1 367 ? -3.420 -8.462 17.306 1.00 90.94 367 ASP A N 1
ATOM 2985 C CA . ASP A 1 367 ? -4.461 -8.185 18.296 1.00 90.94 367 ASP A CA 1
ATOM 2986 C C . ASP A 1 367 ? -5.717 -7.621 17.624 1.00 90.94 367 ASP A C 1
ATOM 2988 O O . ASP A 1 367 ? -6.832 -8.057 17.914 1.00 90.94 367 ASP A O 1
ATOM 2992 N N . PHE A 1 368 ? -5.540 -6.708 16.660 1.00 92.75 368 PHE A N 1
ATOM 2993 C CA . PHE A 1 368 ? -6.642 -6.175 15.863 1.00 92.75 368 PHE A CA 1
ATOM 2994 C C . PHE A 1 368 ? -7.387 -7.282 15.111 1.00 92.75 368 PHE A C 1
ATOM 2996 O O . PHE A 1 368 ? -8.607 -7.363 15.210 1.00 92.75 368 PHE A O 1
ATOM 3003 N N . LEU A 1 369 ? -6.683 -8.157 14.382 1.00 93.00 369 LEU A N 1
ATOM 3004 C CA . LEU A 1 369 ? -7.319 -9.245 13.632 1.00 93.00 369 LEU A CA 1
ATOM 3005 C C . LEU A 1 369 ? -8.010 -10.258 14.551 1.00 93.00 369 LEU A C 1
ATOM 3007 O O . LEU A 1 369 ? -9.098 -10.730 14.216 1.00 93.00 369 LEU A O 1
ATOM 3011 N N . ALA A 1 370 ? -7.395 -10.580 15.693 1.00 90.00 370 ALA A N 1
ATOM 3012 C CA . ALA A 1 370 ? -7.953 -11.509 16.669 1.00 90.00 370 ALA A CA 1
ATOM 3013 C C . ALA A 1 370 ? -9.267 -10.990 17.271 1.00 90.00 370 ALA A C 1
ATOM 3015 O O . ALA A 1 370 ? -10.214 -11.764 17.406 1.00 90.00 370 ALA A O 1
ATOM 3016 N N . GLU A 1 371 ? -9.346 -9.693 17.581 1.00 89.31 371 GLU A N 1
ATOM 3017 C CA . GLU A 1 371 ? -10.566 -9.063 18.098 1.00 89.31 371 GLU A CA 1
ATOM 3018 C C . GLU A 1 371 ? -11.606 -8.832 16.988 1.00 89.31 371 GLU A C 1
ATOM 3020 O O . GLU A 1 371 ? -12.791 -9.117 17.168 1.00 89.31 371 GLU A O 1
ATOM 3025 N N . PHE A 1 372 ? -11.176 -8.362 15.812 1.00 91.25 372 PHE A N 1
ATOM 3026 C CA . PHE A 1 372 ? -12.066 -8.013 14.701 1.00 91.25 372 PHE A CA 1
ATOM 3027 C C . PHE A 1 372 ? -12.773 -9.237 14.110 1.00 91.25 372 PHE A C 1
ATOM 3029 O O . PHE A 1 372 ? -13.963 -9.175 13.806 1.00 91.25 372 PHE A O 1
ATOM 3036 N N . TYR A 1 373 ? -12.069 -10.365 13.981 1.00 89.25 373 TYR A N 1
ATOM 3037 C CA . TYR A 1 373 ? -12.626 -11.625 13.479 1.00 89.25 373 TYR A CA 1
ATOM 3038 C C . TYR A 1 373 ? -13.000 -12.614 14.593 1.00 89.25 373 TYR A C 1
ATOM 3040 O O . TYR A 1 373 ? -13.138 -13.812 14.327 1.00 89.25 373 TYR A O 1
ATOM 3048 N N . HIS A 1 374 ? -13.170 -12.143 15.832 1.00 85.56 374 HIS A N 1
ATOM 3049 C CA . HIS A 1 374 ? -13.485 -13.023 16.952 1.00 85.56 374 HIS A CA 1
ATOM 3050 C C . HIS A 1 374 ? -14.829 -13.761 16.741 1.00 85.56 374 HIS A C 1
ATOM 3052 O O . HIS A 1 374 ? -15.821 -13.127 16.364 1.00 85.56 374 HIS A O 1
ATOM 3058 N N . PRO A 1 375 ? -14.933 -15.075 17.041 1.00 79.31 375 PRO A N 1
ATOM 3059 C CA . PRO A 1 375 ? -16.156 -15.855 16.814 1.00 79.31 375 PRO A CA 1
ATOM 3060 C C . PRO A 1 375 ? -17.411 -15.321 17.519 1.00 79.31 375 PRO A C 1
ATOM 3062 O O . PRO A 1 375 ? -18.516 -15.478 17.000 1.00 79.31 375 PRO A O 1
ATOM 3065 N N . SER A 1 376 ? -17.264 -14.659 18.676 1.00 72.38 376 SER A N 1
ATOM 3066 C CA . SER A 1 376 ? -18.397 -14.068 19.416 1.00 72.38 376 SER A CA 1
ATOM 3067 C C . SER A 1 376 ? -19.105 -12.945 18.649 1.00 72.38 376 SER A C 1
ATOM 3069 O O . SER A 1 376 ? -20.282 -12.682 18.894 1.00 72.38 376 SER A O 1
ATOM 3071 N N . ARG A 1 377 ? -18.418 -12.312 17.686 1.00 73.12 377 ARG A N 1
ATOM 3072 C CA . ARG A 1 377 ? -18.980 -11.273 16.809 1.00 73.12 377 ARG A CA 1
ATOM 3073 C C . ARG A 1 377 ? -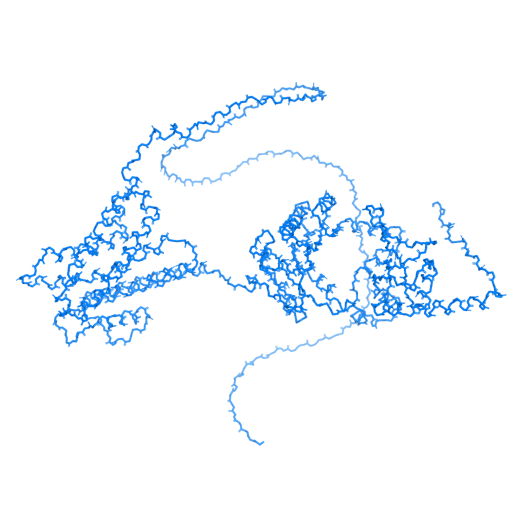19.832 -11.860 15.675 1.00 73.12 377 ARG A C 1
ATOM 3075 O O . ARG A 1 377 ? -20.542 -11.117 15.002 1.00 73.12 377 ARG A O 1
ATOM 3082 N N . GLY A 1 378 ? -19.800 -13.180 15.479 1.00 70.44 378 GLY A N 1
ATOM 3083 C CA . GLY A 1 378 ? -20.488 -13.870 14.392 1.00 70.44 378 GLY A CA 1
ATOM 3084 C C . GLY A 1 378 ? -19.719 -13.818 13.069 1.00 70.44 378 GLY A C 1
ATOM 3085 O O . GLY A 1 378 ? -18.499 -13.664 13.033 1.00 70.44 378 GLY A O 1
ATOM 3086 N N . VAL A 1 379 ? -20.433 -13.984 11.952 1.00 73.06 379 VAL A N 1
ATOM 3087 C CA . VAL A 1 379 ? -19.825 -13.952 10.613 1.00 73.06 379 VAL A CA 1
ATOM 3088 C C . VAL A 1 379 ? -19.583 -12.501 10.205 1.00 73.06 379 VAL A C 1
ATOM 3090 O O . VAL A 1 379 ? -20.458 -11.836 9.656 1.00 73.06 379 VAL A O 1
ATOM 3093 N N . VAL A 1 380 ? -18.374 -12.013 10.472 1.00 79.31 380 VAL A N 1
ATOM 3094 C CA . VAL A 1 380 ? -17.922 -10.701 10.000 1.00 79.31 380 VAL A CA 1
ATOM 3095 C C . VAL A 1 380 ? -17.633 -10.794 8.502 1.00 79.31 380 VAL A C 1
ATOM 3097 O O . VAL A 1 380 ? -16.709 -11.491 8.075 1.00 79.31 380 VAL A O 1
ATOM 3100 N N . ASN A 1 381 ? -18.456 -10.115 7.702 1.00 85.31 381 ASN A N 1
ATOM 3101 C CA . ASN A 1 381 ? -18.390 -10.117 6.240 1.00 85.31 381 ASN A CA 1
ATOM 3102 C C . ASN A 1 381 ? -17.685 -8.859 5.700 1.00 85.31 381 ASN A C 1
ATOM 3104 O O . ASN A 1 381 ? -18.204 -8.169 4.821 1.00 85.31 381 ASN A O 1
ATOM 3108 N N . PHE A 1 382 ? -16.521 -8.559 6.276 1.00 91.19 382 PHE A N 1
ATOM 3109 C CA . PHE A 1 382 ? -15.643 -7.473 5.857 1.00 91.19 382 PHE A CA 1
ATOM 3110 C C . PHE A 1 382 ? -14.269 -8.024 5.503 1.00 91.19 382 PHE A C 1
ATOM 3112 O O . PHE A 1 382 ? -13.769 -8.891 6.217 1.00 91.19 382 PHE A O 1
ATOM 3119 N N . ASP A 1 383 ? -13.674 -7.498 4.438 1.00 93.31 383 ASP A N 1
ATOM 3120 C CA . ASP A 1 383 ? -12.266 -7.715 4.116 1.00 93.31 383 ASP A CA 1
ATOM 3121 C C . ASP A 1 383 ? -11.424 -6.582 4.751 1.00 93.31 383 ASP A C 1
ATOM 3123 O O . ASP A 1 383 ? -11.855 -5.429 4.826 1.00 93.31 383 ASP A O 1
ATOM 3127 N N . VAL A 1 384 ? -10.228 -6.897 5.253 1.00 95.06 384 VAL A N 1
ATOM 3128 C CA . VAL A 1 384 ? -9.332 -5.932 5.918 1.00 95.06 384 VAL A CA 1
ATOM 3129 C C . VAL A 1 384 ? -8.168 -5.594 4.994 1.00 95.06 384 VAL A C 1
ATOM 3131 O O . VAL A 1 384 ? -7.342 -6.450 4.671 1.00 95.06 384 VAL A O 1
ATOM 3134 N N . VAL A 1 385 ? -8.081 -4.329 4.591 1.00 95.88 385 VAL A N 1
ATOM 3135 C CA . VAL A 1 385 ? -7.022 -3.806 3.725 1.00 95.88 385 VAL A CA 1
ATOM 3136 C C . VAL A 1 385 ? -6.036 -3.012 4.567 1.00 95.88 385 VAL A C 1
ATOM 3138 O O . VAL A 1 385 ? -6.376 -1.982 5.141 1.00 95.88 385 VAL A O 1
ATOM 3141 N N . VAL A 1 386 ? -4.798 -3.481 4.637 1.00 95.88 386 VAL A N 1
ATOM 3142 C CA . VAL A 1 386 ? -3.713 -2.791 5.331 1.00 95.88 386 VAL A CA 1
ATOM 3143 C C . VAL A 1 386 ? -2.999 -1.875 4.352 1.00 95.88 386 VAL A C 1
ATOM 3145 O O . VAL A 1 386 ? -2.570 -2.333 3.295 1.00 95.88 386 VAL A O 1
ATOM 3148 N N . LEU A 1 387 ? -2.831 -0.605 4.714 1.00 95.44 387 LEU A N 1
ATOM 3149 C CA . LEU A 1 387 ? -2.041 0.359 3.957 1.00 95.44 387 LEU A CA 1
ATOM 3150 C C . LEU A 1 387 ? -0.930 0.935 4.837 1.00 95.44 387 LEU A C 1
ATOM 3152 O O . LEU A 1 387 ? -1.198 1.671 5.786 1.00 95.44 387 LEU A O 1
ATOM 3156 N N . SER A 1 388 ? 0.317 0.625 4.493 1.00 93.56 388 SER A N 1
ATOM 3157 C CA . SER A 1 388 ? 1.505 1.096 5.211 1.00 93.56 388 SER A CA 1
ATOM 3158 C C . SER A 1 388 ? 2.570 1.589 4.237 1.00 93.56 388 SER A C 1
ATOM 3160 O O . SER A 1 388 ? 2.708 1.066 3.130 1.00 93.56 388 SER A O 1
ATOM 3162 N N . SER A 1 389 ? 3.355 2.589 4.643 1.00 89.94 389 SER A N 1
ATOM 3163 C CA . SER A 1 389 ? 4.464 3.117 3.839 1.00 89.94 389 SER A CA 1
ATOM 3164 C C . SER A 1 389 ? 5.595 2.101 3.659 1.00 89.94 389 SER A C 1
ATOM 3166 O O . SER A 1 389 ? 6.339 2.157 2.673 1.00 89.94 389 SER A O 1
ATOM 3168 N N . GLU A 1 390 ? 5.717 1.161 4.594 1.00 90.38 390 GLU A N 1
ATOM 3169 C CA . GLU A 1 390 ? 6.772 0.155 4.625 1.00 90.38 390 GLU A CA 1
ATOM 3170 C C . GLU A 1 390 ? 6.291 -1.198 4.075 1.00 90.38 390 GLU A C 1
ATOM 3172 O O . GLU A 1 390 ? 5.111 -1.550 4.206 1.00 90.38 390 GLU A O 1
ATOM 3177 N N . PRO A 1 391 ? 7.180 -1.978 3.428 1.00 90.81 391 PRO A N 1
ATOM 3178 C CA . PRO A 1 391 ? 6.853 -3.345 3.030 1.00 90.81 391 PRO A CA 1
ATOM 3179 C C . PRO A 1 391 ? 6.528 -4.208 4.264 1.00 90.81 391 PRO A C 1
ATOM 3181 O O . PRO A 1 391 ? 7.035 -3.936 5.354 1.00 90.81 391 PRO A O 1
ATOM 3184 N N . PRO A 1 392 ? 5.700 -5.259 4.116 1.00 92.31 392 PRO A N 1
ATOM 3185 C CA . PRO A 1 392 ? 5.315 -6.091 5.246 1.00 92.31 392 PRO A CA 1
ATOM 3186 C C . PRO A 1 392 ? 6.544 -6.793 5.830 1.00 92.31 392 PRO A C 1
ATOM 3188 O O . PRO A 1 392 ? 7.341 -7.397 5.109 1.00 92.31 392 PRO A O 1
ATOM 3191 N N . SER A 1 393 ? 6.685 -6.749 7.154 1.00 92.69 393 SER A N 1
ATOM 3192 C CA . SER A 1 393 ? 7.734 -7.499 7.846 1.00 92.69 393 SER A CA 1
ATOM 3193 C C . SER A 1 393 ? 7.530 -9.012 7.681 1.00 92.69 393 SER A C 1
ATOM 3195 O O . SER A 1 393 ? 6.423 -9.491 7.403 1.00 92.69 393 SER A O 1
ATOM 3197 N N . GLY A 1 394 ? 8.590 -9.804 7.884 1.00 92.06 394 GLY A N 1
ATOM 3198 C CA . GLY A 1 394 ? 8.505 -11.268 7.792 1.00 92.06 394 GLY A CA 1
ATOM 3199 C C . GLY A 1 394 ? 7.443 -11.865 8.727 1.00 92.06 394 GLY A C 1
ATOM 3200 O O . GLY A 1 394 ? 6.750 -12.812 8.358 1.00 92.06 394 GLY A O 1
ATOM 3201 N N . SER A 1 395 ? 7.246 -11.262 9.902 1.00 93.25 395 SER A N 1
ATOM 3202 C CA . SER A 1 395 ? 6.212 -11.658 10.864 1.00 93.25 395 SER A CA 1
ATOM 3203 C C . SER A 1 395 ? 4.798 -11.369 10.353 1.00 93.25 395 SER A C 1
ATOM 3205 O O . SER A 1 395 ? 3.937 -12.241 10.428 1.00 93.25 395 SER A O 1
ATOM 3207 N N . ILE A 1 396 ? 4.558 -10.186 9.772 1.00 93.19 396 ILE A N 1
ATOM 3208 C CA . ILE A 1 396 ? 3.258 -9.844 9.166 1.00 93.19 396 ILE A CA 1
ATOM 3209 C C . ILE A 1 396 ? 2.968 -10.762 7.979 1.00 93.19 396 ILE A C 1
ATOM 3211 O O . ILE A 1 396 ? 1.859 -11.267 7.849 1.00 93.19 396 ILE A O 1
ATOM 3215 N N . THR A 1 397 ? 3.971 -11.052 7.152 1.00 92.12 397 THR A N 1
ATOM 3216 C CA . THR A 1 397 ? 3.817 -11.967 6.012 1.00 92.12 397 THR A CA 1
ATOM 3217 C C . THR A 1 397 ? 3.370 -13.358 6.472 1.00 92.12 397 THR A C 1
ATOM 3219 O O . THR A 1 397 ? 2.454 -13.937 5.892 1.00 92.12 397 THR A O 1
ATOM 3222 N N . ARG A 1 398 ? 3.946 -13.875 7.569 1.00 92.06 398 ARG A N 1
ATOM 3223 C CA . ARG A 1 398 ? 3.510 -15.140 8.187 1.00 92.06 398 ARG A CA 1
ATOM 3224 C C . ARG A 1 398 ? 2.079 -15.059 8.719 1.00 92.06 398 ARG A C 1
ATOM 3226 O O . ARG A 1 398 ? 1.299 -15.979 8.485 1.00 92.06 398 ARG A O 1
ATOM 3233 N N . LEU A 1 399 ? 1.713 -13.960 9.378 1.00 92.88 399 LEU A N 1
ATOM 3234 C CA . LEU A 1 399 ? 0.355 -13.741 9.882 1.00 92.88 399 LEU A CA 1
ATOM 3235 C C . LEU A 1 399 ? -0.681 -13.732 8.747 1.00 92.88 399 LEU A C 1
ATOM 3237 O O . LEU A 1 399 ? -1.698 -14.417 8.842 1.00 92.88 399 LEU A O 1
ATOM 3241 N N . LEU A 1 400 ? -0.394 -13.019 7.656 1.00 91.00 400 LEU A N 1
ATOM 3242 C CA . LEU A 1 400 ? -1.252 -12.941 6.470 1.00 91.00 400 LEU A CA 1
ATOM 3243 C C . LEU A 1 400 ? -1.320 -14.274 5.712 1.00 91.00 400 LEU A C 1
ATOM 3245 O O . LEU A 1 400 ? -2.343 -14.581 5.113 1.00 91.00 400 LEU A O 1
ATOM 3249 N N . SER A 1 401 ? -0.265 -15.094 5.763 1.00 90.94 401 SER A N 1
ATOM 3250 C CA . SER A 1 401 ? -0.253 -16.424 5.133 1.00 90.94 401 SER A CA 1
ATOM 3251 C C . SER A 1 401 ? -1.137 -17.460 5.840 1.00 90.94 401 SER A C 1
ATOM 3253 O O . SER A 1 401 ? -1.397 -18.528 5.289 1.00 90.94 401 SER A O 1
ATOM 3255 N N . ASN A 1 402 ? -1.620 -17.163 7.050 1.00 91.88 402 ASN A N 1
ATOM 3256 C CA . ASN A 1 402 ? -2.517 -18.052 7.779 1.00 91.88 402 ASN A CA 1
ATOM 3257 C C . ASN A 1 402 ? -3.829 -18.254 6.999 1.00 91.88 402 ASN A C 1
ATOM 3259 O O . ASN A 1 402 ? -4.446 -17.293 6.543 1.00 91.88 402 ASN A O 1
ATOM 3263 N N . VAL A 1 403 ? -4.304 -19.498 6.900 1.00 89.38 403 VAL A N 1
ATOM 3264 C CA . VAL A 1 403 ? -5.530 -19.882 6.173 1.00 89.38 403 VAL A CA 1
ATOM 3265 C C . VAL A 1 403 ? -6.751 -19.066 6.617 1.00 89.38 403 VAL A C 1
ATOM 3267 O O . VAL A 1 403 ? -7.592 -18.723 5.793 1.00 89.38 403 VAL A O 1
ATOM 3270 N N . ILE A 1 404 ? -6.829 -18.698 7.901 1.00 85.69 404 ILE A N 1
ATOM 3271 C CA . ILE A 1 404 ? -7.952 -17.925 8.457 1.00 85.69 404 ILE A CA 1
ATOM 3272 C C . ILE A 1 404 ? -8.000 -16.493 7.892 1.00 85.69 404 ILE A C 1
ATOM 3274 O O . ILE A 1 404 ? -9.088 -15.959 7.662 1.00 85.69 404 ILE A O 1
ATOM 3278 N N . TYR A 1 405 ? -6.834 -15.878 7.668 1.00 90.56 405 TYR A N 1
ATOM 3279 C CA . TYR A 1 405 ? -6.709 -14.460 7.312 1.00 90.56 405 TYR A CA 1
ATOM 3280 C C . TYR A 1 405 ? -6.403 -14.238 5.831 1.00 90.56 405 TYR A C 1
ATOM 3282 O O . TYR A 1 405 ? -6.944 -13.305 5.250 1.00 90.56 405 TYR A O 1
ATOM 3290 N N . SER A 1 406 ? -5.637 -15.126 5.195 1.00 88.81 406 SER A N 1
ATOM 3291 C CA . SER A 1 406 ? -5.152 -14.997 3.810 1.00 88.81 406 SER A CA 1
ATOM 3292 C C . SER A 1 406 ? -6.218 -14.609 2.783 1.00 88.81 406 SER A C 1
ATOM 3294 O O . SER A 1 406 ? -5.961 -13.767 1.930 1.00 88.81 406 SER A O 1
ATOM 3296 N N . ALA A 1 407 ? -7.430 -15.164 2.882 1.00 88.06 407 ALA A N 1
ATOM 3297 C CA . ALA A 1 407 ? -8.530 -14.864 1.963 1.00 88.06 407 ALA A CA 1
ATOM 3298 C C . ALA A 1 407 ? -9.323 -13.586 2.306 1.00 88.06 407 ALA A C 1
ATOM 3300 O O . ALA A 1 407 ? -10.172 -13.173 1.522 1.00 88.06 407 ALA A O 1
ATOM 3301 N N . LYS A 1 408 ? -9.106 -13.000 3.489 1.00 90.44 408 LYS A N 1
ATOM 3302 C CA . LYS A 1 408 ? -9.845 -11.840 4.020 1.00 90.44 408 LYS A CA 1
ATOM 3303 C C . LYS A 1 408 ? -8.971 -10.603 4.219 1.00 90.44 408 LYS A C 1
ATOM 3305 O O . LYS A 1 408 ? -9.490 -9.540 4.548 1.00 90.44 408 LYS A O 1
ATOM 3310 N N . THR A 1 409 ? -7.653 -10.735 4.100 1.00 92.69 409 THR A N 1
ATOM 3311 C CA . THR A 1 409 ? -6.701 -9.651 4.356 1.00 92.69 409 THR A CA 1
ATOM 3312 C C . THR A 1 409 ? -5.857 -9.358 3.129 1.00 92.69 409 THR A C 1
ATOM 3314 O O . THR A 1 409 ? -5.302 -10.275 2.527 1.00 92.69 409 THR A O 1
ATOM 3317 N N . THR A 1 410 ? -5.686 -8.081 2.803 1.00 93.81 410 THR A N 1
ATOM 3318 C CA . THR A 1 410 ? -4.798 -7.630 1.724 1.00 93.81 410 THR A CA 1
ATOM 3319 C C . THR A 1 410 ? -3.847 -6.578 2.269 1.00 93.81 410 THR A C 1
ATOM 3321 O O . THR A 1 410 ? -4.284 -5.640 2.926 1.00 93.81 410 THR A O 1
ATOM 3324 N N . TYR A 1 411 ? -2.548 -6.722 2.009 1.00 95.00 411 TYR A N 1
ATOM 3325 C CA . TYR A 1 411 ? -1.544 -5.742 2.420 1.00 95.00 411 TYR A CA 1
ATOM 3326 C C . TYR A 1 411 ? -1.048 -4.972 1.207 1.00 95.00 411 TYR A C 1
ATOM 3328 O O . TYR A 1 411 ? -0.531 -5.574 0.268 1.00 95.00 411 TYR A O 1
ATOM 3336 N N . LEU A 1 412 ? -1.165 -3.649 1.255 1.00 95.19 412 LEU A N 1
ATOM 3337 C CA . LEU A 1 412 ? -0.724 -2.740 0.212 1.00 95.19 412 LEU A CA 1
ATOM 3338 C C . LEU A 1 412 ? 0.333 -1.785 0.759 1.00 95.19 412 LEU A C 1
ATOM 3340 O O . LEU A 1 412 ? 0.188 -1.201 1.835 1.00 95.19 412 LEU A O 1
ATOM 3344 N N . LYS A 1 413 ? 1.400 -1.599 -0.017 1.00 93.38 413 LYS A N 1
ATOM 3345 C CA . LYS A 1 413 ? 2.411 -0.587 0.272 1.00 93.38 413 LYS A CA 1
ATOM 3346 C C . LYS A 1 413 ? 1.976 0.752 -0.321 1.00 93.38 413 LYS A C 1
ATOM 3348 O O . LYS A 1 413 ? 1.752 0.846 -1.531 1.00 93.38 413 LYS A O 1
ATOM 3353 N N . GLY A 1 414 ? 1.885 1.784 0.510 1.00 92.75 414 GLY A N 1
ATOM 3354 C CA . GLY A 1 414 ? 1.492 3.127 0.093 1.00 92.75 414 GLY A CA 1
ATOM 3355 C C . GLY A 1 414 ? 1.087 4.026 1.256 1.00 92.75 414 GLY A C 1
ATOM 3356 O O . GLY A 1 414 ? 1.260 3.686 2.424 1.00 92.75 414 GLY A O 1
ATOM 3357 N N . SER A 1 415 ? 0.547 5.198 0.936 1.00 92.31 415 SER A N 1
ATOM 3358 C CA . SER A 1 415 ? 0.089 6.163 1.937 1.00 92.31 415 SER A CA 1
ATOM 3359 C C . SER A 1 415 ? -1.213 6.835 1.522 1.00 92.31 415 SER A C 1
ATOM 3361 O O . SER A 1 415 ? -1.385 7.204 0.363 1.00 92.31 415 SER A O 1
ATOM 3363 N N . LEU A 1 416 ? -2.101 7.089 2.487 1.00 90.12 416 LEU A N 1
ATOM 3364 C CA . LEU A 1 416 ? -3.342 7.833 2.251 1.00 90.12 416 LEU A CA 1
ATOM 3365 C C . LEU A 1 416 ? -3.105 9.286 1.823 1.00 90.12 416 LEU A C 1
ATOM 3367 O O . LEU A 1 416 ? -4.040 9.939 1.372 1.00 90.12 416 LEU A O 1
ATOM 3371 N N . PHE A 1 417 ? -1.884 9.818 1.893 1.00 89.81 417 PHE A N 1
ATOM 3372 C CA . PHE A 1 417 ? -1.580 11.129 1.314 1.00 89.81 417 PHE A CA 1
ATOM 3373 C C . PHE A 1 417 ? -1.634 11.122 -0.221 1.00 89.81 417 PHE A C 1
ATOM 3375 O O . PHE A 1 417 ? -2.003 12.131 -0.821 1.00 89.81 417 PHE A O 1
ATOM 3382 N N . ASN A 1 418 ? -1.340 9.982 -0.851 1.00 91.75 418 ASN A N 1
ATOM 3383 C CA . ASN A 1 418 ? -1.270 9.858 -2.302 1.00 91.75 418 ASN A CA 1
ATOM 3384 C C . ASN A 1 418 ? -2.626 9.479 -2.906 1.00 91.75 418 ASN A C 1
ATOM 3386 O O . ASN A 1 418 ? -3.226 8.469 -2.545 1.00 91.75 418 ASN A O 1
ATOM 3390 N N . GLU A 1 419 ? -3.065 10.214 -3.927 1.00 90.31 419 GLU A N 1
ATOM 3391 C CA . GLU A 1 419 ? -4.316 9.928 -4.648 1.00 90.31 419 GLU A CA 1
ATOM 3392 C C . GLU A 1 419 ? -4.316 8.544 -5.329 1.00 90.31 419 GLU A C 1
ATOM 3394 O O . GLU A 1 419 ? -5.317 7.825 -5.319 1.00 90.31 419 GLU A O 1
ATOM 3399 N N . LYS A 1 420 ? -3.159 8.122 -5.857 1.00 91.31 420 LYS A N 1
ATOM 3400 C CA . LYS A 1 420 ? -2.985 6.787 -6.456 1.00 91.31 420 LYS A CA 1
ATOM 3401 C C . LYS A 1 420 ? -3.196 5.663 -5.444 1.00 91.31 420 LYS A C 1
ATOM 3403 O O . LYS A 1 420 ? -3.787 4.645 -5.772 1.00 91.31 420 LYS A O 1
ATOM 3408 N N . ASP A 1 421 ? -2.734 5.844 -4.212 1.00 93.25 421 ASP A N 1
ATOM 3409 C CA . ASP A 1 421 ? -2.884 4.817 -3.184 1.00 93.25 421 ASP A CA 1
ATOM 3410 C C . ASP A 1 421 ? -4.315 4.804 -2.633 1.00 93.25 421 ASP A C 1
ATOM 3412 O O . ASP A 1 421 ? -4.856 3.726 -2.404 1.00 93.25 421 ASP A O 1
ATOM 3416 N N . ARG A 1 422 ? -4.981 5.969 -2.532 1.00 91.62 422 ARG A N 1
ATOM 3417 C CA . ARG A 1 422 ? -6.417 6.064 -2.183 1.00 91.62 422 ARG A CA 1
ATOM 3418 C C . ARG A 1 422 ? -7.313 5.302 -3.157 1.00 91.62 422 ARG A C 1
ATOM 3420 O O . ARG A 1 422 ? -8.257 4.638 -2.734 1.00 91.62 422 ARG A O 1
ATOM 3427 N N . THR A 1 423 ? -7.020 5.403 -4.452 1.00 92.44 423 THR A N 1
ATOM 3428 C CA . THR A 1 423 ? -7.750 4.665 -5.493 1.00 92.44 423 THR A CA 1
ATOM 3429 C C . THR A 1 423 ? -7.422 3.172 -5.452 1.00 92.44 423 THR A C 1
ATOM 3431 O O . THR A 1 423 ? -8.342 2.362 -5.529 1.00 92.44 423 THR A O 1
ATOM 3434 N N . ARG A 1 424 ? -6.156 2.791 -5.212 1.00 94.31 424 ARG A N 1
ATOM 3435 C CA . ARG A 1 424 ? -5.746 1.384 -5.023 1.00 94.31 424 ARG A CA 1
ATOM 3436 C C . ARG A 1 424 ? -6.434 0.701 -3.842 1.00 94.31 424 ARG A C 1
ATOM 3438 O O . ARG A 1 424 ? -6.806 -0.455 -3.981 1.00 94.31 424 ARG A O 1
ATOM 3445 N N . VAL A 1 425 ? -6.625 1.381 -2.709 1.00 93.94 425 VAL A N 1
ATOM 3446 C CA . VAL A 1 425 ? -7.373 0.831 -1.553 1.00 93.94 425 VAL A CA 1
ATOM 3447 C C . VAL A 1 425 ? -8.893 0.965 -1.691 1.00 93.94 425 VAL A C 1
ATOM 3449 O O . VAL A 1 425 ? -9.625 0.558 -0.792 1.00 93.94 425 VAL A O 1
ATOM 3452 N N . GLN A 1 426 ? -9.376 1.565 -2.784 1.00 93.00 426 GLN A N 1
ATOM 3453 C CA . GLN A 1 426 ? -10.792 1.860 -3.011 1.00 93.00 426 GLN A CA 1
ATOM 3454 C C . GLN A 1 426 ? -11.428 2.595 -1.820 1.00 93.00 426 GLN A C 1
ATOM 3456 O O . GLN A 1 426 ? -12.472 2.187 -1.307 1.00 93.00 426 GLN A O 1
ATOM 3461 N N . LEU A 1 427 ? -10.786 3.684 -1.369 1.00 91.94 427 LEU A N 1
ATOM 3462 C CA . LEU A 1 427 ? -11.221 4.473 -0.205 1.00 91.94 427 LEU A CA 1
ATOM 3463 C C . LEU A 1 427 ? -12.683 4.935 -0.318 1.00 91.94 427 LEU A C 1
ATOM 3465 O O . LEU A 1 427 ? -13.374 5.049 0.686 1.00 91.94 427 LEU A O 1
ATOM 3469 N N . GLU A 1 428 ? -13.166 5.156 -1.540 1.00 89.62 428 GLU A N 1
ATOM 3470 C CA . GLU A 1 428 ? -14.559 5.501 -1.824 1.00 89.62 428 GLU A CA 1
ATOM 3471 C C . GLU A 1 428 ? -15.576 4.497 -1.265 1.00 89.62 428 GLU A C 1
ATOM 3473 O O . GLU A 1 428 ? -16.632 4.919 -0.792 1.00 89.62 428 GLU A O 1
ATOM 3478 N N . ASN A 1 429 ? -15.281 3.197 -1.324 1.00 90.50 429 ASN A N 1
ATOM 3479 C CA . ASN A 1 429 ? -16.216 2.122 -0.976 1.00 90.50 429 ASN A CA 1
ATOM 3480 C C . ASN A 1 429 ? -15.919 1.524 0.409 1.00 90.50 429 ASN A C 1
ATOM 3482 O O . ASN A 1 429 ? -16.574 0.567 0.816 1.00 90.50 429 ASN A O 1
ATOM 3486 N N . ALA A 1 430 ? -14.937 2.077 1.126 1.00 92.69 430 ALA A N 1
ATOM 3487 C CA . ALA A 1 430 ? -14.573 1.630 2.461 1.00 92.69 430 ALA A CA 1
ATOM 3488 C C . ALA A 1 430 ? -15.632 2.055 3.492 1.00 92.69 430 ALA A C 1
ATOM 3490 O O . ALA A 1 430 ? -16.035 3.218 3.542 1.00 92.69 430 ALA A O 1
ATOM 3491 N N . GLU A 1 431 ? -16.036 1.128 4.363 1.00 91.88 431 GLU A N 1
ATOM 3492 C CA . GLU A 1 431 ? -17.006 1.406 5.437 1.00 91.88 431 GLU A CA 1
ATOM 3493 C C . GLU A 1 431 ? -16.356 2.197 6.585 1.00 91.88 431 GLU A C 1
ATOM 3495 O O . GLU A 1 431 ? -16.979 3.060 7.212 1.00 91.88 431 GLU A O 1
ATOM 3500 N N . ALA A 1 432 ? -15.085 1.897 6.867 1.00 93.44 432 ALA A N 1
ATOM 3501 C CA . ALA A 1 432 ? -14.326 2.523 7.937 1.00 93.44 432 ALA A CA 1
ATOM 3502 C C . ALA A 1 432 ? -12.816 2.539 7.665 1.00 93.44 432 ALA A C 1
ATOM 3504 O O . ALA A 1 432 ? -12.278 1.662 6.984 1.00 93.44 432 ALA A O 1
ATOM 3505 N N . VAL A 1 433 ? -12.137 3.518 8.265 1.00 95.06 433 VAL A N 1
ATOM 3506 C CA . VAL A 1 433 ? -10.676 3.645 8.289 1.00 95.06 433 VAL A CA 1
ATOM 3507 C C . VAL A 1 433 ? -10.195 3.674 9.738 1.00 95.06 433 VAL A C 1
ATOM 3509 O O . VAL A 1 433 ? -10.631 4.516 10.524 1.00 95.06 433 VAL A O 1
ATOM 3512 N N . PHE A 1 434 ? -9.284 2.770 10.082 1.00 95.38 434 PHE A N 1
ATOM 3513 C CA . PHE A 1 434 ? -8.603 2.701 11.370 1.00 95.38 434 PHE A CA 1
ATOM 3514 C C . PHE A 1 434 ? -7.185 3.244 11.221 1.00 95.38 434 PHE A C 1
ATOM 3516 O O . PHE A 1 434 ? -6.402 2.716 10.434 1.00 95.38 434 PHE A O 1
ATOM 3523 N N . VAL A 1 435 ? -6.854 4.281 11.987 1.00 93.75 435 VAL A N 1
ATOM 3524 C CA . VAL A 1 435 ? -5.518 4.885 12.025 1.00 93.75 435 VAL A CA 1
ATOM 3525 C C . VAL A 1 435 ? -4.847 4.489 13.337 1.00 93.75 435 VAL A C 1
ATOM 3527 O O . VAL A 1 435 ? -5.273 4.922 14.410 1.00 93.75 435 VAL A O 1
ATOM 3530 N N . LEU A 1 436 ? -3.824 3.639 13.255 1.00 92.25 436 LEU A N 1
ATOM 3531 C CA . LEU A 1 436 ? -3.070 3.137 14.405 1.00 92.25 436 LEU A CA 1
ATOM 3532 C C . LEU A 1 436 ? -1.830 4.003 14.663 1.00 92.25 436 LEU A C 1
ATOM 3534 O O . LEU A 1 436 ? -1.132 4.376 13.721 1.00 92.25 436 LEU A O 1
ATOM 3538 N N . ALA A 1 437 ? -1.537 4.280 15.933 1.00 90.94 437 ALA A N 1
ATOM 3539 C CA . ALA A 1 437 ? -0.361 5.045 16.354 1.00 90.94 437 ALA A CA 1
ATOM 3540 C C . ALA A 1 437 ? 0.752 4.135 16.889 1.00 90.94 437 ALA A C 1
ATOM 3542 O O . ALA A 1 437 ? 0.482 3.129 17.559 1.00 90.94 437 ALA A O 1
ATOM 3543 N N . ASN A 1 438 ? 2.008 4.520 16.665 1.00 89.62 438 ASN A N 1
ATOM 3544 C CA . ASN A 1 438 ? 3.155 3.860 17.276 1.00 89.62 438 ASN A CA 1
ATOM 3545 C C . ASN A 1 438 ? 3.324 4.244 18.754 1.00 89.62 438 ASN A C 1
ATOM 3547 O O . ASN A 1 438 ? 3.901 5.278 19.083 1.00 89.62 438 ASN A O 1
ATOM 3551 N N . ARG A 1 439 ? 2.911 3.355 19.661 1.00 84.50 439 ARG A N 1
ATOM 3552 C CA . ARG A 1 439 ? 3.026 3.562 21.117 1.00 84.50 439 ARG A CA 1
ATOM 3553 C C . ARG A 1 439 ? 4.468 3.649 21.629 1.00 84.50 439 ARG A C 1
ATOM 3555 O O . ARG A 1 439 ? 4.676 4.147 22.729 1.00 84.50 439 ARG A O 1
ATOM 3562 N N . ASN A 1 440 ? 5.435 3.155 20.858 1.00 82.25 440 ASN A N 1
ATOM 3563 C CA . ASN A 1 440 ? 6.836 3.057 21.265 1.00 82.25 440 ASN A CA 1
ATOM 3564 C C . ASN A 1 440 ? 7.693 4.208 20.712 1.00 82.25 440 ASN A C 1
ATOM 3566 O O . ASN A 1 440 ? 8.911 4.194 20.884 1.00 82.25 440 ASN A O 1
ATOM 3570 N N . ASN A 1 441 ? 7.093 5.172 20.006 1.00 79.81 441 ASN A N 1
ATOM 3571 C CA . ASN A 1 441 ? 7.827 6.299 19.443 1.00 79.81 441 ASN A CA 1
ATOM 3572 C C . ASN A 1 441 ? 8.303 7.257 20.553 1.00 79.81 441 ASN A C 1
ATOM 3574 O O . ASN A 1 441 ? 7.589 7.499 21.525 1.00 79.81 441 ASN A O 1
ATOM 3578 N N . VAL A 1 442 ? 9.507 7.814 20.395 1.00 75.56 442 VAL A N 1
ATOM 3579 C CA . VAL A 1 442 ? 10.134 8.716 21.378 1.00 75.56 442 VAL A CA 1
ATOM 3580 C C . VAL A 1 442 ? 9.375 10.043 21.469 1.00 75.56 442 VAL A C 1
ATOM 3582 O O . VAL A 1 442 ? 9.247 10.609 22.551 1.00 75.56 442 VAL A O 1
ATOM 3585 N N . SER A 1 443 ? 8.843 10.530 20.345 1.00 86.12 443 SER A N 1
ATOM 3586 C CA . SER A 1 443 ? 8.040 11.752 20.276 1.00 86.12 443 SER A CA 1
ATOM 3587 C C . SER A 1 443 ? 6.561 11.429 20.046 1.00 86.12 443 SER A C 1
ATOM 3589 O O . SER A 1 443 ? 6.098 11.294 18.912 1.00 86.12 443 SER A O 1
ATOM 3591 N N . SER A 1 444 ? 5.792 11.358 21.135 1.00 85.31 444 SER A N 1
ATOM 3592 C CA . SER A 1 444 ? 4.339 11.136 21.079 1.00 85.31 444 SER A CA 1
ATOM 3593 C C . SER A 1 444 ? 3.614 12.196 20.247 1.00 85.31 444 SER A C 1
ATOM 3595 O O . SER A 1 444 ? 2.729 11.861 19.468 1.00 85.31 444 SER A O 1
ATOM 3597 N N . ASP A 1 445 ? 4.028 13.462 20.348 1.00 86.62 445 ASP A N 1
ATOM 3598 C CA . ASP A 1 445 ? 3.375 14.564 19.633 1.00 86.62 445 ASP A CA 1
ATOM 3599 C C . ASP A 1 445 ? 3.572 14.486 18.111 1.00 86.62 445 ASP A C 1
ATOM 3601 O O . ASP A 1 445 ? 2.665 14.819 17.351 1.00 86.62 445 ASP A O 1
ATOM 3605 N N . ALA A 1 446 ? 4.736 14.018 17.643 1.00 87.62 446 ALA A N 1
ATOM 3606 C CA . ALA A 1 446 ? 4.991 13.859 16.211 1.00 87.62 446 ALA A CA 1
ATOM 3607 C C . ALA A 1 446 ? 4.176 12.698 15.619 1.00 87.62 446 ALA A C 1
ATOM 3609 O O . ALA A 1 446 ? 3.660 12.801 14.504 1.00 87.62 446 ALA A O 1
ATOM 3610 N N . GLU A 1 447 ? 4.030 11.609 16.377 1.00 88.81 447 GLU A N 1
ATOM 3611 C CA . GLU A 1 447 ? 3.185 10.475 16.000 1.00 88.81 447 GLU A CA 1
ATOM 3612 C C . GLU A 1 447 ? 1.704 10.879 15.943 1.00 88.81 447 GLU A C 1
ATOM 3614 O O . GLU A 1 447 ? 1.010 10.602 14.962 1.00 88.81 447 GLU A O 1
ATOM 3619 N N . ASP A 1 448 ? 1.236 11.613 16.952 1.00 88.75 448 ASP A N 1
ATOM 3620 C CA . ASP A 1 448 ? -0.119 12.162 17.003 1.00 88.75 448 ASP A CA 1
ATOM 3621 C C . ASP A 1 448 ? -0.376 13.141 15.843 1.00 88.75 448 ASP A C 1
ATOM 3623 O O . ASP A 1 448 ? -1.424 13.089 15.199 1.00 88.75 448 ASP A O 1
ATOM 3627 N N . ALA A 1 449 ? 0.597 13.984 15.483 1.00 88.62 449 ALA A N 1
ATOM 3628 C CA . ALA A 1 449 ? 0.488 14.840 14.302 1.00 88.62 449 ALA A CA 1
ATOM 3629 C C . ALA A 1 449 ? 0.372 14.020 13.002 1.00 88.62 449 ALA A C 1
ATOM 3631 O O . ALA A 1 449 ? -0.457 14.331 12.144 1.00 88.62 449 ALA A O 1
ATOM 3632 N N . SER A 1 450 ? 1.159 12.949 12.855 1.00 89.00 450 SER A N 1
ATOM 3633 C CA . SER A 1 450 ? 1.107 12.053 11.690 1.00 89.00 450 SER A CA 1
ATOM 3634 C C . SER A 1 450 ? -0.254 11.359 11.555 1.00 89.00 450 SER A C 1
ATOM 3636 O O . SER A 1 450 ? -0.850 11.359 10.472 1.00 89.00 450 SER A O 1
ATOM 3638 N N . THR A 1 451 ? -0.795 10.821 12.652 1.00 89.50 451 THR A N 1
ATOM 3639 C CA . THR A 1 451 ? -2.113 10.164 12.658 1.00 89.50 451 THR A CA 1
ATOM 3640 C C . THR A 1 451 ? -3.249 11.144 12.352 1.00 89.50 451 THR A C 1
ATOM 3642 O O . THR A 1 451 ? -4.132 10.830 11.546 1.00 89.50 451 THR A O 1
ATOM 3645 N N . LEU A 1 452 ? -3.194 12.368 12.890 1.00 89.88 452 LEU A N 1
ATOM 3646 C CA . LEU A 1 452 ? -4.151 13.432 12.571 1.00 89.88 452 LEU A CA 1
ATOM 3647 C C . LEU A 1 452 ? -4.076 13.859 11.102 1.00 89.88 452 LEU A C 1
ATOM 3649 O O . LEU A 1 452 ? -5.116 14.036 10.468 1.00 89.88 452 LEU A O 1
ATOM 3653 N N . LEU A 1 453 ? -2.875 13.980 10.529 1.00 89.94 453 LEU A N 1
ATOM 3654 C CA . LEU A 1 453 ? -2.700 14.297 9.109 1.00 89.94 453 LEU A CA 1
ATOM 3655 C C . LEU A 1 453 ? -3.274 13.196 8.207 1.00 89.94 453 LEU A C 1
ATOM 3657 O O . LEU A 1 453 ? -3.917 13.501 7.198 1.00 89.94 453 LEU A O 1
ATOM 3661 N N . GLN A 1 454 ? -3.106 11.922 8.571 1.00 89.62 454 GLN A N 1
ATOM 3662 C CA . GLN A 1 454 ? -3.728 10.814 7.840 1.00 89.62 454 GLN A CA 1
ATOM 3663 C C . GLN A 1 454 ? -5.256 10.882 7.911 1.00 89.62 454 GLN A C 1
ATOM 3665 O O . GLN A 1 454 ? -5.919 10.778 6.876 1.00 89.62 454 GLN A O 1
ATOM 3670 N N . ALA A 1 455 ? -5.826 11.138 9.088 1.00 89.75 455 ALA A N 1
ATOM 3671 C CA . ALA A 1 455 ? -7.268 11.311 9.236 1.00 89.75 455 ALA A CA 1
ATOM 3672 C C . ALA A 1 455 ? -7.802 12.525 8.458 1.00 89.75 455 ALA A C 1
ATOM 3674 O O . ALA A 1 455 ? -8.839 12.430 7.800 1.00 89.75 455 ALA A O 1
ATOM 3675 N N . LEU A 1 456 ? -7.066 13.640 8.455 1.00 89.56 456 LEU A N 1
ATOM 3676 C CA . LEU A 1 456 ? -7.389 14.819 7.654 1.00 89.56 456 LEU A CA 1
ATOM 3677 C C . LEU A 1 456 ? -7.368 14.499 6.156 1.00 89.56 456 LEU A C 1
ATOM 3679 O O . LEU A 1 456 ? -8.224 14.973 5.415 1.00 89.56 456 LEU A O 1
ATOM 3683 N N . SER A 1 457 ? -6.440 13.653 5.702 1.00 90.12 457 SER A N 1
ATOM 3684 C CA . SER A 1 457 ? -6.378 13.221 4.302 1.00 90.12 457 SER A CA 1
ATOM 3685 C C . SER A 1 457 ? -7.628 12.437 3.870 1.00 90.12 457 SER A C 1
ATOM 3687 O O . SER A 1 457 ? -8.134 12.650 2.765 1.00 90.12 457 SER A O 1
ATOM 3689 N N . VAL A 1 458 ? -8.171 11.598 4.762 1.00 90.62 458 VAL A N 1
ATOM 3690 C CA . VAL A 1 458 ? -9.431 10.866 4.550 1.00 90.62 458 VAL A CA 1
ATOM 3691 C C . VAL A 1 458 ? -10.608 11.830 4.541 1.00 90.62 458 VAL A C 1
ATOM 3693 O O . VAL A 1 458 ? -11.454 11.753 3.653 1.00 90.62 458 VAL A O 1
ATOM 3696 N N . ARG A 1 459 ? -10.646 12.771 5.488 1.00 88.56 459 ARG A N 1
ATOM 3697 C CA . ARG A 1 459 ? -11.720 13.760 5.582 1.00 88.56 459 ARG A CA 1
ATOM 3698 C C . ARG A 1 459 ? -11.759 14.686 4.367 1.00 88.56 459 ARG A C 1
ATOM 3700 O O . ARG A 1 459 ? -12.817 14.856 3.783 1.00 88.56 459 ARG A O 1
ATOM 3707 N N . ASN A 1 460 ? -10.614 15.203 3.925 1.00 89.06 460 ASN A N 1
ATOM 3708 C CA . ASN A 1 460 ? -10.528 16.037 2.723 1.00 89.06 460 ASN A CA 1
ATOM 3709 C C . ASN A 1 460 ? -11.063 15.298 1.486 1.00 89.06 460 ASN A C 1
ATOM 3711 O O . ASN A 1 460 ? -11.746 15.886 0.649 1.00 89.06 460 ASN A O 1
ATOM 3715 N N . TYR A 1 461 ? -10.782 13.997 1.378 1.00 88.56 461 TYR A N 1
ATOM 3716 C CA . TYR A 1 461 ? -11.326 13.164 0.309 1.00 88.56 461 TYR A CA 1
ATOM 3717 C C . TYR A 1 461 ? -12.845 12.954 0.445 1.00 88.56 461 TYR A C 1
ATOM 3719 O O . TYR A 1 461 ? -13.584 13.108 -0.531 1.00 88.56 461 TYR A O 1
ATOM 3727 N N . ALA A 1 462 ? -13.320 12.659 1.654 1.00 87.44 462 ALA A N 1
ATOM 3728 C CA . ALA A 1 462 ? -14.738 12.511 1.969 1.00 87.44 462 ALA A CA 1
ATOM 3729 C C . ALA A 1 462 ? -15.531 13.795 1.643 1.00 87.44 462 ALA A C 1
ATOM 3731 O O . ALA A 1 462 ? -16.536 13.737 0.936 1.00 87.44 462 ALA A O 1
ATOM 3732 N N . ASP A 1 463 ? -15.011 14.960 2.039 1.00 87.38 463 ASP A N 1
ATOM 3733 C CA . ASP A 1 463 ? -15.601 16.274 1.766 1.00 87.38 463 ASP A CA 1
ATOM 3734 C C . ASP A 1 463 ? -15.623 16.584 0.256 1.00 87.38 463 ASP A C 1
ATOM 3736 O O . ASP A 1 463 ? -16.616 17.102 -0.252 1.00 87.38 463 ASP A O 1
ATOM 3740 N N . SER A 1 464 ? -14.580 16.197 -0.492 1.00 87.94 464 SER A N 1
ATOM 3741 C CA . SER A 1 464 ? -14.526 16.388 -1.953 1.00 87.94 464 SER A CA 1
ATOM 3742 C C . SER A 1 464 ? -15.520 15.521 -2.738 1.00 87.94 464 SER A C 1
ATOM 3744 O O . SER A 1 464 ? -15.977 15.916 -3.809 1.00 87.94 464 SER A O 1
ATOM 3746 N N . THR A 1 465 ? -15.867 14.344 -2.211 1.00 85.75 465 THR A N 1
ATOM 3747 C CA . THR A 1 465 ? -16.757 13.368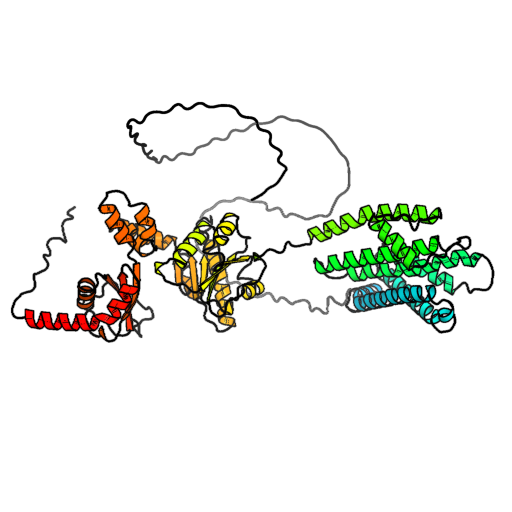 -2.865 1.00 85.75 465 THR A CA 1
ATOM 3748 C C . THR A 1 465 ? -18.183 13.399 -2.313 1.00 85.75 465 THR A C 1
ATOM 3750 O O . THR A 1 465 ? -19.072 12.746 -2.860 1.00 85.75 465 THR A O 1
ATOM 3753 N N . GLY A 1 466 ? -18.419 14.139 -1.225 1.00 82.25 466 GLY A N 1
ATOM 3754 C CA . GLY A 1 466 ? -19.696 14.186 -0.513 1.00 82.25 466 GLY A CA 1
ATOM 3755 C C . GLY A 1 466 ? -20.047 12.893 0.235 1.00 82.25 466 GLY A C 1
ATOM 3756 O O . GLY A 1 466 ? -21.180 12.747 0.700 1.00 82.25 466 GLY A O 1
ATOM 3757 N N . ARG A 1 467 ? -19.113 11.940 0.355 1.00 81.69 467 ARG A N 1
ATOM 3758 C CA . ARG A 1 467 ? -19.309 10.702 1.125 1.00 81.69 467 ARG A CA 1
ATOM 3759 C C . ARG A 1 467 ? -18.925 10.911 2.584 1.00 81.69 467 ARG A C 1
ATOM 3761 O O . ARG A 1 467 ? -18.091 11.744 2.910 1.00 81.69 467 ARG A O 1
ATOM 3768 N N . ARG A 1 468 ? -19.519 10.125 3.483 1.00 81.75 468 ARG A N 1
ATOM 3769 C CA . ARG A 1 468 ? -19.115 10.070 4.893 1.00 81.75 468 ARG A CA 1
ATOM 3770 C C . ARG A 1 468 ? -18.440 8.737 5.165 1.00 81.75 468 ARG A C 1
ATOM 3772 O O . ARG A 1 468 ? -19.102 7.707 5.124 1.00 81.75 468 ARG A O 1
ATOM 3779 N N . ILE A 1 469 ? -17.146 8.784 5.458 1.00 88.25 469 ILE A N 1
ATOM 3780 C CA . ILE A 1 469 ? -16.339 7.623 5.840 1.00 88.25 469 ILE A CA 1
ATOM 3781 C C . ILE A 1 469 ? -16.134 7.684 7.355 1.00 88.25 469 ILE A C 1
ATOM 3783 O O . ILE A 1 469 ? -15.821 8.750 7.890 1.00 88.25 469 ILE A O 1
ATOM 3787 N N . ARG A 1 470 ? -16.339 6.565 8.062 1.00 91.12 470 ARG A N 1
ATOM 3788 C CA . ARG A 1 470 ? -16.090 6.508 9.509 1.00 91.12 470 ARG A CA 1
ATOM 3789 C C . ARG A 1 470 ? -14.595 6.378 9.769 1.00 91.12 470 ARG A C 1
ATOM 3791 O O . ARG A 1 470 ? -13.981 5.411 9.328 1.00 91.12 470 ARG A O 1
ATOM 3798 N N . THR A 1 471 ? -14.028 7.314 10.519 1.00 91.31 471 THR A N 1
ATOM 3799 C CA . THR A 1 471 ? -12.595 7.304 10.847 1.00 91.31 471 THR A CA 1
ATOM 3800 C C . THR A 1 471 ? -12.409 7.091 12.345 1.00 91.31 471 THR A C 1
ATOM 3802 O O . THR A 1 471 ? -12.937 7.865 13.151 1.00 91.31 471 THR A O 1
ATOM 3805 N N . TYR A 1 472 ? -11.659 6.049 12.700 1.00 93.12 472 TYR A N 1
ATOM 3806 C CA . TYR A 1 472 ? -11.285 5.683 14.064 1.00 93.12 472 TYR A CA 1
ATOM 3807 C C . TYR A 1 472 ? -9.801 5.974 14.262 1.00 93.12 472 TYR A C 1
ATOM 3809 O O . TYR A 1 472 ? -8.966 5.409 13.555 1.00 93.12 472 TYR A O 1
ATOM 3817 N N . LEU A 1 473 ? -9.471 6.865 15.196 1.00 91.75 473 LEU A N 1
ATOM 3818 C CA . LEU A 1 473 ? -8.086 7.264 15.446 1.00 91.75 473 LEU A CA 1
ATOM 3819 C C . LEU A 1 473 ? -7.620 6.753 16.800 1.00 91.75 473 LEU A C 1
ATOM 3821 O O . LEU A 1 473 ? -8.300 6.935 17.813 1.00 91.75 473 LEU A O 1
ATOM 3825 N N . GLN A 1 474 ? -6.420 6.191 16.817 1.00 90.56 474 GLN A N 1
ATOM 3826 C CA . GLN A 1 474 ? -5.657 5.990 18.033 1.00 90.56 474 GLN A CA 1
ATOM 3827 C C . GLN A 1 474 ? -4.700 7.168 18.237 1.00 90.56 474 GLN A C 1
ATOM 3829 O O . GLN A 1 474 ? -3.912 7.473 17.352 1.00 90.56 474 GLN A O 1
ATOM 3834 N N . MET A 1 475 ? -4.767 7.789 19.412 1.00 88.62 475 MET A N 1
ATOM 3835 C CA . MET A 1 475 ? -3.902 8.888 19.848 1.00 88.62 475 MET A CA 1
ATOM 3836 C C . MET A 1 475 ? -3.130 8.464 21.103 1.00 88.62 475 MET A C 1
ATOM 3838 O O . MET A 1 475 ? -3.608 7.629 21.884 1.00 88.62 475 MET A O 1
ATOM 3842 N N . ILE A 1 476 ? -1.949 9.037 21.313 1.00 87.88 476 ILE A N 1
ATOM 3843 C CA . ILE A 1 476 ? -1.090 8.743 22.465 1.00 87.88 476 ILE A CA 1
ATOM 3844 C C . ILE A 1 476 ? -1.227 9.829 23.534 1.00 87.88 476 ILE A C 1
ATOM 3846 O O . ILE A 1 476 ? -1.366 9.494 24.711 1.00 87.88 476 ILE A O 1
ATOM 3850 N N . SER A 1 477 ? -1.199 11.104 23.143 1.00 83.12 477 SER A N 1
ATOM 3851 C CA . SER A 1 477 ? -1.284 12.267 24.029 1.00 83.12 477 SER A CA 1
ATOM 3852 C C . SER A 1 477 ? -2.672 12.917 23.998 1.00 83.12 477 SER A C 1
ATOM 3854 O O . SER A 1 477 ? -3.439 12.770 23.046 1.00 83.12 477 SER A O 1
ATOM 3856 N N . ASP A 1 478 ? -3.021 13.646 25.065 1.00 78.19 478 ASP A N 1
ATOM 3857 C CA . ASP A 1 478 ? -4.265 14.441 25.132 1.00 78.19 478 ASP A CA 1
ATOM 3858 C C . ASP A 1 478 ? -4.095 15.847 24.522 1.00 78.19 478 ASP A C 1
ATOM 3860 O O . ASP A 1 478 ? -5.080 16.558 24.342 1.00 78.19 478 ASP A O 1
ATOM 3864 N N . SER A 1 479 ? -2.864 16.240 24.160 1.00 73.88 479 SER A N 1
ATOM 3865 C CA . SER A 1 479 ? -2.516 17.580 23.653 1.00 73.88 479 SER A CA 1
ATOM 3866 C C . SER A 1 479 ? -3.319 17.995 22.416 1.00 73.88 479 SER A C 1
ATOM 3868 O O . SER A 1 479 ? -3.726 19.148 22.298 1.00 73.88 479 SER A O 1
ATOM 3870 N N . HIS A 1 480 ? -3.601 17.055 21.513 1.00 70.06 480 HIS A N 1
ATOM 3871 C CA . HIS A 1 480 ? -4.262 17.330 20.233 1.00 70.06 480 HIS A CA 1
ATOM 3872 C C . HIS A 1 480 ? -5.708 16.808 20.156 1.00 70.06 480 HIS A C 1
ATOM 3874 O O . HIS A 1 480 ? -6.278 16.690 19.068 1.00 70.06 480 HIS A O 1
ATOM 3880 N N . ASN A 1 481 ? -6.330 16.483 21.293 1.00 71.75 481 ASN A N 1
ATOM 3881 C CA . ASN A 1 481 ? -7.654 15.859 21.308 1.00 71.75 481 ASN A CA 1
ATOM 3882 C C . ASN A 1 481 ? -8.749 16.771 20.715 1.00 71.75 481 ASN A C 1
ATOM 3884 O O . ASN A 1 481 ? -9.603 16.313 19.955 1.00 71.75 481 ASN A O 1
ATOM 3888 N N . GLU A 1 482 ? -8.676 18.083 20.953 1.00 70.12 482 GLU A N 1
ATOM 3889 C CA . GLU A 1 482 ? -9.611 19.060 20.371 1.00 70.12 482 GLU A CA 1
ATOM 3890 C C . GLU A 1 482 ? -9.556 19.089 18.835 1.00 70.12 482 GLU A C 1
ATOM 3892 O O . GLU A 1 482 ? -10.588 19.156 18.162 1.00 70.12 482 GLU A O 1
ATOM 3897 N N . LEU A 1 483 ? -8.355 18.955 18.263 1.00 73.00 483 LEU A N 1
ATOM 3898 C CA . LEU A 1 483 ? -8.151 18.935 16.813 1.00 73.00 483 LEU A CA 1
ATOM 3899 C C . LEU A 1 483 ? -8.781 17.697 16.175 1.00 73.00 483 LEU A C 1
ATOM 3901 O O . LEU A 1 483 ? -9.270 17.766 15.050 1.00 73.00 483 LEU A O 1
ATOM 3905 N N . SER A 1 484 ? -8.838 16.581 16.901 1.00 68.81 484 SER A N 1
ATOM 3906 C CA . SER A 1 484 ? -9.473 15.361 16.407 1.00 68.81 484 SER A CA 1
ATOM 3907 C C . SER A 1 484 ? -10.982 15.533 16.176 1.00 68.81 484 SER A C 1
ATOM 3909 O O . SER A 1 484 ? -11.514 15.092 15.150 1.00 68.81 484 SER A O 1
ATOM 3911 N N . HIS A 1 485 ? -11.657 16.271 17.065 1.00 69.44 485 HIS A N 1
ATOM 3912 C CA . HIS A 1 485 ? -13.061 16.643 16.903 1.00 69.44 485 HIS A CA 1
ATOM 3913 C C . HIS A 1 485 ? -13.258 17.600 15.729 1.00 69.44 485 HIS A C 1
ATOM 3915 O O . HIS A 1 485 ? -14.208 17.440 14.961 1.00 69.44 485 HIS A O 1
ATOM 3921 N N . ILE A 1 486 ? -12.336 18.552 15.547 1.00 63.44 486 ILE A N 1
ATOM 3922 C CA . ILE A 1 486 ? -12.369 19.477 14.411 1.00 63.44 486 ILE A CA 1
ATOM 3923 C C . ILE A 1 486 ? -12.221 18.711 13.103 1.00 63.44 486 ILE A C 1
ATOM 3925 O O . ILE A 1 486 ? -12.973 19.011 12.182 1.00 63.44 486 ILE A O 1
ATOM 3929 N N . ILE A 1 487 ? -11.328 17.713 13.026 1.00 70.44 487 ILE A N 1
ATOM 3930 C CA . ILE A 1 487 ? -11.072 16.865 11.845 1.00 70.44 487 ILE A CA 1
ATOM 3931 C C . ILE A 1 487 ? -12.289 15.998 11.468 1.00 70.44 487 ILE A C 1
ATOM 3933 O O . ILE A 1 487 ? -12.372 15.522 10.339 1.00 70.44 487 ILE A O 1
ATOM 3937 N N . GLY A 1 488 ? -13.279 15.855 12.353 1.00 63.84 488 GLY A N 1
ATOM 3938 C CA . GLY A 1 488 ? -14.463 15.038 12.093 1.00 63.84 488 GLY A CA 1
ATOM 3939 C C . GLY A 1 488 ? -14.198 13.542 12.263 1.00 63.84 488 GLY A C 1
ATOM 3940 O O . GLY A 1 488 ? -14.900 12.722 11.669 1.00 63.84 488 GLY A O 1
ATOM 3941 N N . ALA A 1 489 ? -13.193 13.179 13.069 1.00 72.38 489 ALA A N 1
ATOM 3942 C CA . ALA A 1 489 ? -13.015 11.807 13.523 1.00 72.38 489 ALA A CA 1
ATOM 3943 C C . ALA A 1 489 ? -14.315 11.299 14.165 1.00 72.38 489 ALA A C 1
ATOM 3945 O O . ALA A 1 489 ? -14.916 11.982 14.994 1.00 72.38 489 ALA A O 1
ATOM 3946 N N . SER A 1 490 ? -14.755 10.097 13.784 1.00 74.19 490 SER A N 1
ATOM 3947 C CA . SER A 1 490 ? -15.974 9.507 14.354 1.00 74.19 490 SER A CA 1
ATOM 3948 C C . SER A 1 490 ? -15.756 9.110 15.809 1.00 74.19 490 SER A C 1
ATOM 3950 O O . SER A 1 490 ? -16.647 9.275 16.639 1.00 74.19 490 SER A O 1
ATOM 3952 N N . GLN A 1 491 ? -14.564 8.598 16.111 1.00 82.81 491 GLN A N 1
ATOM 3953 C CA . GLN A 1 491 ? -14.153 8.265 17.462 1.00 82.81 491 GLN A CA 1
ATOM 3954 C C . GLN A 1 491 ? -12.633 8.343 17.580 1.00 82.81 491 GLN A C 1
ATOM 3956 O O . GLN A 1 491 ? -11.905 7.865 16.706 1.00 82.81 491 GLN A O 1
ATOM 3961 N N . THR A 1 492 ? -12.165 8.925 18.678 1.00 85.88 492 THR A N 1
ATOM 3962 C CA . THR A 1 492 ? -10.751 8.996 19.037 1.00 85.88 492 THR A CA 1
ATOM 3963 C C . THR A 1 492 ? -10.520 8.270 20.349 1.00 85.88 492 THR A C 1
ATOM 3965 O O . THR A 1 492 ? -11.284 8.404 21.305 1.00 85.88 492 THR A O 1
ATOM 3968 N N . ILE A 1 493 ? -9.482 7.439 20.375 1.00 87.56 493 ILE A N 1
ATOM 3969 C CA . ILE A 1 493 ? -9.085 6.677 21.553 1.00 87.56 493 ILE A CA 1
ATOM 3970 C C . ILE A 1 493 ? -7.710 7.172 21.969 1.00 87.56 493 ILE A C 1
ATOM 3972 O O . ILE A 1 493 ? -6.720 6.910 21.290 1.00 87.56 493 ILE A O 1
ATOM 3976 N N . ASN A 1 494 ? -7.657 7.870 23.101 1.00 88.19 494 ASN A N 1
ATOM 3977 C CA . ASN A 1 494 ? -6.403 8.234 23.744 1.00 88.19 494 ASN A CA 1
ATOM 3978 C C . ASN A 1 494 ? -5.946 7.078 24.644 1.00 88.19 494 ASN A C 1
ATOM 3980 O O . ASN A 1 494 ? -6.548 6.811 25.688 1.00 88.19 494 ASN A O 1
ATOM 3984 N N . ALA A 1 495 ? -4.890 6.383 24.222 1.00 84.94 495 ALA A N 1
ATOM 3985 C CA . ALA A 1 495 ? -4.402 5.193 24.908 1.00 84.94 495 ALA A CA 1
ATOM 3986 C C . ALA A 1 495 ? -3.842 5.504 26.305 1.00 84.94 495 ALA A C 1
ATOM 3988 O O . ALA A 1 495 ? -4.101 4.748 27.243 1.00 84.94 495 ALA A O 1
ATOM 3989 N N . SER A 1 496 ? -3.107 6.610 26.461 1.00 86.06 496 SER A N 1
ATOM 3990 C CA . SER A 1 496 ? -2.500 6.988 27.745 1.00 86.06 496 SER A CA 1
ATOM 3991 C C . SER A 1 496 ? -3.566 7.378 28.759 1.00 86.06 496 SER A C 1
ATOM 3993 O O . SER A 1 496 ? -3.585 6.842 29.862 1.00 86.06 496 SER A O 1
ATOM 3995 N N . LYS A 1 497 ? -4.523 8.213 28.344 1.00 88.06 497 LYS A N 1
ATOM 3996 C CA . LYS A 1 497 ? -5.646 8.627 29.190 1.00 88.06 497 LYS A CA 1
ATOM 3997 C C . LYS A 1 497 ? -6.495 7.441 29.632 1.00 88.06 497 LYS A C 1
ATOM 3999 O O . LYS A 1 497 ? -6.781 7.295 30.812 1.00 88.06 497 LYS A O 1
ATOM 4004 N N . MET A 1 498 ? -6.843 6.551 28.701 1.00 88.56 498 MET A N 1
ATOM 4005 C CA . MET A 1 498 ? -7.637 5.364 29.018 1.00 88.56 498 MET A CA 1
ATOM 4006 C C . MET A 1 498 ? -6.903 4.428 29.987 1.00 88.56 498 MET A C 1
ATOM 4008 O O . MET A 1 498 ? -7.520 3.887 30.903 1.00 88.56 498 MET A O 1
ATOM 4012 N N . LYS A 1 499 ? -5.587 4.257 29.816 1.00 90.19 499 LYS A N 1
ATOM 4013 C CA . LYS A 1 499 ? -4.750 3.493 30.748 1.00 90.19 499 LYS A CA 1
ATOM 4014 C C . LYS A 1 499 ? -4.781 4.118 32.146 1.00 90.19 499 LYS A C 1
ATOM 4016 O O . LYS A 1 499 ? -5.048 3.405 33.111 1.00 90.19 499 LYS A O 1
ATOM 4021 N N . ASP A 1 500 ? -4.545 5.422 32.248 1.00 91.50 500 ASP A N 1
ATOM 4022 C CA . ASP A 1 500 ? -4.491 6.127 33.530 1.00 91.50 500 ASP A CA 1
ATOM 4023 C C . ASP A 1 500 ? -5.858 6.120 34.233 1.00 91.50 500 ASP A C 1
ATOM 4025 O O . ASP A 1 500 ? -5.930 5.841 35.430 1.00 91.50 500 ASP A O 1
ATOM 4029 N N . ASP A 1 501 ? -6.953 6.295 33.484 1.00 91.31 501 ASP A N 1
ATOM 4030 C CA . ASP A 1 501 ? -8.324 6.216 33.995 1.00 91.31 501 ASP A CA 1
ATOM 4031 C C . ASP A 1 501 ? -8.654 4.819 34.547 1.00 91.31 501 ASP A C 1
ATOM 4033 O O . ASP A 1 501 ? -9.216 4.695 35.639 1.00 91.31 501 ASP A O 1
ATOM 4037 N N . ILE A 1 502 ? -8.296 3.747 33.827 1.00 93.12 502 ILE A N 1
ATOM 4038 C CA . ILE A 1 502 ? -8.535 2.366 34.281 1.00 93.12 502 ILE A CA 1
ATOM 4039 C C . ILE A 1 502 ? -7.721 2.074 35.545 1.00 93.12 502 ILE A C 1
ATOM 4041 O O . ILE A 1 502 ? -8.264 1.533 36.512 1.00 93.12 502 ILE A O 1
ATOM 4045 N N . VAL A 1 503 ? -6.446 2.472 35.577 1.00 94.19 503 VAL A N 1
ATOM 4046 C CA . VAL A 1 503 ? -5.575 2.284 36.747 1.00 94.19 503 VAL A CA 1
ATOM 4047 C C . VAL A 1 503 ? -6.097 3.074 37.947 1.00 94.19 503 VAL A C 1
ATOM 4049 O O . VAL A 1 503 ? -6.197 2.520 39.043 1.00 94.19 503 VAL A O 1
ATOM 4052 N N . ALA A 1 504 ? -6.515 4.325 37.746 1.00 95.00 504 ALA A N 1
ATOM 4053 C CA . ALA A 1 504 ? -7.127 5.144 38.787 1.00 95.00 504 ALA A CA 1
ATOM 4054 C C . ALA A 1 504 ? -8.431 4.526 39.318 1.00 95.00 504 ALA A C 1
ATOM 4056 O O . ALA A 1 504 ? -8.719 4.603 40.509 1.00 95.00 504 ALA A O 1
ATOM 4057 N N . ARG A 1 505 ? -9.222 3.844 38.481 1.00 92.81 505 ARG A N 1
ATOM 4058 C CA . ARG A 1 505 ? -10.384 3.079 38.968 1.00 92.81 505 ARG A CA 1
ATOM 4059 C C . ARG A 1 505 ? -9.982 1.864 39.793 1.00 92.81 505 ARG A C 1
ATOM 4061 O O . ARG A 1 505 ? -10.654 1.575 40.783 1.00 92.81 505 ARG A O 1
ATOM 4068 N N . GLY A 1 506 ? -8.883 1.204 39.440 1.00 94.12 506 GLY A N 1
ATOM 4069 C CA . GLY A 1 506 ? -8.308 0.108 40.219 1.00 94.12 506 GLY A CA 1
ATOM 4070 C C . GLY A 1 506 ? -7.870 0.503 41.629 1.00 94.12 506 GLY A C 1
ATOM 4071 O O . GLY A 1 506 ? -7.954 -0.326 42.534 1.00 94.12 506 GLY A O 1
ATOM 4072 N N . THR A 1 507 ? -7.450 1.756 41.843 1.00 94.69 507 THR A N 1
ATOM 4073 C CA . THR A 1 507 ? -7.090 2.242 43.189 1.00 94.69 507 THR A CA 1
ATOM 4074 C C . THR A 1 507 ? -8.316 2.471 44.075 1.00 94.69 507 THR A C 1
ATOM 4076 O O . THR A 1 507 ? -8.242 2.268 45.285 1.00 94.69 507 THR A O 1
ATOM 4079 N N . VAL A 1 508 ? -9.457 2.846 43.484 1.00 95.06 508 VAL A N 1
ATOM 4080 C CA . VAL A 1 508 ? -10.728 3.041 44.205 1.00 95.06 508 VAL A CA 1
ATOM 4081 C C . VAL A 1 508 ? -11.421 1.707 44.486 1.00 95.06 508 VAL A C 1
ATOM 4083 O O . VAL A 1 508 ? -11.926 1.491 45.587 1.00 95.06 508 VAL A O 1
ATOM 4086 N N . CYS A 1 509 ? -11.462 0.815 43.496 1.00 95.25 509 CYS A N 1
ATOM 4087 C CA . CYS A 1 509 ? -12.114 -0.486 43.590 1.00 95.25 509 CYS A CA 1
ATOM 4088 C C . CYS A 1 509 ? -11.130 -1.593 43.171 1.00 95.25 509 CYS A C 1
ATOM 4090 O O . CYS A 1 509 ? -10.848 -1.745 41.976 1.00 95.25 509 CYS A O 1
ATOM 4092 N N . PRO A 1 510 ? -10.609 -2.384 44.131 1.00 94.81 510 PRO A N 1
ATOM 4093 C CA . PRO A 1 510 ? -9.723 -3.501 43.828 1.00 94.81 510 PRO A CA 1
ATOM 4094 C C . PRO A 1 510 ? -10.371 -4.472 42.836 1.00 94.81 510 PRO A C 1
ATOM 4096 O O . PRO A 1 510 ? -11.514 -4.884 43.012 1.00 94.81 510 PRO A O 1
ATOM 4099 N N . GLY A 1 511 ? -9.638 -4.832 41.782 1.00 92.19 511 GLY A N 1
ATOM 4100 C CA . GLY A 1 511 ? -10.133 -5.711 40.717 1.00 92.19 511 GLY A CA 1
ATOM 4101 C C . GLY A 1 511 ? -10.896 -5.007 39.587 1.00 92.19 511 GLY A C 1
ATOM 4102 O O . GLY A 1 511 ? -11.155 -5.642 38.566 1.00 92.19 511 GLY A O 1
ATOM 4103 N N . ALA A 1 512 ? -11.183 -3.701 39.691 1.00 93.00 512 ALA A N 1
ATOM 4104 C CA . ALA A 1 512 ? -11.866 -2.959 38.626 1.00 93.00 512 ALA A CA 1
ATOM 4105 C C . ALA A 1 512 ? -11.092 -2.966 37.297 1.00 93.00 512 ALA A C 1
ATOM 4107 O O . ALA A 1 512 ? -11.712 -3.088 36.243 1.00 93.00 512 ALA A O 1
ATOM 4108 N N . CYS A 1 513 ? -9.753 -2.907 37.330 1.00 94.12 513 CYS A N 1
ATOM 4109 C CA . CYS A 1 513 ? -8.932 -3.001 36.118 1.00 94.12 513 CYS A CA 1
ATOM 4110 C C . CYS A 1 513 ? -9.193 -4.306 35.362 1.00 94.12 513 CYS A C 1
ATOM 4112 O O . CYS A 1 513 ? -9.477 -4.278 34.169 1.00 94.12 513 CYS A O 1
ATOM 4114 N N . ALA A 1 514 ? -9.133 -5.441 36.066 1.00 92.38 514 ALA A N 1
ATOM 4115 C CA . ALA A 1 514 ? -9.356 -6.754 35.470 1.00 92.38 514 ALA A CA 1
ATOM 4116 C C . ALA A 1 514 ? -10.785 -6.877 34.927 1.00 92.38 514 ALA A C 1
ATOM 4118 O O . ALA A 1 514 ? -10.973 -7.327 33.802 1.00 92.38 514 ALA A O 1
ATOM 4119 N N . LEU A 1 515 ? -11.785 -6.408 35.683 1.00 92.00 515 LEU A N 1
ATOM 4120 C CA . LEU A 1 515 ? -13.179 -6.408 35.238 1.00 92.00 515 LEU A CA 1
ATOM 4121 C C . LEU A 1 515 ? -13.368 -5.612 33.937 1.00 92.00 515 LEU A C 1
ATOM 4123 O O . LEU A 1 515 ? -13.975 -6.117 32.999 1.00 92.00 515 LEU A O 1
ATOM 4127 N N . ILE A 1 516 ? -12.847 -4.383 33.870 1.00 92.19 516 ILE A N 1
ATOM 4128 C CA . ILE A 1 516 ? -13.006 -3.512 32.697 1.00 92.19 516 ILE A CA 1
ATOM 4129 C C . ILE A 1 516 ? -12.268 -4.092 31.486 1.00 92.19 516 ILE A C 1
ATOM 4131 O O . ILE A 1 516 ? -12.841 -4.148 30.401 1.00 92.19 516 ILE A O 1
ATOM 4135 N N . LEU A 1 517 ? -11.028 -4.557 31.661 1.00 91.50 517 LEU A N 1
ATOM 4136 C CA . LEU A 1 517 ? -10.241 -5.138 30.571 1.00 91.50 517 LEU A CA 1
ATOM 4137 C C . LEU A 1 517 ? -10.897 -6.407 30.011 1.00 91.50 517 LEU A C 1
ATOM 4139 O O . LEU A 1 517 ? -11.011 -6.537 28.794 1.00 91.50 517 LEU A O 1
ATOM 4143 N N . ASN A 1 518 ? -11.419 -7.278 30.879 1.00 91.25 518 ASN A N 1
ATOM 4144 C CA . ASN A 1 518 ? -12.124 -8.493 30.465 1.00 91.25 518 ASN A CA 1
ATOM 4145 C C . ASN A 1 518 ? -13.453 -8.207 29.745 1.00 91.25 518 ASN A C 1
ATOM 4147 O O . ASN A 1 518 ? -13.887 -9.022 28.945 1.00 91.25 518 ASN A O 1
ATOM 4151 N N . LEU A 1 519 ? -14.107 -7.068 30.009 1.00 89.81 519 LEU A N 1
ATOM 4152 C CA . LEU A 1 519 ? -15.328 -6.664 29.295 1.00 89.81 519 LEU A CA 1
ATOM 4153 C C . LEU A 1 519 ? -15.043 -6.048 27.916 1.00 89.81 519 LEU A C 1
ATOM 4155 O O . LEU A 1 519 ? -15.930 -6.038 27.060 1.00 89.81 519 LEU A O 1
ATOM 4159 N N . ILE A 1 520 ? -13.842 -5.492 27.722 1.00 87.56 520 ILE A N 1
ATOM 4160 C CA . ILE A 1 520 ? -13.408 -4.881 26.458 1.00 87.56 520 ILE A CA 1
ATOM 4161 C C . ILE A 1 520 ? -12.828 -5.940 25.519 1.00 87.56 520 ILE A C 1
ATOM 4163 O O . ILE A 1 520 ? -13.104 -5.902 24.322 1.00 87.56 520 ILE A O 1
ATOM 4167 N N . GLN A 1 521 ? -12.027 -6.864 26.053 1.00 86.12 521 GLN A N 1
ATOM 4168 C CA . GLN A 1 521 ? -11.366 -7.903 25.275 1.00 86.12 521 GLN A CA 1
ATOM 4169 C C . GLN A 1 521 ? -12.287 -9.102 25.052 1.00 86.12 521 GLN A C 1
ATOM 4171 O O . GLN A 1 521 ? -12.894 -9.622 25.987 1.00 86.12 521 GLN A O 1
ATOM 4176 N N . SER A 1 522 ? -12.345 -9.600 23.819 1.00 84.56 522 SER A N 1
ATOM 4177 C CA . SER A 1 522 ? -13.054 -10.841 23.542 1.00 84.56 522 SER A CA 1
ATOM 4178 C C . SER A 1 522 ? -12.214 -12.060 23.923 1.00 84.56 522 SER A C 1
ATOM 4180 O O . SER A 1 522 ? -11.138 -12.288 23.372 1.00 84.56 522 SER A O 1
ATOM 4182 N N . ALA A 1 523 ? -12.718 -12.865 24.861 1.00 78.94 523 ALA A N 1
ATOM 4183 C CA . ALA A 1 523 ? -12.112 -14.135 25.247 1.00 78.94 523 ALA A CA 1
ATOM 4184 C C . ALA A 1 523 ? -12.857 -15.325 24.619 1.00 78.94 523 ALA A C 1
ATOM 4186 O O . ALA A 1 523 ? -14.082 -15.428 24.707 1.00 78.94 523 ALA A O 1
ATOM 4187 N N . ASP A 1 524 ? -12.107 -16.266 24.038 1.00 73.31 524 ASP A N 1
ATOM 4188 C CA . ASP A 1 524 ? -12.650 -17.541 23.567 1.00 73.31 524 ASP A CA 1
ATOM 4189 C C . ASP A 1 524 ? -12.664 -18.569 24.706 1.00 73.31 524 ASP A C 1
ATOM 4191 O O . ASP A 1 524 ? -11.639 -19.164 25.058 1.00 73.31 524 ASP A O 1
ATOM 4195 N N . GLU A 1 525 ? -13.849 -18.804 25.265 1.00 70.44 525 GLU A N 1
ATOM 4196 C CA . GLU A 1 525 ? -14.074 -19.762 26.347 1.00 70.44 525 GLU A CA 1
ATOM 4197 C C . GLU A 1 525 ? -13.525 -21.163 26.013 1.00 70.44 525 GLU A C 1
ATOM 4199 O O . GLU A 1 525 ? -12.971 -21.837 26.883 1.00 70.44 525 GLU A O 1
ATOM 4204 N N . MET A 1 526 ? -13.601 -21.599 24.748 1.00 69.25 526 MET A N 1
ATOM 4205 C CA . MET A 1 526 ? -13.140 -22.927 24.323 1.00 69.25 526 MET A CA 1
ATOM 4206 C C . MET A 1 526 ? -11.619 -23.048 24.344 1.00 69.25 526 MET A C 1
ATOM 4208 O O . MET A 1 526 ? -11.079 -24.113 24.661 1.00 69.25 526 MET A O 1
ATOM 4212 N N . LYS A 1 527 ? -10.915 -21.957 24.029 1.00 71.81 527 LYS A N 1
ATOM 4213 C CA . LYS A 1 527 ? -9.455 -21.900 24.106 1.00 71.81 527 LYS A CA 1
ATOM 4214 C C . LYS A 1 527 ? -9.002 -21.993 25.559 1.00 71.81 527 LYS A C 1
ATOM 4216 O O . LYS A 1 527 ? -8.125 -22.798 25.860 1.00 71.81 527 LYS A O 1
ATOM 4221 N N . TYR A 1 528 ? -9.631 -21.237 26.459 1.00 71.50 528 TYR A N 1
ATOM 4222 C CA . TYR A 1 528 ? -9.252 -21.211 27.874 1.00 71.50 528 TYR A CA 1
ATOM 4223 C C . TYR A 1 528 ? -9.661 -22.474 28.634 1.00 71.50 528 TYR A C 1
ATOM 4225 O O . TYR A 1 528 ? -8.881 -22.948 29.454 1.00 71.50 528 TYR A O 1
ATOM 4233 N N . LYS A 1 529 ? -10.791 -23.110 28.298 1.00 69.12 529 LYS A N 1
ATOM 4234 C CA . LYS A 1 529 ? -11.190 -24.402 28.890 1.00 69.12 529 LYS A CA 1
ATOM 4235 C C . LYS A 1 529 ? -10.126 -25.495 28.751 1.00 69.12 529 LYS A C 1
ATOM 4237 O O . LYS A 1 529 ? -10.010 -26.330 29.641 1.00 69.12 529 LYS A O 1
ATOM 4242 N N . LYS A 1 530 ? -9.305 -25.468 27.692 1.00 69.75 530 LYS A N 1
ATOM 4243 C CA . LYS A 1 530 ? -8.178 -26.406 27.520 1.00 69.75 530 LYS A CA 1
ATOM 4244 C C . LYS A 1 530 ? -7.061 -26.200 28.547 1.00 69.75 530 LYS A C 1
ATOM 4246 O O . LYS A 1 530 ? -6.439 -27.170 28.958 1.00 69.75 530 LYS A O 1
ATOM 4251 N N . TYR A 1 531 ? -6.819 -24.957 28.962 1.00 64.88 531 TYR A N 1
ATOM 4252 C CA . TYR A 1 531 ? -5.799 -24.603 29.958 1.00 64.88 531 TYR A CA 1
ATOM 4253 C C . TYR A 1 531 ? -6.322 -24.696 31.399 1.00 64.88 531 TYR A C 1
ATOM 4255 O O . TYR A 1 531 ? -5.539 -24.799 32.336 1.00 64.88 531 TYR A O 1
ATOM 4263 N N . VAL A 1 532 ? -7.646 -24.690 31.572 1.00 61.97 532 VAL A N 1
ATOM 4264 C CA . VAL A 1 532 ? -8.350 -24.698 32.868 1.00 61.97 532 VAL A CA 1
ATOM 4265 C C . VAL A 1 532 ? -8.738 -26.125 33.284 1.00 61.97 532 VAL A C 1
ATOM 4267 O O . VAL A 1 532 ? -9.502 -26.322 34.218 1.00 61.97 532 VAL A O 1
ATOM 4270 N N . ALA A 1 533 ? -8.164 -27.155 32.652 1.00 60.12 533 ALA A N 1
ATOM 4271 C CA . ALA A 1 533 ? -8.347 -28.560 33.036 1.00 60.12 533 ALA A CA 1
ATOM 4272 C C . ALA A 1 533 ? -7.788 -28.915 34.441 1.00 60.12 533 ALA A C 1
ATOM 4274 O O . ALA A 1 533 ? -7.750 -30.087 34.811 1.00 60.12 533 ALA A O 1
ATOM 4275 N N . GLY A 1 534 ? -7.345 -27.921 35.220 1.00 66.31 534 GLY A N 1
ATOM 4276 C CA . GLY A 1 534 ? -7.009 -28.051 36.636 1.00 66.31 534 GLY A CA 1
ATOM 4277 C C . GLY A 1 534 ? -8.234 -27.934 37.569 1.00 66.31 534 GLY A C 1
ATOM 4278 O O . GLY A 1 534 ? -9.302 -27.483 37.157 1.00 66.31 534 GLY A O 1
ATOM 4279 N N . PRO A 1 535 ? -8.099 -28.317 38.853 1.00 57.69 535 PRO A N 1
ATOM 4280 C CA . PRO A 1 535 ? -9.222 -28.499 39.782 1.00 57.69 535 PRO A CA 1
ATOM 4281 C C . PRO A 1 535 ? -9.703 -27.217 40.492 1.00 57.69 535 PRO A C 1
ATOM 4283 O O . PRO A 1 535 ? -10.560 -27.288 41.372 1.00 57.69 535 PRO A O 1
ATOM 4286 N N . SER A 1 536 ? -9.151 -26.039 40.187 1.00 77.38 536 SER A N 1
ATOM 4287 C CA . SER A 1 536 ? -9.454 -24.815 40.933 1.00 77.38 536 SER A CA 1
ATOM 4288 C C . SER A 1 536 ? -10.779 -24.175 40.502 1.00 77.38 536 SER A C 1
ATOM 4290 O O . SER A 1 536 ? -10.871 -23.513 39.468 1.00 77.38 536 SER A O 1
ATOM 4292 N N . GLN A 1 537 ? -11.798 -24.303 41.356 1.00 83.81 537 GLN A N 1
ATOM 4293 C CA . GLN A 1 537 ? -13.134 -23.723 41.160 1.00 83.81 537 GLN A CA 1
ATOM 4294 C C . GLN A 1 537 ? -13.102 -22.218 40.824 1.00 83.81 537 GLN A C 1
ATOM 4296 O O . GLN A 1 537 ? -13.794 -21.775 39.910 1.00 83.81 537 GLN A O 1
ATOM 4301 N N . TRP A 1 538 ? -12.230 -21.440 41.478 1.00 86.94 538 TRP A N 1
ATOM 4302 C CA . TRP A 1 538 ? -12.107 -19.996 41.229 1.00 86.94 538 TRP A CA 1
ATOM 4303 C C . TRP A 1 538 ? -11.716 -19.663 39.781 1.00 86.94 538 TRP A C 1
ATOM 4305 O O . TRP A 1 538 ? -12.120 -18.632 39.246 1.00 86.94 538 TRP A O 1
ATOM 4315 N N . MET A 1 539 ? -10.934 -20.528 39.126 1.00 84.56 539 MET A N 1
ATOM 4316 C CA . MET A 1 539 ? -10.466 -20.292 37.761 1.00 84.56 539 MET A CA 1
ATOM 4317 C C . MET A 1 539 ? -11.581 -20.559 36.747 1.00 84.56 539 MET A C 1
ATOM 4319 O O . MET A 1 539 ? -11.699 -19.834 35.762 1.00 84.56 539 MET A O 1
ATOM 4323 N N . GLN A 1 540 ? -12.435 -21.548 37.016 1.00 82.44 540 GLN A N 1
ATOM 4324 C CA . GLN A 1 540 ? -13.630 -21.810 36.211 1.00 82.44 540 GLN A CA 1
ATOM 4325 C C . GLN A 1 540 ? -14.614 -20.638 36.297 1.00 82.44 540 GLN A C 1
ATOM 4327 O O . GLN A 1 540 ? -15.104 -20.172 35.269 1.00 82.44 540 GLN A O 1
ATOM 4332 N N . GLU A 1 541 ? -14.841 -20.109 37.502 1.00 86.56 541 GLU A N 1
ATOM 4333 C CA . GLU A 1 541 ? -15.683 -18.928 37.720 1.00 86.56 541 GLU A CA 1
ATOM 4334 C C . GLU A 1 541 ? -15.104 -17.682 37.028 1.00 86.56 541 GLU A C 1
ATOM 4336 O O . GLU A 1 541 ? -15.831 -16.950 36.354 1.00 86.56 541 GLU A O 1
ATOM 4341 N N . TYR A 1 542 ? -13.784 -17.475 37.111 1.00 88.06 542 TYR A N 1
ATOM 4342 C CA . TYR A 1 542 ? -13.102 -16.367 36.440 1.00 88.06 542 TYR A CA 1
ATOM 4343 C C . TYR A 1 542 ? -13.218 -16.448 34.910 1.00 88.06 542 TYR A C 1
ATOM 4345 O O . TYR A 1 542 ? -13.536 -15.453 34.261 1.00 88.06 542 TYR A O 1
ATOM 4353 N N . VAL A 1 543 ? -13.029 -17.634 34.325 1.00 85.06 543 VAL A N 1
ATOM 4354 C CA . VAL A 1 543 ? -13.180 -17.864 32.876 1.00 85.06 543 VAL A CA 1
ATOM 4355 C C . VAL A 1 543 ? -14.629 -17.683 32.434 1.00 85.06 543 VAL A C 1
ATOM 4357 O O . VAL A 1 543 ? -14.878 -17.069 31.397 1.00 85.06 543 VAL A O 1
ATOM 4360 N N . GLY A 1 544 ? -15.589 -18.122 33.254 1.00 83.69 544 GLY A N 1
ATOM 4361 C CA . GLY A 1 544 ? -17.004 -17.824 33.049 1.00 83.69 544 GLY A CA 1
ATOM 4362 C C . GLY A 1 544 ? -17.274 -16.316 33.023 1.00 83.69 544 GLY A C 1
ATOM 4363 O O . GLY A 1 544 ? -17.985 -15.832 32.144 1.00 83.69 544 GLY A O 1
ATOM 4364 N N . GLY A 1 545 ? -16.651 -15.551 33.923 1.00 87.25 545 GLY A N 1
ATOM 4365 C CA . GLY A 1 545 ? -16.707 -14.087 33.926 1.00 87.25 545 GLY A CA 1
ATOM 4366 C C . GLY A 1 545 ? -16.084 -13.446 32.680 1.00 87.25 545 GLY A C 1
ATOM 4367 O O . GLY A 1 545 ? -16.692 -12.549 32.102 1.00 87.25 545 GLY A O 1
ATOM 4368 N N . MET A 1 546 ? -14.921 -13.935 32.233 1.00 85.50 546 MET A N 1
ATOM 4369 C CA . MET A 1 546 ? -14.217 -13.443 31.035 1.00 85.50 546 MET A CA 1
ATOM 4370 C C . MET A 1 546 ? -15.002 -13.643 29.734 1.00 85.50 546 MET A C 1
ATOM 4372 O O . MET A 1 546 ? -14.802 -12.903 28.779 1.00 85.50 546 MET A O 1
ATOM 4376 N N . SER A 1 547 ? -15.906 -14.623 29.682 1.00 83.69 547 SER A N 1
ATOM 4377 C CA . SER A 1 547 ? -16.757 -14.850 28.504 1.00 83.69 547 SER A CA 1
ATOM 4378 C C . SER A 1 547 ? -17.835 -13.772 28.303 1.00 83.69 547 SER A C 1
ATOM 4380 O O . SER A 1 547 ? -18.450 -13.697 27.238 1.00 83.69 547 SER A O 1
ATOM 4382 N N . ARG A 1 548 ? -18.100 -12.940 29.320 1.00 87.75 548 ARG A N 1
ATOM 4383 C CA . ARG A 1 548 ? -19.159 -11.927 29.276 1.00 87.75 548 ARG A CA 1
ATOM 4384 C C . ARG A 1 548 ? -18.677 -10.660 28.576 1.00 87.75 548 ARG A C 1
ATOM 4386 O O . ARG A 1 548 ? -17.595 -10.162 28.852 1.00 87.75 548 ARG A O 1
ATOM 4393 N N . GLN A 1 549 ? -19.526 -10.097 27.722 1.00 87.19 549 GLN A N 1
ATOM 4394 C CA . GLN A 1 549 ? -19.226 -8.917 26.909 1.00 87.19 549 GLN A CA 1
ATOM 4395 C C . GLN A 1 549 ? -20.348 -7.884 26.989 1.00 87.19 549 GLN A C 1
ATOM 4397 O O . GLN A 1 549 ? -21.482 -8.207 27.354 1.00 87.19 549 GLN A O 1
ATOM 4402 N N . ILE A 1 550 ? -20.030 -6.643 26.614 1.00 90.25 550 ILE A N 1
ATOM 4403 C CA . ILE A 1 550 ? -21.010 -5.561 26.503 1.00 90.25 550 ILE A CA 1
ATOM 4404 C C . ILE A 1 550 ? -21.685 -5.616 25.129 1.00 90.25 550 ILE A C 1
ATOM 4406 O O . ILE A 1 550 ? -21.031 -5.517 24.091 1.00 90.25 550 ILE A O 1
ATOM 4410 N N . TYR A 1 551 ? -23.009 -5.709 25.134 1.00 88.50 551 TYR A N 1
ATOM 4411 C CA . TYR A 1 551 ? -23.862 -5.647 23.955 1.00 88.50 551 TYR A CA 1
ATOM 4412 C C . TYR A 1 551 ? -24.757 -4.414 24.017 1.00 88.50 551 TYR A C 1
ATOM 4414 O O . TYR A 1 551 ? -25.296 -4.075 25.070 1.00 88.50 551 TYR A O 1
ATOM 4422 N N . ALA A 1 552 ? -24.938 -3.756 22.876 1.00 89.75 552 ALA A N 1
ATOM 4423 C CA . ALA A 1 552 ? -25.903 -2.677 22.721 1.00 89.75 552 ALA A CA 1
ATOM 4424 C C . ALA A 1 552 ? -27.177 -3.213 22.057 1.00 89.75 552 ALA A C 1
ATOM 4426 O O . ALA A 1 552 ? -27.106 -3.938 21.063 1.00 89.75 552 ALA A O 1
ATOM 4427 N N . MET A 1 553 ? -28.338 -2.842 22.589 1.00 90.06 553 MET A N 1
ATOM 4428 C CA . MET A 1 553 ? -29.648 -3.212 22.055 1.00 90.06 553 MET A CA 1
ATOM 4429 C C . MET A 1 553 ? -30.572 -2.001 22.095 1.00 90.06 553 MET A C 1
ATOM 4431 O O . MET A 1 553 ? -30.632 -1.292 23.094 1.00 90.06 553 MET A O 1
ATOM 4435 N N . MET A 1 554 ? -31.324 -1.784 21.020 1.00 90.56 554 MET A N 1
ATOM 4436 C CA . MET A 1 554 ? -32.401 -0.799 21.008 1.00 90.56 554 MET A CA 1
ATOM 4437 C C . MET A 1 554 ? -33.650 -1.379 21.678 1.00 90.56 554 MET A C 1
ATOM 4439 O O . MET A 1 554 ? -34.086 -2.476 21.325 1.00 90.56 554 MET A O 1
ATOM 4443 N N . PHE A 1 555 ? -34.222 -0.649 22.631 1.00 90.38 555 PHE A N 1
ATOM 4444 C CA . PHE A 1 555 ? -35.451 -1.048 23.305 1.00 90.38 555 PHE A CA 1
ATOM 4445 C C . PHE A 1 555 ? -36.647 -0.974 22.350 1.00 90.38 555 PHE A C 1
ATOM 4447 O O . PHE A 1 555 ? -36.851 0.034 21.670 1.00 90.38 555 PHE A O 1
ATOM 4454 N N . SER A 1 556 ? -37.443 -2.045 22.315 1.00 89.19 556 SER A N 1
ATOM 4455 C CA . SER A 1 556 ? -38.726 -2.081 21.607 1.00 89.19 556 SER A CA 1
ATOM 4456 C C . SER A 1 556 ? -39.835 -1.422 22.431 1.00 89.19 556 SER A C 1
ATOM 4458 O O . SER A 1 556 ? -39.684 -1.193 23.633 1.00 89.19 556 SER A O 1
ATOM 4460 N N . SER A 1 557 ? -40.998 -1.217 21.813 1.00 88.38 557 SER A N 1
ATOM 4461 C CA . SER A 1 557 ? -42.224 -0.755 22.479 1.00 88.38 557 SER A CA 1
ATOM 4462 C C . SER A 1 557 ? -42.637 -1.584 23.707 1.00 88.38 557 SER A C 1
ATOM 4464 O O . SER A 1 557 ? -43.368 -1.102 24.563 1.00 88.38 557 SER A O 1
ATOM 4466 N N . SER A 1 558 ? -42.140 -2.820 23.856 1.00 88.19 558 SER A N 1
ATOM 4467 C CA . SER A 1 558 ? -42.407 -3.668 25.031 1.00 88.19 558 SER A CA 1
ATOM 4468 C C . SER A 1 558 ? -41.768 -3.159 26.329 1.00 88.19 558 SER A C 1
ATOM 4470 O O . SER A 1 558 ? -42.146 -3.599 27.414 1.00 88.19 558 SER A O 1
ATOM 4472 N N . PHE A 1 559 ? -40.780 -2.271 26.230 1.00 88.75 559 PHE A N 1
ATOM 4473 C CA . PHE A 1 559 ? -40.069 -1.694 27.372 1.00 88.75 559 PHE A CA 1
ATOM 4474 C C . PHE A 1 559 ? -40.565 -0.292 27.731 1.00 88.75 559 PHE A C 1
ATOM 4476 O O . PHE A 1 559 ? -40.138 0.252 28.751 1.00 88.75 559 PHE A O 1
ATOM 4483 N N . ASP A 1 560 ? -41.445 0.279 26.908 1.00 90.31 560 ASP A N 1
ATOM 4484 C CA . ASP A 1 560 ? -41.855 1.671 27.008 1.00 90.31 560 ASP A CA 1
ATOM 4485 C C . ASP A 1 560 ? -42.580 1.956 28.331 1.00 90.31 560 ASP A C 1
ATOM 4487 O O . ASP A 1 560 ? -43.453 1.209 28.779 1.00 90.31 560 ASP A O 1
ATOM 4491 N N . GLY A 1 561 ? -42.160 3.022 29.011 1.00 87.50 561 GLY A N 1
ATOM 4492 C CA . GLY A 1 561 ? -42.718 3.452 30.293 1.00 87.50 561 GLY A CA 1
ATOM 4493 C C . GLY A 1 561 ? -42.296 2.618 31.510 1.00 87.50 561 GLY A C 1
ATOM 4494 O O . GLY A 1 561 ? -42.579 3.017 32.642 1.00 87.50 561 GLY A O 1
ATOM 4495 N N . HIS A 1 562 ? -41.588 1.497 31.339 1.00 91.38 562 HIS A N 1
ATOM 4496 C CA . HIS A 1 562 ? -41.088 0.712 32.471 1.00 91.38 562 HIS A CA 1
ATOM 4497 C C . HIS A 1 562 ? -39.887 1.398 33.140 1.00 91.38 562 HIS A C 1
ATOM 4499 O O . HIS A 1 562 ? -38.977 1.889 32.473 1.00 91.38 562 HIS A O 1
ATOM 4505 N N . LEU A 1 563 ? -39.849 1.405 34.477 1.00 92.94 563 LEU A N 1
ATOM 4506 C CA . LEU A 1 563 ? -38.723 1.961 35.233 1.00 92.94 563 LEU A CA 1
ATOM 4507 C C . LEU A 1 563 ? -37.461 1.115 35.049 1.00 92.94 563 LEU A C 1
ATOM 4509 O O . LEU A 1 563 ? -37.522 -0.116 35.091 1.00 92.94 563 LEU A O 1
ATOM 4513 N N . TYR A 1 564 ? -36.305 1.779 34.953 1.00 93.62 564 TYR A N 1
ATOM 4514 C CA . TYR A 1 564 ? -35.002 1.128 34.780 1.00 93.62 564 TYR A CA 1
ATOM 4515 C C . TYR A 1 564 ? -34.772 -0.044 35.745 1.00 93.62 564 TYR A C 1
ATOM 4517 O O . TYR A 1 564 ? -34.388 -1.128 35.322 1.00 93.62 564 TYR A O 1
ATOM 4525 N N . GLN A 1 565 ? -35.045 0.153 37.037 1.00 93.81 565 GLN A N 1
ATOM 4526 C CA . GLN A 1 565 ? -34.841 -0.870 38.068 1.00 93.81 565 GLN A CA 1
ATOM 4527 C C . GLN A 1 565 ? -35.720 -2.111 37.892 1.00 93.81 565 GLN A C 1
ATOM 4529 O O . GLN A 1 565 ? -35.262 -3.224 38.141 1.00 93.81 565 GLN A O 1
ATOM 4534 N N . ASP A 1 566 ? -36.965 -1.935 37.446 1.00 91.31 566 ASP A N 1
ATOM 4535 C CA . ASP A 1 566 ? -37.873 -3.054 37.210 1.00 91.31 566 ASP A CA 1
ATOM 4536 C C . ASP A 1 566 ? -37.425 -3.843 35.980 1.00 91.31 566 ASP A C 1
ATOM 4538 O O . ASP A 1 566 ? -37.435 -5.073 36.005 1.00 91.31 566 ASP A O 1
ATOM 4542 N N . VAL A 1 567 ? -36.970 -3.147 34.933 1.00 91.94 567 VAL A N 1
ATOM 4543 C CA . VAL A 1 567 ? -36.403 -3.787 33.739 1.00 91.94 567 VAL A CA 1
ATOM 4544 C C . VAL A 1 567 ? -35.113 -4.525 34.083 1.00 91.94 567 VAL A C 1
ATOM 4546 O O . VAL A 1 567 ? -34.998 -5.706 33.769 1.00 91.94 567 VAL A O 1
ATOM 4549 N N . ALA A 1 568 ? -34.177 -3.874 34.775 1.00 93.31 568 ALA A N 1
ATOM 4550 C CA . ALA A 1 568 ? -32.909 -4.473 35.182 1.00 93.31 568 ALA A CA 1
ATOM 4551 C C . ALA A 1 568 ? -33.127 -5.740 36.022 1.00 93.31 568 ALA A C 1
ATOM 4553 O O . ALA A 1 568 ? -32.507 -6.765 35.751 1.00 93.31 568 ALA A O 1
ATOM 4554 N N . ARG A 1 569 ? -34.063 -5.701 36.980 1.00 92.31 569 ARG A N 1
ATOM 4555 C CA . ARG A 1 569 ? -34.431 -6.868 37.788 1.00 92.31 569 ARG A CA 1
ATOM 4556 C C . ARG A 1 569 ? -35.021 -7.992 36.937 1.00 92.31 569 ARG A C 1
ATOM 4558 O O . ARG A 1 569 ? -34.568 -9.121 37.038 1.00 92.31 569 ARG A O 1
ATOM 4565 N N . ARG A 1 570 ? -36.015 -7.702 36.089 1.00 90.56 570 ARG A N 1
ATOM 4566 C CA . ARG A 1 570 ? -36.672 -8.726 35.251 1.00 90.56 570 ARG A CA 1
ATOM 4567 C C . ARG A 1 570 ? -35.706 -9.380 34.272 1.00 90.56 570 ARG A C 1
ATOM 4569 O O . ARG A 1 570 ? -35.776 -10.584 34.058 1.00 90.56 570 ARG A O 1
ATOM 4576 N N . VAL A 1 571 ? -34.822 -8.586 33.674 1.00 91.94 571 VAL A N 1
ATOM 4577 C CA . VAL A 1 571 ? -33.816 -9.082 32.731 1.00 91.94 571 VAL A CA 1
ATOM 4578 C C . VAL A 1 571 ? -32.788 -9.962 33.449 1.00 91.94 571 VAL A C 1
ATOM 4580 O O . VAL A 1 571 ? -32.396 -10.995 32.910 1.00 91.94 571 VAL A O 1
ATOM 4583 N N . PHE A 1 572 ? -32.421 -9.614 34.684 1.00 92.56 572 PHE A N 1
ATOM 4584 C CA . PHE A 1 572 ? -31.547 -10.445 35.506 1.00 92.56 572 PHE A CA 1
ATOM 4585 C C . PHE A 1 572 ? -32.231 -11.747 35.951 1.00 92.56 572 PHE A C 1
ATOM 4587 O O . PHE A 1 572 ? -31.702 -12.821 35.688 1.00 92.56 572 PHE A O 1
ATOM 4594 N N . ASP A 1 573 ? -33.428 -11.668 36.539 1.00 90.06 573 ASP A N 1
ATOM 4595 C CA . ASP A 1 573 ? -34.167 -12.829 37.060 1.00 90.06 573 ASP A CA 1
ATOM 4596 C C . ASP A 1 573 ? -34.596 -13.803 35.945 1.00 90.06 573 ASP A C 1
ATOM 4598 O O . ASP A 1 573 ? -34.645 -15.012 36.157 1.00 90.06 573 ASP A O 1
ATOM 4602 N N . GLY A 1 574 ? -34.945 -13.287 34.761 1.00 87.62 574 GLY A N 1
ATOM 4603 C CA . GLY A 1 574 ? -35.462 -14.094 33.652 1.00 87.62 574 GLY A CA 1
ATOM 4604 C C . GLY A 1 574 ? -34.397 -14.632 32.696 1.00 87.62 574 GLY A C 1
ATOM 4605 O O . GLY A 1 574 ? -34.592 -15.692 32.100 1.00 87.62 574 GLY A O 1
ATOM 4606 N N . PHE A 1 575 ? -33.288 -13.908 32.517 1.00 88.94 575 PHE A N 1
ATOM 4607 C CA . PHE A 1 575 ? -32.306 -14.200 31.464 1.00 88.94 575 PHE A CA 1
ATOM 4608 C C . PHE A 1 575 ? -30.850 -14.212 31.949 1.00 88.94 575 PHE A C 1
ATOM 4610 O O . PHE A 1 575 ? -29.968 -14.478 31.137 1.00 88.94 575 PHE A O 1
ATOM 4617 N N . GLU A 1 576 ? -30.587 -13.921 33.229 1.00 90.81 576 GLU A N 1
ATOM 4618 C CA . GLU A 1 576 ? -29.239 -13.803 33.816 1.00 90.81 576 GLU A CA 1
ATOM 4619 C C . GLU A 1 576 ? -28.355 -12.744 33.131 1.00 90.81 576 GLU A C 1
ATOM 4621 O O . GLU A 1 576 ? -27.125 -12.835 33.090 1.00 90.81 576 GLU A O 1
ATOM 4626 N N . VAL A 1 577 ? -28.992 -11.707 32.587 1.00 92.50 577 VAL A N 1
ATOM 4627 C CA . VAL A 1 577 ? -28.336 -10.603 31.881 1.00 92.50 577 VAL A CA 1
ATOM 4628 C C . VAL A 1 577 ? -28.315 -9.364 32.770 1.00 92.50 577 VAL A C 1
ATOM 4630 O O . VAL A 1 577 ? -29.287 -9.055 33.457 1.00 92.50 577 VAL A O 1
ATOM 4633 N N . ILE A 1 578 ? -27.216 -8.610 32.727 1.00 94.38 578 ILE A N 1
ATOM 4634 C CA . ILE A 1 578 ? -27.062 -7.393 33.528 1.00 94.38 578 ILE A CA 1
ATOM 4635 C C . ILE A 1 578 ? -27.276 -6.175 32.632 1.00 94.38 578 ILE A C 1
ATOM 4637 O O . ILE A 1 578 ? -26.486 -5.929 31.725 1.00 94.38 578 ILE A O 1
ATOM 4641 N N . LEU A 1 579 ? -28.316 -5.386 32.898 1.00 94.62 579 LEU A N 1
ATOM 4642 C CA . LEU A 1 579 ? -28.481 -4.061 32.298 1.00 94.62 579 LEU A CA 1
ATOM 4643 C C . LEU A 1 579 ? -27.572 -3.060 33.032 1.00 94.62 579 LEU A C 1
ATOM 4645 O O . LEU A 1 579 ? -27.679 -2.907 34.248 1.00 94.62 579 LEU A O 1
ATOM 4649 N N . LEU A 1 580 ? -26.672 -2.405 32.295 1.00 93.62 580 LEU A N 1
ATOM 4650 C CA . LEU A 1 580 ? -25.644 -1.512 32.842 1.00 93.62 580 LEU A CA 1
ATOM 4651 C C . LEU A 1 580 ? -25.986 -0.030 32.646 1.00 93.62 580 LEU A C 1
ATOM 4653 O O . LEU A 1 580 ? -25.799 0.793 33.543 1.00 93.62 580 LEU A O 1
ATOM 4657 N N . ALA A 1 581 ? -26.426 0.334 31.443 1.00 93.44 581 ALA A N 1
ATOM 4658 C CA . ALA A 1 581 ? -26.583 1.731 31.061 1.00 93.44 581 ALA A CA 1
ATOM 4659 C C . ALA A 1 581 ? -27.646 1.911 29.982 1.00 93.44 581 ALA A C 1
ATOM 4661 O O . ALA A 1 581 ? -27.983 0.970 29.266 1.00 93.44 581 ALA A O 1
ATOM 4662 N N . VAL A 1 582 ? -28.143 3.138 29.849 1.00 92.19 582 VAL A N 1
ATOM 4663 C CA . VAL A 1 582 ? -29.085 3.529 28.798 1.00 92.19 582 VAL A CA 1
ATOM 4664 C C . VAL A 1 582 ? -28.569 4.786 28.113 1.00 92.19 582 VAL A C 1
ATOM 4666 O O . VAL A 1 582 ? -28.209 5.768 28.762 1.00 92.19 582 VAL A O 1
ATOM 4669 N N . TYR A 1 583 ? -28.525 4.753 26.791 1.00 89.12 583 TYR A N 1
ATOM 4670 C CA . TYR A 1 583 ? -28.287 5.900 25.937 1.00 89.12 583 TYR A CA 1
ATOM 4671 C C . TYR A 1 583 ? -29.620 6.437 25.433 1.00 89.12 583 TYR A C 1
ATOM 4673 O O . TYR A 1 583 ? -30.364 5.736 24.744 1.00 89.12 583 TYR A O 1
ATOM 4681 N N . ARG A 1 584 ? -29.889 7.696 25.779 1.00 82.44 584 ARG A N 1
ATOM 4682 C CA . ARG A 1 584 ? -31.090 8.418 25.376 1.00 82.44 584 ARG A CA 1
ATOM 4683 C C . ARG A 1 584 ? -30.756 9.432 24.298 1.00 82.44 584 ARG A C 1
ATOM 4685 O O . ARG A 1 584 ? -29.837 10.238 24.444 1.00 82.44 584 ARG A O 1
ATOM 4692 N N . ARG A 1 585 ? -31.540 9.420 23.225 1.00 69.06 585 ARG A N 1
ATOM 4693 C CA . ARG A 1 585 ? -31.414 10.363 22.110 1.00 69.06 585 ARG A CA 1
ATOM 4694 C C . ARG A 1 585 ? -32.252 11.614 22.395 1.00 69.06 585 ARG A C 1
ATOM 4696 O O . ARG A 1 585 ? -33.274 11.839 21.756 1.00 69.06 585 ARG A O 1
ATOM 4703 N N . GLU A 1 586 ? -31.874 12.396 23.405 1.00 62.94 586 GLU A N 1
ATOM 4704 C CA . GLU A 1 586 ? -32.527 13.689 23.661 1.00 62.94 586 GLU A CA 1
ATOM 4705 C C . GLU A 1 586 ? -32.242 14.676 22.514 1.00 62.94 586 GLU A C 1
ATOM 4707 O O . GLU A 1 586 ? -31.148 14.684 21.949 1.00 62.94 586 GLU A O 1
ATOM 4712 N N . LYS A 1 587 ? -33.249 15.476 22.133 1.00 53.84 587 LYS A N 1
ATOM 4713 C CA . LYS A 1 587 ? -33.169 16.434 21.012 1.00 53.84 587 LYS A CA 1
ATOM 4714 C C . LYS A 1 587 ? -32.515 17.775 21.379 1.00 53.84 587 LYS A C 1
ATOM 4716 O O . LYS A 1 587 ? -32.099 18.472 20.459 1.00 53.84 587 LYS A O 1
ATOM 4721 N N . ASP A 1 588 ? -32.418 18.118 22.666 1.00 48.59 588 ASP A N 1
ATOM 4722 C CA . ASP A 1 588 ? -32.094 19.487 23.106 1.00 48.59 588 ASP A CA 1
ATOM 4723 C C . ASP A 1 588 ? -30.660 19.703 23.617 1.00 48.59 588 ASP A C 1
ATOM 4725 O O . ASP A 1 588 ? -30.190 20.840 23.611 1.00 48.59 588 ASP A O 1
ATOM 4729 N N . ASP A 1 589 ? -29.914 18.654 23.975 1.00 45.34 589 ASP A N 1
ATOM 4730 C CA . ASP A 1 589 ? -28.525 18.812 24.416 1.00 45.34 589 ASP A CA 1
ATOM 4731 C C . ASP A 1 589 ? -27.537 18.533 23.278 1.00 45.34 589 ASP A C 1
ATOM 4733 O O . ASP A 1 589 ? -27.533 17.470 22.656 1.00 45.34 589 ASP A O 1
ATOM 4737 N N . ARG A 1 590 ? -26.608 19.475 23.056 1.00 45.09 590 ARG A N 1
ATOM 4738 C CA . ARG A 1 590 ? -25.478 19.351 22.108 1.00 45.09 590 ARG A CA 1
ATOM 4739 C C . ARG A 1 590 ? -24.544 18.165 22.419 1.00 45.09 590 ARG A C 1
ATOM 4741 O O . ARG A 1 590 ? -23.604 17.913 21.665 1.00 45.09 590 ARG A O 1
ATOM 4748 N N . HIS A 1 591 ? -24.795 17.426 23.501 1.00 50.00 591 HIS A N 1
ATOM 4749 C CA . HIS A 1 591 ? -24.033 16.261 23.930 1.00 50.00 591 HIS A CA 1
ATOM 4750 C C . HIS A 1 591 ? -24.960 15.092 24.269 1.00 50.00 591 HIS A C 1
ATOM 4752 O O . HIS A 1 591 ? -25.579 15.046 25.327 1.00 50.00 591 HIS A O 1
ATOM 4758 N N . THR A 1 592 ? -24.999 14.093 23.390 1.00 57.66 592 THR A N 1
ATOM 4759 C CA . THR A 1 592 ? -25.657 12.817 23.674 1.00 57.66 592 THR A CA 1
ATOM 4760 C C . THR A 1 592 ? -24.913 12.101 24.806 1.00 57.66 592 THR A C 1
ATOM 4762 O O . THR A 1 592 ? -23.723 11.816 24.658 1.00 57.66 592 THR A O 1
ATOM 4765 N N . ARG A 1 593 ? -25.573 11.807 25.933 1.00 70.81 593 ARG A N 1
ATOM 4766 C CA . ARG A 1 593 ? -24.937 11.180 27.107 1.00 70.81 593 ARG A CA 1
ATOM 4767 C C . ARG A 1 593 ? -25.451 9.761 27.346 1.00 70.81 593 ARG A C 1
ATOM 4769 O O . ARG A 1 593 ? -26.651 9.513 27.374 1.00 70.81 593 ARG A O 1
ATOM 4776 N N . VAL A 1 594 ? -24.519 8.832 27.562 1.00 86.94 594 VAL A N 1
ATOM 4777 C CA . VAL A 1 594 ? -24.807 7.502 28.118 1.00 86.94 594 VAL A CA 1
ATOM 4778 C C . VAL A 1 594 ? -25.025 7.663 29.622 1.00 86.94 594 VAL A C 1
ATOM 4780 O O . VAL A 1 594 ? -24.144 8.158 30.324 1.00 86.94 594 VAL A O 1
ATOM 4783 N N . CYS A 1 595 ? -26.186 7.258 30.133 1.00 89.19 595 CYS A N 1
ATOM 4784 C CA . CYS A 1 595 ? -26.478 7.270 31.562 1.00 89.19 595 CYS A CA 1
ATOM 4785 C C . CYS A 1 595 ? -26.217 5.884 32.159 1.00 89.19 595 CYS A C 1
ATOM 4787 O O . CYS A 1 595 ? -26.905 4.921 31.818 1.00 89.19 595 CYS A O 1
ATOM 4789 N N . LEU A 1 596 ? -25.245 5.786 33.071 1.00 90.88 596 LEU A N 1
ATOM 4790 C CA . LEU A 1 596 ? -25.017 4.578 33.869 1.00 90.88 596 LEU A CA 1
ATOM 4791 C C . LEU A 1 596 ? -26.117 4.457 34.929 1.00 90.88 596 LEU A C 1
ATOM 4793 O O . LEU A 1 596 ? -26.360 5.417 35.658 1.00 90.88 596 LEU A O 1
ATOM 4797 N N . CYS A 1 597 ? -26.769 3.296 35.001 1.00 91.44 597 CYS A N 1
ATOM 4798 C CA . CYS A 1 597 ? -27.809 2.974 35.982 1.00 91.44 597 CYS A CA 1
ATOM 4799 C C . CYS A 1 597 ? -28.802 4.120 36.303 1.00 91.44 597 CYS A C 1
ATOM 4801 O O . CYS A 1 597 ? -28.841 4.584 37.446 1.00 91.44 597 CYS A O 1
ATOM 4803 N N . PRO A 1 598 ? -29.615 4.601 35.338 1.00 90.25 598 PRO A N 1
ATOM 4804 C CA . PRO A 1 598 ? -30.573 5.689 35.550 1.00 90.25 598 PRO A CA 1
ATOM 4805 C C . PRO A 1 598 ? -31.787 5.246 36.393 1.00 90.25 598 PRO A C 1
ATOM 4807 O O . PRO A 1 598 ? -32.914 5.160 35.903 1.00 90.25 598 PRO A O 1
ATOM 4810 N N . PHE A 1 599 ? -31.564 4.965 37.678 1.00 90.00 599 PHE A N 1
ATOM 4811 C CA . PHE A 1 599 ? -32.604 4.588 38.635 1.00 90.00 599 PHE A CA 1
ATOM 4812 C C . PHE A 1 599 ? -33.727 5.632 38.699 1.00 90.00 599 PHE A C 1
ATOM 4814 O O . PHE A 1 599 ? -33.492 6.834 38.576 1.00 90.00 599 PHE A O 1
ATOM 4821 N N . GLY A 1 600 ? -34.967 5.165 38.867 1.00 87.06 600 GLY A N 1
ATOM 4822 C CA . GLY A 1 600 ? -36.156 6.021 38.906 1.00 87.06 600 GLY A CA 1
ATOM 4823 C C . GLY A 1 600 ? -36.576 6.659 37.572 1.00 87.06 600 GLY A C 1
ATOM 4824 O O . GLY A 1 600 ? -37.638 7.276 37.530 1.00 87.06 600 GLY A O 1
ATOM 4825 N N . LYS A 1 601 ? -35.812 6.505 36.479 1.00 89.31 601 LYS A N 1
ATOM 4826 C CA . LYS A 1 601 ? -36.218 6.983 35.147 1.00 89.31 601 LYS A CA 1
ATOM 4827 C C . LYS A 1 601 ? -36.924 5.875 34.348 1.00 89.31 601 LYS A C 1
ATOM 4829 O O . LYS A 1 601 ? -36.487 4.720 34.409 1.00 89.31 601 LYS A O 1
ATOM 4834 N N . PRO A 1 602 ? -37.988 6.201 33.588 1.00 91.50 602 PRO A N 1
ATOM 4835 C CA . PRO A 1 602 ? -38.599 5.262 32.655 1.00 91.50 602 PRO A CA 1
ATOM 4836 C C . PRO A 1 602 ? -37.700 5.067 31.431 1.00 91.50 602 PRO A C 1
ATOM 4838 O O . PRO A 1 602 ? -37.011 6.002 31.011 1.00 91.50 602 PRO A O 1
ATOM 4841 N N . ILE A 1 603 ? -37.716 3.862 30.873 1.00 90.69 603 ILE A N 1
ATOM 4842 C CA . ILE A 1 603 ? -37.116 3.526 29.581 1.00 90.69 603 ILE A CA 1
ATOM 4843 C C . ILE A 1 603 ? -38.131 3.856 28.487 1.00 90.69 603 ILE A C 1
ATOM 4845 O O . ILE A 1 603 ? -39.324 3.609 28.660 1.00 90.69 603 ILE A O 1
ATOM 4849 N N . LEU A 1 604 ? -37.653 4.445 27.392 1.00 89.81 604 LEU A N 1
ATOM 4850 C CA . LEU A 1 604 ? -38.483 4.817 26.250 1.00 89.81 604 LEU A CA 1
ATOM 4851 C C . LEU A 1 604 ? -38.193 3.914 25.052 1.00 89.81 604 LEU A C 1
ATOM 4853 O O . LEU A 1 604 ? -37.079 3.404 24.897 1.00 89.81 604 LEU A O 1
ATOM 4857 N N . GLU A 1 605 ? -39.182 3.750 24.178 1.00 89.12 605 GLU A N 1
ATOM 4858 C CA . GLU A 1 605 ? -38.961 3.116 22.878 1.00 89.12 605 GLU A CA 1
ATOM 4859 C C . GLU A 1 605 ? -37.862 3.849 22.085 1.00 89.12 605 GLU A C 1
ATOM 4861 O O . GLU A 1 605 ? -37.848 5.077 21.975 1.00 89.12 605 GLU A O 1
ATOM 4866 N N . GLY A 1 606 ? -36.915 3.088 21.530 1.00 86.44 606 GLY A N 1
ATOM 4867 C CA . GLY A 1 606 ? -35.790 3.636 20.771 1.00 86.44 606 GLY A CA 1
ATOM 4868 C C . GLY A 1 606 ? -34.589 4.090 21.612 1.00 86.44 606 GLY A C 1
ATOM 4869 O O . GLY A 1 606 ? -33.543 4.390 21.028 1.00 86.44 606 GLY A O 1
ATOM 4870 N N . ASP A 1 607 ? -34.683 4.090 22.949 1.00 89.88 607 ASP A N 1
ATOM 4871 C CA . ASP A 1 607 ? -33.499 4.187 23.813 1.00 89.88 607 ASP A CA 1
ATOM 4872 C C . ASP A 1 607 ? -32.571 2.977 23.542 1.00 89.88 607 ASP A C 1
ATOM 4874 O O . ASP A 1 607 ? -33.027 1.878 23.213 1.00 89.88 607 ASP A O 1
ATOM 4878 N N . ILE A 1 608 ? -31.253 3.155 23.674 1.00 91.69 608 ILE A N 1
ATOM 4879 C CA . ILE A 1 608 ? -30.275 2.068 23.492 1.00 91.69 608 ILE A CA 1
ATOM 4880 C C . ILE A 1 608 ? -29.779 1.612 24.863 1.00 91.69 608 ILE A C 1
ATOM 4882 O O . ILE A 1 608 ? -29.121 2.367 25.573 1.00 91.69 608 ILE A O 1
ATOM 4886 N N . GLY A 1 609 ? -30.077 0.375 25.244 1.00 92.00 609 GLY A N 1
ATOM 4887 C CA . GLY A 1 609 ? -29.557 -0.258 26.451 1.00 92.00 609 GLY A CA 1
ATOM 4888 C C . GLY A 1 609 ? -28.205 -0.927 26.212 1.00 92.00 609 GLY A C 1
ATOM 4889 O O . GLY A 1 609 ? -27.990 -1.561 25.178 1.00 92.00 609 GLY A O 1
ATOM 4890 N N . PHE A 1 610 ? -27.308 -0.820 27.190 1.00 94.12 610 PHE A N 1
ATOM 4891 C CA . PHE A 1 610 ? -26.050 -1.562 27.242 1.00 94.12 610 PHE A CA 1
ATOM 4892 C C . PHE A 1 610 ? -26.156 -2.681 28.272 1.00 94.12 610 PHE A C 1
ATOM 4894 O O . PHE A 1 610 ? -26.398 -2.427 29.454 1.00 94.12 610 PHE A O 1
ATOM 4901 N N . PHE A 1 611 ? -25.952 -3.910 27.818 1.00 93.25 611 PHE A N 1
ATOM 4902 C CA . PHE A 1 611 ? -26.134 -5.130 28.591 1.00 93.25 611 PHE A CA 1
ATOM 4903 C C . PHE A 1 611 ? -24.829 -5.915 28.670 1.00 93.25 611 PHE A C 1
ATOM 4905 O O . PHE A 1 611 ? -24.094 -5.979 27.690 1.00 93.25 611 PHE A O 1
ATOM 4912 N N . ILE A 1 612 ? -24.559 -6.553 29.804 1.00 93.38 612 ILE A N 1
ATOM 4913 C CA . ILE A 1 612 ? -23.476 -7.527 29.950 1.00 93.38 612 ILE A CA 1
ATOM 4914 C C . ILE A 1 612 ? -24.082 -8.925 29.839 1.00 93.38 612 ILE A C 1
ATOM 4916 O O . ILE A 1 612 ? -24.953 -9.293 30.633 1.00 93.38 612 ILE A O 1
ATOM 4920 N N . ALA A 1 613 ? -23.618 -9.698 28.859 1.00 89.69 613 ALA A N 1
ATOM 4921 C CA . ALA A 1 613 ? -24.124 -11.037 28.573 1.00 89.69 613 ALA A CA 1
ATOM 4922 C C . ALA A 1 613 ? -23.033 -11.956 28.016 1.00 89.69 613 ALA A C 1
ATOM 4924 O O . ALA A 1 613 ? -22.015 -11.487 27.519 1.00 89.69 613 ALA A O 1
ATOM 4925 N N . ALA A 1 614 ? -23.260 -13.270 28.061 1.00 83.44 614 ALA A N 1
ATOM 4926 C CA . ALA A 1 614 ? -22.326 -14.255 27.506 1.00 83.44 614 ALA A CA 1
ATOM 4927 C C . ALA A 1 614 ? -22.384 -14.355 25.966 1.00 83.44 614 ALA A C 1
ATOM 4929 O O . ALA A 1 614 ? -21.428 -14.784 25.332 1.00 83.44 614 ALA A O 1
ATOM 4930 N N . SER A 1 615 ? -23.505 -13.983 25.335 1.00 80.44 615 SER A N 1
ATOM 4931 C CA . SER A 1 615 ? -23.693 -14.134 23.886 1.00 80.44 615 SER A CA 1
ATOM 4932 C C . SER A 1 615 ? -24.725 -13.154 23.328 1.00 80.44 615 SER A C 1
ATOM 4934 O O . SER A 1 615 ? -25.703 -12.816 24.000 1.00 80.44 615 SER A O 1
ATOM 4936 N N . SER A 1 616 ? -24.565 -12.780 22.056 1.00 80.19 616 SER A N 1
ATOM 4937 C CA . SER A 1 616 ? -25.550 -12.008 21.288 1.00 80.19 616 SER A CA 1
ATOM 4938 C C . SER A 1 616 ? -26.904 -12.719 21.160 1.00 80.19 616 SER A C 1
ATOM 4940 O O . SER A 1 616 ? -27.944 -12.062 21.112 1.00 80.19 616 SER A O 1
ATOM 4942 N N . HIS A 1 617 ? -26.937 -14.056 21.176 1.00 82.75 617 HIS A N 1
ATOM 4943 C CA . HIS A 1 617 ? -28.187 -14.818 21.104 1.00 82.75 617 HIS A CA 1
ATOM 4944 C C . HIS A 1 617 ? -29.108 -14.547 22.306 1.00 82.75 617 HIS A C 1
ATOM 4946 O O . HIS A 1 617 ? -30.319 -14.398 22.140 1.00 82.75 617 HIS A O 1
ATOM 4952 N N . LEU A 1 618 ? -28.534 -14.405 23.508 1.00 84.25 618 LEU A N 1
ATOM 4953 C CA . LEU A 1 618 ? -29.291 -14.051 24.713 1.00 84.25 618 LEU A CA 1
ATOM 4954 C C . LEU A 1 618 ? -29.938 -12.670 24.581 1.00 84.25 618 LEU A C 1
ATOM 4956 O O . LEU A 1 618 ? -31.057 -12.479 25.046 1.00 84.25 618 LEU A O 1
ATOM 4960 N N . MET A 1 619 ? -29.284 -11.731 23.891 1.00 86.50 619 MET A N 1
ATOM 4961 C CA . MET A 1 619 ? -29.849 -10.403 23.633 1.00 86.50 619 MET A CA 1
ATOM 4962 C C . MET A 1 619 ? -31.082 -10.494 22.736 1.00 86.50 619 MET A C 1
ATOM 4964 O O . MET A 1 619 ? -32.119 -9.914 23.046 1.00 86.50 619 MET A O 1
ATOM 4968 N N . HIS A 1 620 ? -31.026 -11.295 21.672 1.00 84.81 620 HIS A N 1
ATOM 4969 C CA . HIS A 1 620 ? -32.203 -11.530 20.834 1.00 84.81 620 HIS A CA 1
ATOM 4970 C C . HIS A 1 620 ? -33.358 -12.179 21.604 1.00 84.81 620 HIS A C 1
ATOM 4972 O O . HIS A 1 620 ? -34.515 -11.820 21.383 1.00 84.81 620 HIS A O 1
ATOM 4978 N N . LYS A 1 621 ? -33.049 -13.094 22.529 1.00 86.69 621 LYS A N 1
ATOM 4979 C CA . LYS A 1 621 ? -34.050 -13.727 23.390 1.00 86.69 621 LYS A CA 1
ATOM 4980 C C . LYS A 1 621 ? -34.713 -12.719 24.333 1.00 86.69 621 LYS A C 1
ATOM 4982 O O . LYS A 1 621 ? -35.936 -12.682 24.405 1.00 86.69 621 LYS A O 1
ATOM 4987 N N . VAL A 1 622 ? -33.927 -11.855 24.983 1.00 87.00 622 VAL A N 1
ATOM 4988 C CA . VAL A 1 622 ? -34.446 -10.770 25.837 1.00 87.00 622 VAL A CA 1
ATOM 4989 C C . VAL A 1 622 ? -35.398 -9.872 25.047 1.00 87.00 622 VAL A C 1
ATOM 4991 O O . VAL A 1 622 ? -36.500 -9.604 25.508 1.00 87.00 622 VAL A O 1
ATOM 4994 N N . LEU A 1 623 ? -35.022 -9.444 23.840 1.00 86.00 623 LEU A N 1
ATOM 4995 C CA . LEU A 1 623 ? -35.865 -8.556 23.032 1.00 86.00 623 LEU A CA 1
ATOM 4996 C C . LEU A 1 623 ? -37.212 -9.194 22.652 1.00 86.00 623 LEU A C 1
ATOM 4998 O O . LEU A 1 623 ? -38.224 -8.496 22.590 1.00 86.00 623 LEU A O 1
ATOM 5002 N N . LYS A 1 624 ? -37.216 -10.504 22.378 1.00 86.25 624 LYS A N 1
ATOM 5003 C CA . LYS A 1 624 ? -38.397 -11.239 21.916 1.00 86.25 624 LYS A CA 1
ATOM 5004 C C . LYS A 1 624 ? -39.336 -11.632 23.059 1.00 86.25 624 LYS A C 1
ATOM 5006 O O . LYS A 1 624 ? -40.542 -11.443 22.937 1.00 86.25 624 LYS A O 1
ATOM 5011 N N . ASP A 1 625 ? -38.782 -12.141 24.156 1.00 88.56 625 ASP A N 1
ATOM 5012 C CA . ASP A 1 625 ? -39.551 -12.829 25.201 1.00 88.56 625 ASP A CA 1
ATOM 5013 C C . ASP A 1 625 ? -39.867 -11.914 26.407 1.00 88.56 625 ASP A C 1
ATOM 5015 O O . ASP A 1 625 ? -40.594 -12.299 27.325 1.00 88.56 625 ASP A O 1
ATOM 5019 N N . TYR A 1 626 ? -39.338 -10.681 26.439 1.00 86.88 626 TYR A N 1
ATOM 5020 C CA . TYR A 1 626 ? -39.526 -9.770 27.575 1.00 86.88 626 TYR A CA 1
ATOM 5021 C C . TYR A 1 626 ? -40.992 -9.407 27.843 1.00 86.88 626 TYR A C 1
ATOM 5023 O O . TYR A 1 626 ? -41.379 -9.279 29.004 1.00 86.88 626 TYR A O 1
ATOM 5031 N N . SER A 1 627 ? -41.816 -9.246 26.805 1.00 83.00 627 SER A N 1
ATOM 5032 C CA . SER A 1 627 ? -43.228 -8.869 26.956 1.00 83.00 627 SER A CA 1
ATOM 5033 C C . SER A 1 627 ? -44.031 -9.932 27.715 1.00 83.00 627 SER A C 1
ATOM 5035 O O . SER A 1 627 ? -44.775 -9.596 28.637 1.00 83.00 627 SER A O 1
ATOM 5037 N N . GLU A 1 628 ? -43.823 -11.211 27.395 1.00 81.25 628 GLU A N 1
ATOM 5038 C CA . GLU A 1 628 ? -44.447 -12.349 28.081 1.00 81.25 628 GLU A CA 1
ATOM 5039 C C . GLU A 1 628 ? -43.999 -12.424 29.545 1.00 81.25 628 GLU A C 1
ATOM 5041 O O . GLU A 1 628 ? -44.813 -12.606 30.456 1.00 81.25 628 GLU A O 1
ATOM 5046 N N . PHE A 1 629 ? -42.704 -12.215 29.796 1.00 79.38 629 PHE A N 1
ATOM 5047 C CA . PHE A 1 629 ? -42.156 -12.227 31.149 1.00 79.38 629 PHE A CA 1
ATOM 5048 C C . PHE A 1 629 ? -42.672 -11.053 31.994 1.00 79.38 629 PHE A C 1
ATOM 5050 O O . PHE A 1 629 ? -43.042 -11.232 33.155 1.00 79.38 629 PHE A O 1
ATOM 5057 N N . ALA A 1 630 ? -42.758 -9.857 31.407 1.00 77.94 630 ALA A N 1
ATOM 5058 C CA . ALA A 1 630 ? -43.288 -8.672 32.071 1.00 77.94 630 ALA A CA 1
ATOM 5059 C C . ALA A 1 630 ? -44.770 -8.840 32.442 1.00 77.94 630 ALA A C 1
ATOM 5061 O O . ALA A 1 630 ? -45.161 -8.477 33.551 1.00 77.94 630 ALA A O 1
ATOM 5062 N N . GLN A 1 631 ? -45.583 -9.435 31.563 1.00 76.50 631 GLN A N 1
ATOM 5063 C CA . GLN A 1 631 ? -46.991 -9.731 31.853 1.00 76.50 631 GLN A CA 1
ATOM 5064 C C . GLN A 1 631 ? -47.136 -10.759 32.983 1.00 76.50 631 GLN A C 1
ATOM 5066 O O . GLN A 1 631 ? -47.914 -10.541 33.915 1.00 76.50 631 GLN A O 1
ATOM 5071 N N . ASN A 1 632 ? -46.348 -11.837 32.959 1.00 73.88 632 ASN A N 1
ATOM 5072 C CA . ASN A 1 632 ? -46.363 -12.856 34.011 1.00 73.88 632 ASN A CA 1
ATOM 5073 C C . ASN A 1 632 ? -45.935 -12.300 35.379 1.00 73.88 632 ASN A C 1
ATOM 5075 O O . ASN A 1 632 ? -46.571 -12.604 36.386 1.00 73.88 632 ASN A O 1
ATOM 5079 N N . ASP A 1 633 ? -44.915 -11.441 35.432 1.00 69.69 633 ASP A N 1
ATOM 5080 C CA . ASP A 1 633 ? -44.450 -10.785 36.665 1.00 69.69 633 ASP A CA 1
ATOM 5081 C C . ASP A 1 633 ? -45.511 -9.829 37.245 1.00 69.69 633 ASP A C 1
ATOM 5083 O O . ASP A 1 633 ? -45.733 -9.801 38.458 1.00 69.69 633 ASP A O 1
ATOM 5087 N N . VAL A 1 634 ? -46.245 -9.101 36.391 1.00 68.12 634 VAL A N 1
ATOM 5088 C CA . VAL A 1 634 ? -47.394 -8.281 36.820 1.00 68.12 634 VAL A CA 1
ATOM 5089 C C . VAL A 1 634 ? -48.512 -9.157 37.396 1.00 68.12 634 VAL A C 1
ATOM 5091 O O . VAL A 1 634 ? -49.061 -8.822 38.445 1.00 68.12 634 VAL A O 1
ATOM 5094 N N . ILE A 1 635 ? -48.814 -10.304 36.777 1.00 62.16 635 ILE A N 1
ATOM 5095 C CA . ILE A 1 635 ? -49.822 -11.258 37.274 1.00 62.16 635 ILE A CA 1
ATOM 5096 C C . ILE A 1 635 ? -49.390 -11.872 38.615 1.00 62.16 635 ILE A C 1
ATOM 5098 O O . ILE A 1 635 ? -50.209 -12.000 39.527 1.00 62.16 635 ILE A O 1
ATOM 5102 N N . ILE A 1 636 ? -48.112 -12.229 38.767 1.00 61.75 636 ILE A N 1
ATOM 5103 C CA . ILE A 1 636 ? -47.560 -12.769 40.016 1.00 61.75 636 ILE A CA 1
ATOM 5104 C C . ILE A 1 636 ? -47.618 -11.715 41.125 1.00 61.75 636 ILE A C 1
ATOM 5106 O O . ILE A 1 636 ? -48.075 -12.033 42.221 1.00 61.75 636 ILE A O 1
ATOM 5110 N N . ARG A 1 637 ? -47.250 -10.455 40.847 1.00 59.50 637 ARG A N 1
ATOM 5111 C CA . ARG A 1 637 ? -47.382 -9.356 41.820 1.00 59.50 637 ARG A CA 1
ATOM 5112 C C . ARG A 1 637 ? -48.840 -9.083 42.180 1.00 59.50 637 ARG A C 1
ATOM 5114 O O . ARG A 1 637 ? -49.135 -8.962 43.361 1.00 59.50 637 ARG A O 1
ATOM 5121 N N . ALA A 1 638 ? -49.759 -9.067 41.214 1.00 54.28 638 ALA A N 1
ATOM 5122 C CA . ALA A 1 638 ? -51.192 -8.903 41.481 1.00 54.28 638 ALA A CA 1
ATOM 5123 C C . ALA A 1 638 ? -51.766 -10.040 42.352 1.00 54.28 638 ALA A C 1
ATOM 5125 O O . ALA A 1 638 ? -52.702 -9.827 43.122 1.00 54.28 638 ALA A O 1
ATOM 5126 N N . ARG A 1 639 ? -51.183 -11.245 42.272 1.00 52.81 639 ARG A N 1
ATOM 5127 C CA . ARG A 1 639 ? -51.499 -12.375 43.161 1.00 52.81 639 ARG A CA 1
ATOM 5128 C C . ARG A 1 639 ? -50.776 -12.304 44.513 1.00 52.81 639 ARG A C 1
ATOM 5130 O O . ARG A 1 639 ? -51.321 -12.796 45.495 1.00 52.81 639 ARG A O 1
ATOM 5137 N N . SER A 1 640 ? -49.587 -11.698 44.588 1.00 51.81 640 SER A N 1
ATOM 5138 C CA . SER A 1 640 ? -48.788 -11.582 45.819 1.00 51.81 640 SER A CA 1
ATOM 5139 C C . SER A 1 640 ? -49.101 -10.334 46.652 1.00 51.81 640 SER A C 1
ATOM 5141 O O . SER A 1 640 ? -48.713 -10.271 47.817 1.00 51.81 640 SER A O 1
ATOM 5143 N N . THR A 1 641 ? -49.815 -9.343 46.109 1.00 45.78 641 THR A N 1
ATOM 5144 C CA . THR A 1 641 ? -50.223 -8.124 46.833 1.00 45.78 641 THR A CA 1
ATOM 5145 C C . THR A 1 641 ? -51.230 -8.371 47.962 1.00 45.78 641 THR A C 1
ATOM 5147 O O . THR A 1 641 ? -51.575 -7.429 48.667 1.00 45.78 641 THR A O 1
ATOM 5150 N N . SER A 1 642 ? -51.662 -9.615 48.206 1.00 44.50 642 SER A N 1
ATOM 5151 C CA . SER A 1 642 ? -52.379 -9.972 49.437 1.00 44.50 642 SER A CA 1
ATOM 5152 C C . SER A 1 642 ? -51.462 -10.188 50.649 1.00 44.50 642 SER A C 1
ATOM 5154 O O . SER A 1 642 ? -51.952 -10.117 51.769 1.00 44.50 642 SER A O 1
ATOM 5156 N N . PHE A 1 643 ? -50.149 -10.393 50.481 1.00 45.69 643 PHE A N 1
ATOM 5157 C CA . PHE A 1 643 ? -49.210 -10.545 51.598 1.00 45.69 643 PHE A CA 1
ATOM 5158 C C . PHE A 1 643 ? -47.768 -10.236 51.163 1.00 45.69 643 PHE A C 1
ATOM 5160 O O . PHE A 1 643 ? -47.085 -11.107 50.630 1.00 45.69 643 PHE A O 1
ATOM 5167 N N . ARG A 1 644 ? -47.282 -9.019 51.457 1.00 38.91 644 ARG A N 1
ATOM 5168 C CA . ARG A 1 644 ? -46.003 -8.741 52.159 1.00 38.91 644 ARG A CA 1
ATOM 5169 C C . ARG A 1 644 ? -45.558 -7.283 52.003 1.00 38.91 644 ARG A C 1
ATOM 5171 O O . ARG A 1 644 ? -45.456 -6.754 50.901 1.00 38.91 644 ARG A O 1
ATOM 5178 N N . GLN A 1 645 ? -45.224 -6.686 53.147 1.00 39.59 645 GLN A N 1
ATOM 5179 C CA . GLN A 1 645 ? -44.369 -5.507 53.267 1.00 39.59 645 GLN A CA 1
ATOM 5180 C C . GLN A 1 645 ? -42.996 -5.776 52.632 1.00 39.59 645 GLN A C 1
ATOM 5182 O O . GLN A 1 645 ? -42.447 -6.872 52.758 1.00 39.59 645 GLN A O 1
ATOM 5187 N N . MET A 1 646 ? -42.448 -4.752 51.975 1.00 32.38 646 MET A N 1
ATOM 5188 C CA . MET A 1 646 ? -41.065 -4.717 51.497 1.00 32.38 646 MET A CA 1
ATOM 5189 C C . MET A 1 646 ? -40.092 -5.024 52.647 1.00 32.38 646 MET A C 1
ATOM 5191 O O . MET A 1 646 ? -40.230 -4.420 53.715 1.00 32.38 646 MET A O 1
ATOM 5195 N N . PRO A 1 647 ? -39.076 -5.883 52.460 1.00 34.97 647 PRO A N 1
ATOM 5196 C CA . PRO A 1 647 ? -37.945 -5.885 53.366 1.00 34.97 647 PRO A CA 1
ATOM 5197 C C . PRO A 1 647 ? -37.166 -4.588 53.129 1.00 34.97 647 PRO A C 1
ATOM 5199 O O . PRO A 1 647 ? -36.677 -4.329 52.029 1.00 34.97 647 PRO A O 1
ATOM 5202 N N . LEU A 1 648 ? -37.086 -3.754 54.165 1.00 35.38 648 LEU A N 1
ATOM 5203 C CA . LEU A 1 648 ? -36.124 -2.661 54.237 1.00 35.38 648 LEU A CA 1
ATOM 5204 C C . LEU A 1 648 ? -34.729 -3.233 53.968 1.00 35.38 648 LEU A C 1
ATOM 5206 O O . LEU A 1 648 ? -34.261 -4.119 54.683 1.00 35.38 648 LEU A O 1
ATOM 5210 N N . ILE A 1 649 ? -34.079 -2.725 52.924 1.00 35.31 649 ILE A N 1
ATOM 5211 C CA . ILE A 1 649 ? -32.652 -2.927 52.689 1.00 35.31 649 ILE A CA 1
ATOM 5212 C C . ILE A 1 649 ? -31.929 -2.446 53.950 1.00 35.31 649 ILE A C 1
ATOM 5214 O O . ILE A 1 649 ? -32.034 -1.278 54.325 1.00 35.31 649 ILE A O 1
ATOM 5218 N N . SER A 1 650 ? -31.232 -3.362 54.624 1.00 34.31 650 SER A N 1
ATOM 5219 C CA . SER A 1 650 ? -30.363 -3.037 55.751 1.00 34.31 650 SER A CA 1
ATOM 5220 C C . SER A 1 650 ? -29.284 -2.066 55.276 1.00 34.31 650 SER A C 1
ATOM 5222 O O . SER A 1 650 ? -28.428 -2.409 54.462 1.00 34.31 650 SER A O 1
ATOM 5224 N N . THR A 1 651 ? -29.321 -0.846 55.797 1.00 38.53 651 THR A N 1
ATOM 5225 C CA . THR A 1 651 ? -28.316 0.201 55.588 1.00 38.53 651 THR A CA 1
ATOM 5226 C C . THR A 1 651 ? -27.009 -0.061 56.350 1.00 38.53 651 THR A C 1
ATOM 5228 O O . THR A 1 651 ? -26.136 0.800 56.370 1.00 38.53 651 THR A O 1
ATOM 5231 N N . MET A 1 652 ? -26.814 -1.242 56.954 1.00 34.22 652 MET A N 1
ATOM 5232 C CA . MET A 1 652 ? -25.682 -1.508 57.857 1.00 34.22 652 MET A CA 1
ATOM 5233 C C . MET A 1 652 ? -24.337 -1.864 57.198 1.00 34.22 652 MET A C 1
ATOM 5235 O O . MET A 1 652 ? -23.423 -2.245 57.916 1.00 34.22 652 MET A O 1
ATOM 5239 N N . ASN A 1 653 ? -24.153 -1.702 55.883 1.00 36.06 653 ASN A N 1
ATOM 5240 C CA . ASN A 1 653 ? -22.844 -1.943 55.239 1.00 36.06 653 ASN A CA 1
ATOM 5241 C C . ASN A 1 653 ? -22.226 -0.717 54.543 1.00 36.06 653 ASN A C 1
ATOM 5243 O O . ASN A 1 653 ? -21.196 -0.833 53.881 1.00 36.06 653 ASN A O 1
ATOM 5247 N N . LEU A 1 654 ? -22.797 0.475 54.724 1.00 41.03 654 LEU A N 1
ATOM 5248 C CA . LEU A 1 654 ? -22.166 1.736 54.333 1.00 41.03 654 LEU A CA 1
ATOM 5249 C C . LEU A 1 654 ? -21.814 2.503 55.609 1.00 41.03 654 LEU A C 1
ATOM 5251 O O . LEU A 1 654 ? -22.709 3.046 56.242 1.00 41.03 654 LEU A O 1
ATOM 5255 N N . LEU A 1 655 ? -20.513 2.533 55.935 1.00 42.00 655 LEU A N 1
ATOM 5256 C CA . LEU A 1 655 ? -19.826 3.210 57.059 1.00 42.00 655 LEU A CA 1
ATOM 5257 C C . LEU A 1 655 ? -19.207 2.262 58.101 1.00 42.00 655 LEU A C 1
ATOM 5259 O O . LEU A 1 655 ? -19.530 2.305 59.282 1.00 42.00 655 LEU A O 1
ATOM 5263 N N . HIS A 1 656 ? -18.189 1.506 57.687 1.00 37.28 656 HIS A N 1
ATOM 5264 C CA . HIS A 1 656 ? -17.060 1.229 58.579 1.00 37.28 656 HIS A CA 1
ATOM 5265 C C . HIS A 1 656 ? -15.729 1.360 57.826 1.00 37.28 656 HIS A C 1
ATOM 5267 O O . HIS A 1 656 ? -15.089 0.397 57.421 1.00 37.28 656 HIS A O 1
ATOM 5273 N N . ARG A 1 657 ? -15.320 2.615 57.640 1.00 34.31 657 ARG A N 1
ATOM 5274 C CA . ARG A 1 657 ? -13.913 3.023 57.629 1.00 34.31 657 ARG A CA 1
ATOM 5275 C C . ARG A 1 657 ? -13.820 4.225 58.565 1.00 34.31 657 ARG A C 1
ATOM 5277 O O . ARG A 1 657 ? -14.161 5.337 58.178 1.00 34.31 657 ARG A O 1
ATOM 5284 N N . GLN A 1 658 ? -13.492 3.960 59.826 1.00 42.78 658 GLN A N 1
ATOM 5285 C CA . GLN A 1 658 ? -12.992 4.980 60.743 1.00 42.78 658 GLN A CA 1
ATOM 5286 C C . GLN A 1 658 ? -11.469 5.054 60.590 1.00 42.78 658 GLN A C 1
ATOM 5288 O O . GLN A 1 658 ? -10.841 4.001 60.496 1.00 42.78 658 GLN A O 1
ATOM 5293 N N . SER A 1 659 ? -10.975 6.301 60.582 1.00 36.56 659 SER A N 1
ATOM 5294 C CA . SER A 1 659 ? -9.587 6.788 60.725 1.00 36.56 659 SER A CA 1
ATOM 5295 C C . SER A 1 659 ? -8.521 6.205 59.805 1.00 36.56 659 SER A C 1
ATOM 5297 O O . SER A 1 659 ? -8.112 5.046 60.036 1.00 36.56 659 SER A O 1
#